Protein AF-0000000078789907 (afdb_homodimer)

Sequence (528 aa):
MSQSPAKFERLNEIIQILRETPEISIAQLSKQMFTSKSTLRRDLIELENSNIIRRHYGTVQLLQGNNLEFTYEKRRNENARLKRVISRQIAAKIPSKAAFFIDGSSTFFSLPELLHEQVGLHVITNNVNMGMQFNSLNNVETIILGGKMAPRTASTLGATTINEIQSFRPDFALLSIGSIDADGIYVADPEQAAVKEAMIDAAKCVILGIDSTKFNQSDYIRITNMDQISEIITDTQPAPEYGNLFDDHHIQLTYPKAHHHLADMSQSPAKFERLNEIIQILRETPEISIAQLSKQMFTSKSTLRRDLIELENSNIIRRHYGTVQLLQGNNLEFTYEKRRNENARLKRVISRQIAAKIPSKAAFFIDGSSTFFSLPELLHEQVGLHVITNNVNMGMQFNSLNNVETIILGGKMAPRTASTLGATTINEIQSFRPDFALLSIGSIDADGIYVADPEQAAVKEAMIDAAKCVILGIDSTKFNQSDYIRITNMDQISEIITDTQPAPEYGNLFDDHHIQLTYPKAHHHLAD

Radius of gyration: 24.85 Å; Cα contacts (8 Å, |Δi|>4): 1049; chains: 2; bounding box: 50×87×64 Å

Nearest PDB structures (foldseek):
  7l6l-assembly1_E  TM=9.209E-01  e=3.059E-12  Escherichia coli K-12
  2fxa-assembly3_D  TM=8.749E-01  e=3.387E-02  Bacillus subtilis
  2g7u-assembly1_A  TM=6.594E-01  e=1.177E-02  Rhodococcus jostii RHA1
  4m74-assembly1_B  TM=3.392E-01  e=3.738E-05  Streptomyces hygroscopicus
  4m6x-assembly1_B  TM=3.174E-01  e=3.525E-05  Streptomyces hygroscopicus

pLDDT: mean 84.38, std 16.25, range [23.52, 98.88]

Solvent-accessible surface area (backbone atoms only — not comparable to full-atom values): 27052 Å² total; per-residue (Å²): 92,72,67,49,71,64,56,49,49,47,50,48,48,52,49,54,51,22,68,77,34,46,64,40,39,50,68,58,50,21,63,74,65,73,42,54,62,70,60,47,49,53,50,47,49,52,36,32,74,65,49,29,29,42,76,52,98,63,26,38,25,44,36,74,53,26,49,21,66,43,50,48,52,47,50,35,55,54,62,38,69,44,24,47,54,28,30,51,58,51,46,75,68,59,57,62,61,36,31,30,39,37,58,66,45,45,52,48,69,56,34,54,67,68,44,64,83,43,44,54,30,35,41,37,22,35,10,48,65,55,38,52,55,40,39,36,40,90,43,38,48,29,30,40,43,20,23,43,45,42,78,56,62,56,25,32,35,54,69,59,22,42,56,54,45,68,76,45,68,32,55,27,22,45,39,60,67,59,24,26,38,64,86,46,45,18,31,92,40,71,55,58,40,52,46,50,51,45,43,44,70,34,24,75,36,22,38,33,46,44,49,67,85,28,51,83,31,83,65,90,35,66,61,85,64,58,65,56,34,42,29,39,33,23,50,47,82,73,65,75,71,42,51,57,46,31,59,77,34,61,32,45,79,44,48,69,73,78,76,71,78,70,83,117,129,72,68,50,71,64,56,50,50,48,50,50,48,51,50,54,50,20,70,77,35,45,62,38,40,52,67,56,50,21,63,74,64,72,42,54,64,69,60,47,51,53,50,48,48,51,37,17,69,65,49,28,26,36,72,52,97,64,26,39,25,43,35,74,54,26,50,23,65,42,50,47,50,46,49,35,56,54,62,36,69,44,25,46,54,28,29,51,59,52,47,74,68,60,57,60,60,38,30,29,39,37,57,65,46,44,53,48,70,56,34,54,67,69,44,64,82,44,43,54,30,36,41,36,20,34,9,49,65,56,40,53,55,40,37,38,40,90,42,39,48,28,30,38,44,20,22,42,46,43,76,57,62,54,23,34,34,54,68,59,22,42,56,55,45,68,75,46,69,32,56,27,21,45,39,60,69,60,26,26,38,64,88,47,45,18,32,93,41,70,55,59,40,52,44,50,50,44,45,44,72,34,24,73,34,22,40,34,47,44,49,68,85,28,52,82,31,84,65,91,36,67,61,86,65,57,65,56,35,42,31,40,33,23,49,48,81,73,64,75,72,41,50,58,46,30,57,76,34,61,33,45,80,45,47,70,73,78,74,70,76,70,87,119

Structure (mmCIF, N/CA/C/O backbone):
data_AF-0000000078789907-model_v1
#
loop_
_entity.id
_entity.type
_entity.pdbx_description
1 polymer 'Transcriptional regulator, DeoR family'
#
loop_
_atom_site.group_PDB
_atom_site.id
_atom_site.type_symbol
_atom_site.label_atom_id
_atom_site.label_alt_id
_atom_site.label_comp_id
_atom_site.label_asym_id
_atom_site.label_entity_id
_atom_site.label_seq_id
_atom_site.pdbx_PDB_ins_code
_atom_site.Cartn_x
_atom_site.Cartn_y
_atom_site.Cartn_z
_atom_site.occupancy
_atom_site.B_iso_or_equiv
_atom_site.auth_seq_id
_atom_site.auth_comp_id
_atom_site.auth_asym_id
_atom_site.auth_atom_id
_atom_site.pdbx_PDB_model_num
ATOM 1 N N . MET A 1 1 ? -15.164 -0.853 -16.312 1 24.72 1 MET A N 1
ATOM 2 C CA . MET A 1 1 ? -14.961 -1.073 -17.734 1 24.72 1 MET A CA 1
ATOM 3 C C . MET A 1 1 ? -13.508 -1.444 -18.031 1 24.72 1 MET A C 1
ATOM 5 O O . MET A 1 1 ? -12.586 -0.789 -17.547 1 24.72 1 MET A O 1
ATOM 9 N N . SER A 1 2 ? -13.367 -2.43 -18.484 1 31.19 2 SER A N 1
ATOM 10 C CA . SER A 1 2 ? -12.133 -3.023 -18.969 1 31.19 2 SER A CA 1
ATOM 11 C C . SER A 1 2 ? -11.445 -2.107 -19.984 1 31.19 2 SER A C 1
ATOM 13 O O . SER A 1 2 ? -12.094 -1.546 -20.859 1 31.19 2 SER A O 1
ATOM 15 N N . GLN A 1 3 ? -10.484 -1.346 -19.578 1 38.16 3 GLN A N 1
ATOM 16 C CA . GLN A 1 3 ? -9.766 -0.727 -20.688 1 38.16 3 GLN A CA 1
ATOM 17 C C . GLN A 1 3 ? -9.859 -1.583 -21.953 1 38.16 3 GLN A C 1
ATOM 19 O O . GLN A 1 3 ? -9.742 -2.809 -21.891 1 38.16 3 GLN A O 1
ATOM 24 N N . SER A 1 4 ? -10.562 -1.113 -22.875 1 48.97 4 SER A N 1
ATOM 25 C CA . SER A 1 4 ? -10.539 -1.892 -24.109 1 48.97 4 SER A CA 1
ATOM 26 C C . SER A 1 4 ? -9.133 -2.42 -24.406 1 48.97 4 SER A C 1
ATOM 28 O O . SER A 1 4 ? -8.141 -1.746 -24.125 1 48.97 4 SER A O 1
ATOM 30 N N . PRO A 1 5 ? -9.125 -3.66 -24.703 1 47 5 PRO A N 1
ATOM 31 C CA . PRO A 1 5 ? -7.828 -4.242 -25.062 1 47 5 PRO A CA 1
ATOM 32 C C . PRO A 1 5 ? -6.996 -3.32 -25.953 1 47 5 PRO A C 1
ATOM 34 O O . PRO A 1 5 ? -5.777 -3.23 -25.797 1 47 5 PRO A O 1
ATOM 37 N N . ALA A 1 6 ? -7.625 -2.549 -26.75 1 57.84 6 ALA A N 1
ATOM 38 C CA . ALA A 1 6 ? -6.922 -1.669 -27.688 1 57.84 6 ALA A CA 1
ATOM 39 C C . ALA A 1 6 ? -6.301 -0.483 -26.953 1 57.84 6 ALA A C 1
ATOM 41 O O . ALA A 1 6 ? -5.16 -0.103 -27.234 1 57.84 6 ALA A O 1
ATOM 42 N N . LYS A 1 7 ? -7.023 0.113 -26.078 1 60.25 7 LYS A N 1
ATOM 43 C CA . LYS A 1 7 ? -6.496 1.251 -25.328 1 60.25 7 LYS A CA 1
ATOM 44 C C . LYS A 1 7 ? -5.348 0.825 -24.406 1 60.25 7 LYS A C 1
ATOM 46 O O . LYS A 1 7 ? -4.324 1.506 -24.344 1 60.25 7 LYS A O 1
ATOM 51 N N . PHE A 1 8 ? -5.594 -0.192 -23.875 1 52.69 8 PHE A N 1
ATOM 52 C CA . PHE A 1 8 ? -4.527 -0.723 -23.031 1 52.69 8 PHE A CA 1
ATOM 53 C C . PHE A 1 8 ? -3.273 -0.995 -23.859 1 52.69 8 PHE A C 1
ATOM 55 O O . PHE A 1 8 ? -2.162 -0.67 -23.438 1 52.69 8 PHE A O 1
ATOM 62 N N . GLU A 1 9 ? -3.479 -1.579 -24.953 1 60.62 9 GLU A N 1
ATOM 63 C CA . GLU A 1 9 ? -2.361 -1.835 -25.859 1 60.62 9 GLU A CA 1
ATOM 64 C C . GLU A 1 9 ? -1.681 -0.535 -26.281 1 60.62 9 GLU A C 1
ATOM 66 O O . GLU A 1 9 ? -0.453 -0.469 -26.359 1 60.62 9 GLU A O 1
ATOM 71 N N . ARG A 1 10 ? -2.471 0.448 -26.453 1 73.19 10 ARG A N 1
ATOM 72 C CA . ARG A 1 10 ? -1.938 1.732 -26.906 1 73.19 10 ARG A CA 1
ATOM 73 C C . ARG A 1 10 ? -1.144 2.408 -25.797 1 73.19 10 ARG A C 1
ATOM 75 O O . ARG A 1 10 ? -0.063 2.951 -26.031 1 73.19 10 ARG A O 1
ATOM 82 N N . LEU A 1 11 ? -1.596 2.312 -24.609 1 71.31 11 LEU A N 1
ATOM 83 C CA . LEU A 1 11 ? -0.877 2.898 -23.484 1 71.31 11 LEU A CA 1
ATOM 84 C C . LEU A 1 11 ? 0.452 2.186 -23.266 1 71.31 11 LEU A C 1
ATOM 86 O O . LEU A 1 11 ? 1.475 2.834 -23.016 1 71.31 11 LEU A O 1
ATOM 90 N N . ASN A 1 12 ? 0.333 0.953 -23.438 1 61 12 ASN A N 1
ATOM 91 C CA . ASN A 1 12 ? 1.564 0.181 -23.312 1 61 12 ASN A CA 1
ATOM 92 C C . ASN A 1 12 ? 2.551 0.52 -24.422 1 61 12 ASN A C 1
ATOM 94 O O . ASN A 1 12 ? 3.76 0.579 -24.188 1 61 12 ASN A O 1
ATOM 98 N N . GLU A 1 13 ? 1.998 0.661 -25.547 1 71.25 13 GLU A N 1
ATOM 99 C CA . GLU A 1 13 ? 2.84 1.042 -26.672 1 71.25 13 GLU A CA 1
ATOM 100 C C . GLU A 1 13 ? 3.516 2.389 -26.438 1 71.25 13 GLU A C 1
ATOM 102 O O . GLU A 1 13 ? 4.699 2.559 -26.734 1 71.25 13 GLU A O 1
ATOM 107 N N . ILE A 1 14 ? 2.805 3.312 -25.859 1 77.31 14 ILE A N 1
ATOM 108 C CA . ILE A 1 14 ? 3.361 4.621 -25.531 1 77.31 14 ILE A CA 1
ATOM 109 C C . ILE A 1 14 ? 4.531 4.457 -24.562 1 77.31 14 ILE A C 1
ATOM 111 O O . ILE A 1 14 ? 5.609 5.016 -24.797 1 77.31 14 ILE A O 1
ATOM 115 N N . ILE A 1 15 ? 4.254 3.633 -23.641 1 69.69 15 ILE A N 1
ATOM 116 C CA . ILE A 1 15 ? 5.266 3.441 -22.609 1 69.69 15 ILE A CA 1
ATOM 117 C C . ILE A 1 15 ? 6.488 2.748 -23.219 1 69.69 15 ILE A C 1
ATOM 119 O O . ILE A 1 15 ? 7.625 3.121 -22.922 1 69.69 15 ILE A O 1
ATOM 123 N N . GLN A 1 16 ? 6.219 1.802 -24.031 1 64.81 16 GLN A N 1
ATOM 124 C CA . GLN A 1 16 ? 7.312 1.102 -24.703 1 64.81 16 GLN A CA 1
ATOM 125 C C . GLN A 1 16 ? 8.141 2.061 -25.547 1 64.81 16 GLN A C 1
ATOM 127 O O . GLN A 1 16 ? 9.375 2.002 -25.531 1 64.81 16 GLN A O 1
ATOM 132 N N . ILE A 1 17 ? 7.512 2.902 -26.219 1 74.25 17 ILE A N 1
ATOM 133 C CA . ILE A 1 17 ? 8.211 3.869 -27.062 1 74.25 17 ILE A CA 1
ATOM 134 C C . ILE A 1 17 ? 9.016 4.824 -26.188 1 74.25 17 ILE A C 1
ATOM 136 O O . ILE A 1 17 ? 10.172 5.125 -26.484 1 74.25 17 ILE A O 1
ATOM 140 N N . LEU A 1 18 ? 8.406 5.168 -25.062 1 73.25 18 LEU A N 1
ATOM 141 C CA . LEU A 1 18 ? 9.062 6.145 -24.188 1 73.25 18 LEU A CA 1
ATOM 142 C C . LEU A 1 18 ? 10.234 5.52 -23.453 1 73.25 18 LEU A C 1
ATOM 144 O O . LEU A 1 18 ? 11.164 6.219 -23.031 1 73.25 18 LEU A O 1
ATOM 148 N N . ARG A 1 19 ? 10.188 4.254 -23.312 1 63.22 19 ARG A N 1
ATOM 149 C CA . ARG A 1 19 ? 11.32 3.551 -22.719 1 63.22 19 ARG A CA 1
ATOM 150 C C . ARG A 1 19 ? 12.531 3.561 -23.641 1 63.22 19 ARG A C 1
ATOM 152 O O . ARG A 1 19 ? 13.672 3.645 -23.188 1 63.22 19 ARG A O 1
ATOM 159 N N . GLU A 1 20 ? 12.266 3.445 -24.797 1 66 20 GLU A N 1
ATOM 160 C CA . GLU A 1 20 ? 13.32 3.469 -25.812 1 66 20 GLU A CA 1
ATOM 161 C C . GLU A 1 20 ? 13.758 4.898 -26.125 1 66 20 GLU A C 1
ATOM 163 O O . GLU A 1 20 ? 14.93 5.148 -26.391 1 66 20 GLU A O 1
ATOM 168 N N . THR A 1 21 ? 12.836 5.762 -26.078 1 72.31 21 THR A N 1
ATOM 169 C CA . THR A 1 21 ? 13.055 7.188 -26.297 1 72.31 21 THR A CA 1
ATOM 170 C C . THR A 1 21 ? 12.469 8.008 -25.156 1 72.31 21 THR A C 1
ATOM 172 O O . THR A 1 21 ? 11.297 8.406 -25.203 1 72.31 21 THR A O 1
ATOM 175 N N . PRO A 1 22 ? 13.219 8.117 -24.047 1 68.38 22 PRO A N 1
ATOM 176 C CA . PRO A 1 22 ? 12.672 8.641 -22.781 1 68.38 22 PRO A CA 1
ATOM 177 C C . PRO A 1 22 ? 12.016 10 -22.953 1 68.38 22 PRO A C 1
ATOM 179 O O . PRO A 1 22 ? 11.219 10.422 -22.094 1 68.38 22 PRO A O 1
ATOM 182 N N . GLU A 1 23 ? 12.406 10.648 -24.016 1 77.25 23 GLU A N 1
ATOM 183 C CA . GLU A 1 23 ? 11.742 11.898 -24.375 1 77.25 23 GLU A CA 1
ATOM 184 C C . GLU A 1 23 ? 11.391 11.938 -25.859 1 77.25 23 GLU A C 1
ATOM 186 O O . GLU A 1 23 ? 12.242 11.688 -26.703 1 77.25 23 GLU A O 1
ATOM 191 N N . ILE A 1 24 ? 10.102 12.117 -26.188 1 83.62 24 ILE A N 1
ATOM 192 C CA . ILE A 1 24 ? 9.648 12.117 -27.578 1 83.62 24 ILE A CA 1
ATOM 193 C C . ILE A 1 24 ? 8.562 13.172 -27.766 1 83.62 24 ILE A C 1
ATOM 195 O O . ILE A 1 24 ? 7.785 13.445 -26.844 1 83.62 24 ILE A O 1
ATOM 199 N N . SER A 1 25 ? 8.602 13.852 -28.891 1 85.44 25 SER A N 1
ATOM 200 C CA . SER A 1 25 ? 7.543 14.82 -29.172 1 85.44 25 SER A CA 1
ATOM 201 C C . SER A 1 25 ? 6.211 14.117 -29.406 1 85.44 25 SER A C 1
ATOM 203 O O . SER A 1 25 ? 6.172 12.977 -29.875 1 85.44 25 SER A O 1
ATOM 205 N N . ILE A 1 26 ? 5.145 14.805 -29.078 1 85.5 26 ILE A N 1
ATOM 206 C CA . ILE A 1 26 ? 3.803 14.266 -29.281 1 85.5 26 ILE A CA 1
ATOM 207 C C . ILE A 1 26 ? 3.586 13.961 -30.766 1 85.5 26 ILE A C 1
ATOM 209 O O . ILE A 1 26 ? 2.971 12.945 -31.109 1 85.5 26 ILE A O 1
ATOM 213 N N . ALA A 1 27 ? 4.152 14.844 -31.562 1 84.19 27 ALA A N 1
ATOM 214 C CA . ALA A 1 27 ? 4.039 14.648 -33 1 84.19 27 ALA A CA 1
ATOM 215 C C . ALA A 1 27 ? 4.742 13.367 -33.438 1 84.19 27 ALA A C 1
ATOM 217 O O . ALA A 1 27 ? 4.184 12.57 -34.188 1 84.19 27 ALA A O 1
ATOM 218 N N . GLN A 1 28 ? 5.922 13.102 -33.031 1 85.38 28 GLN A N 1
ATOM 219 C CA . GLN A 1 28 ? 6.676 11.898 -33.344 1 85.38 28 GLN A CA 1
ATOM 220 C C . GLN A 1 28 ? 5.996 10.656 -32.781 1 85.38 28 GLN A C 1
ATOM 222 O O . GLN A 1 28 ? 5.945 9.609 -33.438 1 85.38 28 GLN A O 1
ATOM 227 N N . LEU A 1 29 ? 5.527 10.734 -31.609 1 86.19 29 LEU A N 1
ATOM 228 C CA . LEU A 1 29 ? 4.848 9.617 -30.953 1 86.19 29 LEU A CA 1
ATOM 229 C C . LEU A 1 29 ? 3.584 9.234 -31.719 1 86.19 29 LEU A C 1
ATOM 231 O O . LEU A 1 29 ? 3.305 8.047 -31.906 1 86.19 29 LEU A O 1
ATOM 235 N N . SER A 1 30 ? 2.906 10.242 -32.125 1 85.75 30 SER A N 1
ATOM 236 C CA . SER A 1 30 ? 1.706 10.016 -32.938 1 85.75 30 SER A CA 1
ATOM 237 C C . SER A 1 30 ? 2.035 9.305 -34.25 1 85.75 30 SER A C 1
ATOM 239 O O . SER A 1 30 ? 1.325 8.383 -34.656 1 85.75 30 SER A O 1
ATOM 241 N N . LYS A 1 31 ? 3.053 9.742 -34.875 1 82.62 31 LYS A N 1
ATOM 242 C CA . LYS A 1 31 ? 3.49 9.133 -36.125 1 82.62 31 LYS A CA 1
ATOM 243 C C . LYS A 1 31 ? 3.91 7.68 -35.906 1 82.62 31 LYS A C 1
ATOM 245 O O . LYS A 1 31 ? 3.549 6.801 -36.688 1 82.62 31 LYS A O 1
ATOM 250 N N . GLN A 1 32 ? 4.578 7.453 -34.812 1 81.44 32 GLN A N 1
ATOM 251 C CA . GLN A 1 32 ? 5.105 6.117 -34.562 1 81.44 32 GLN A CA 1
ATOM 252 C C . GLN A 1 32 ? 3.982 5.145 -34.219 1 81.44 32 GLN A C 1
ATOM 254 O O . GLN A 1 32 ? 4.059 3.959 -34.531 1 81.44 32 GLN A O 1
ATOM 259 N N . MET A 1 33 ? 3.025 5.613 -33.594 1 80.25 33 MET A N 1
ATOM 260 C CA . MET A 1 33 ? 1.958 4.754 -33.094 1 80.25 33 MET A CA 1
ATOM 261 C C . MET A 1 33 ? 0.795 4.695 -34.094 1 80.25 33 MET A C 1
ATOM 263 O O . MET A 1 33 ? -0.169 3.957 -33.875 1 80.25 33 MET A O 1
ATOM 267 N N . PHE A 1 34 ? 0.854 5.445 -35.094 1 78.94 34 PHE A N 1
ATOM 268 C CA . PHE A 1 34 ? -0.23 5.543 -36.062 1 78.94 34 PHE A CA 1
ATOM 269 C C . PHE A 1 34 ? -1.552 5.852 -35.375 1 78.94 34 PHE A C 1
ATOM 271 O O . PHE A 1 34 ? -2.555 5.176 -35.625 1 78.94 34 PHE A O 1
ATOM 278 N N . THR A 1 35 ? -1.518 6.754 -34.531 1 79.12 35 THR A N 1
ATOM 279 C CA . THR A 1 35 ? -2.68 7.211 -33.781 1 79.12 35 THR A CA 1
ATOM 280 C C . THR A 1 35 ? -2.859 8.719 -33.938 1 79.12 35 THR A C 1
ATOM 282 O O . THR A 1 35 ? -1.884 9.453 -34.125 1 79.12 35 THR A O 1
ATOM 285 N N . SER A 1 36 ? -4.07 9.102 -33.938 1 78.81 36 SER A N 1
ATOM 286 C CA . SER A 1 36 ? -4.328 10.539 -34.062 1 78.81 36 SER A CA 1
ATOM 287 C C . SER A 1 36 ? -3.799 11.281 -32.844 1 78.81 36 SER A C 1
ATOM 289 O O . SER A 1 36 ? -3.709 10.711 -31.734 1 78.81 36 SER A O 1
ATOM 291 N N . LYS A 1 37 ? -3.438 12.531 -33.062 1 80.94 37 LYS A N 1
ATOM 292 C CA . LYS A 1 37 ? -2.941 13.359 -31.969 1 80.94 37 LYS A CA 1
ATOM 293 C C . LYS A 1 37 ? -3.984 13.492 -30.859 1 80.94 37 LYS A C 1
ATOM 295 O O . LYS A 1 37 ? -3.639 13.555 -29.672 1 80.94 37 LYS A O 1
ATOM 300 N N . SER A 1 38 ? -5.188 13.469 -31.234 1 80.94 38 SER A N 1
ATOM 301 C CA . SER A 1 38 ? -6.266 13.617 -30.266 1 80.94 38 SER A CA 1
ATOM 302 C C . SER A 1 38 ? -6.363 12.406 -29.344 1 80.94 38 SER A C 1
ATOM 304 O O . SER A 1 38 ? -6.473 12.539 -28.125 1 80.94 38 SER A O 1
ATOM 306 N N . THR A 1 39 ? -6.297 11.25 -29.906 1 75.5 39 THR A N 1
ATOM 307 C CA . THR A 1 39 ? -6.336 10.008 -29.141 1 75.5 39 THR A CA 1
ATOM 308 C C . THR A 1 39 ? -5.098 9.875 -28.25 1 75.5 39 THR A C 1
ATOM 310 O O . THR A 1 39 ? -5.199 9.516 -27.078 1 75.5 39 THR A O 1
ATOM 313 N N . LEU A 1 40 ? -3.961 10.195 -28.828 1 82.25 40 LEU A N 1
ATOM 314 C CA . LEU A 1 40 ? -2.699 10.109 -28.109 1 82.25 40 LEU A CA 1
ATOM 315 C C . LEU A 1 40 ? -2.701 11.047 -26.906 1 82.25 40 LEU A C 1
ATOM 317 O O . LEU A 1 40 ? -2.244 10.672 -25.812 1 82.25 40 LEU A O 1
ATOM 321 N N . ARG A 1 41 ? -3.215 12.203 -27.125 1 78.44 41 ARG A N 1
ATOM 322 C CA . ARG A 1 41 ? -3.256 13.18 -26.047 1 78.44 41 ARG A CA 1
ATOM 323 C C . ARG A 1 41 ? -4.086 12.672 -24.875 1 78.44 41 ARG A C 1
ATOM 325 O O . ARG A 1 41 ? -3.717 12.867 -23.719 1 78.44 41 ARG A O 1
ATOM 332 N N . ARG A 1 42 ? -5.055 11.969 -25.172 1 73.94 42 ARG A N 1
ATOM 333 C CA . ARG A 1 42 ? -5.883 11.406 -24.125 1 73.94 42 ARG A CA 1
ATOM 334 C C . ARG A 1 42 ? -5.125 10.328 -23.344 1 73.94 42 ARG A C 1
ATOM 336 O O . ARG A 1 42 ? -5.199 10.281 -22.109 1 73.94 42 ARG A O 1
ATOM 343 N N . ASP A 1 43 ? -4.5 9.539 -24.141 1 76.5 43 ASP A N 1
ATOM 344 C CA . ASP A 1 43 ? -3.697 8.484 -23.531 1 76.5 43 ASP A CA 1
ATOM 345 C C . ASP A 1 43 ? -2.58 9.07 -22.672 1 76.5 43 ASP A C 1
ATOM 347 O O . ASP A 1 43 ? -2.314 8.586 -21.578 1 76.5 43 ASP A O 1
ATOM 351 N N . LEU A 1 44 ? -2.002 10.156 -23.172 1 79.06 44 LEU A N 1
ATOM 352 C CA . LEU A 1 44 ? -0.875 10.766 -22.484 1 79.06 44 LEU A CA 1
ATOM 353 C C . LEU A 1 44 ? -1.335 11.453 -21.203 1 79.06 44 LEU A C 1
ATOM 355 O O . LEU A 1 44 ? -0.624 11.438 -20.188 1 79.06 44 LEU A O 1
ATOM 359 N N . ILE A 1 45 ? -2.463 11.898 -21.219 1 72.12 45 ILE A N 1
ATOM 360 C CA . ILE A 1 45 ? -3.029 12.508 -20.016 1 72.12 45 ILE A CA 1
ATOM 361 C C . ILE A 1 45 ? -3.229 11.445 -18.938 1 72.12 45 ILE A C 1
ATOM 363 O O . ILE A 1 45 ? -2.895 11.672 -17.781 1 72.12 45 ILE A O 1
ATOM 367 N N . GLU A 1 46 ? -3.639 10.352 -19.375 1 62.94 46 GLU A N 1
ATOM 368 C CA . GLU A 1 46 ? -3.82 9.234 -18.453 1 62.94 46 GLU A CA 1
ATOM 369 C C . GLU A 1 46 ? -2.488 8.797 -17.859 1 62.94 46 GLU A C 1
ATOM 371 O O . GLU A 1 46 ? -2.385 8.586 -16.641 1 62.94 46 GLU A O 1
ATOM 376 N N . LEU A 1 47 ? -1.584 8.68 -18.703 1 69.25 47 LEU A N 1
ATOM 377 C CA . LEU A 1 47 ? -0.259 8.258 -18.266 1 69.25 47 LEU A CA 1
ATOM 378 C C . LEU A 1 47 ? 0.37 9.32 -17.359 1 69.25 47 LEU A C 1
ATOM 380 O O . LEU A 1 47 ? 1.072 8.992 -16.406 1 69.25 47 LEU A O 1
ATOM 384 N N . GLU A 1 48 ? 0.084 10.539 -17.656 1 67.88 48 GLU A N 1
ATOM 385 C CA . GLU A 1 48 ? 0.648 11.633 -16.859 1 67.88 48 GLU A CA 1
ATOM 386 C C . GLU A 1 48 ? -0.008 11.711 -15.484 1 67.88 48 GLU A C 1
ATOM 388 O O . GLU A 1 48 ? 0.672 11.914 -14.477 1 67.88 48 GLU A O 1
ATOM 393 N N . ASN A 1 49 ? -1.161 11.422 -15.547 1 57.59 49 ASN A N 1
ATOM 394 C CA . ASN A 1 49 ? -1.896 11.414 -14.289 1 57.59 49 ASN A CA 1
ATOM 395 C C . ASN A 1 49 ? -1.424 10.289 -13.367 1 57.59 49 ASN A C 1
ATOM 397 O O . ASN A 1 49 ? -1.519 10.406 -12.141 1 57.59 49 ASN A O 1
ATOM 401 N N . SER A 1 50 ? -0.946 9.312 -14.055 1 51.94 50 SER A N 1
ATOM 402 C CA . SER A 1 50 ? -0.424 8.18 -13.312 1 51.94 50 SER A CA 1
ATOM 403 C C . SER A 1 50 ? 1.062 8.344 -13.016 1 51.94 50 SER A C 1
ATOM 405 O O . SER A 1 50 ? 1.727 7.398 -12.586 1 51.94 50 SER A O 1
ATOM 407 N N . ASN A 1 51 ? 1.489 9.531 -13.305 1 56.41 51 ASN A N 1
ATOM 408 C CA . ASN A 1 51 ? 2.883 9.914 -13.102 1 56.41 51 ASN A CA 1
ATOM 409 C C . ASN A 1 51 ? 3.836 8.969 -13.812 1 56.41 51 ASN A C 1
ATOM 411 O O . ASN A 1 51 ? 4.898 8.625 -13.289 1 56.41 51 ASN A O 1
ATOM 415 N N . ILE A 1 52 ? 3.357 8.453 -14.805 1 61.44 52 ILE A N 1
ATOM 416 C CA . ILE A 1 52 ? 4.195 7.582 -15.625 1 61.44 52 ILE A CA 1
ATOM 417 C C . ILE A 1 52 ? 5.008 8.422 -16.609 1 61.44 52 ILE A C 1
ATOM 419 O O . ILE A 1 52 ? 6.184 8.141 -16.859 1 61.44 52 ILE A O 1
ATOM 423 N N . ILE A 1 53 ? 4.312 9.422 -17.078 1 67.94 53 ILE A N 1
ATOM 424 C CA . ILE A 1 53 ? 4.984 10.305 -18.031 1 67.94 53 ILE A CA 1
ATOM 425 C C . ILE A 1 53 ? 4.785 11.758 -17.625 1 67.94 53 ILE A C 1
ATOM 427 O O . ILE A 1 53 ? 3.965 12.062 -16.75 1 67.94 53 ILE A O 1
ATOM 431 N N . ARG A 1 54 ? 5.609 12.586 -18.016 1 71.88 54 ARG A N 1
ATOM 432 C CA . ARG A 1 54 ? 5.473 14.039 -17.938 1 71.88 54 ARG A CA 1
ATOM 433 C C . ARG A 1 54 ? 5.438 14.656 -19.328 1 71.88 54 ARG A C 1
ATOM 435 O O . ARG A 1 54 ? 6.23 14.289 -20.203 1 71.88 54 ARG A O 1
ATOM 442 N N . ARG A 1 55 ? 4.379 15.422 -19.531 1 74.31 55 ARG A N 1
ATOM 443 C CA . ARG A 1 55 ? 4.312 16.172 -20.781 1 74.31 55 ARG A CA 1
ATOM 444 C C . ARG A 1 55 ? 4.859 17.594 -20.594 1 74.31 55 ARG A C 1
ATOM 446 O O . ARG A 1 55 ? 4.574 18.25 -19.594 1 74.31 55 ARG A O 1
ATOM 453 N N . HIS A 1 56 ? 5.812 17.969 -21.344 1 72.25 56 HIS A N 1
ATOM 454 C CA . HIS A 1 56 ? 6.422 19.297 -21.328 1 72.25 56 HIS A CA 1
ATOM 455 C C . HIS A 1 56 ? 6.645 19.812 -22.734 1 72.25 56 HIS A C 1
ATOM 457 O O . HIS A 1 56 ? 7.363 19.188 -23.531 1 72.25 56 HIS A O 1
ATOM 463 N N . TYR A 1 57 ? 6.129 21.094 -23.047 1 69.75 57 TYR A N 1
ATOM 464 C CA . TYR A 1 57 ? 6.348 21.812 -24.297 1 69.75 57 TYR A CA 1
ATOM 465 C C . TYR A 1 57 ? 6.184 20.875 -25.5 1 69.75 57 TYR A C 1
ATOM 467 O O . TYR A 1 57 ? 7.043 20.828 -26.375 1 69.75 57 TYR A O 1
ATOM 475 N N . GLY A 1 58 ? 5.18 20.094 -25.562 1 75.12 58 GLY A N 1
ATOM 476 C CA . GLY A 1 58 ? 4.914 19.234 -26.703 1 75.12 58 GLY A CA 1
ATOM 477 C C . GLY A 1 58 ? 5.695 17.938 -26.672 1 75.12 58 GLY A C 1
ATOM 478 O O . GLY A 1 58 ? 5.621 17.141 -27.609 1 75.12 58 GLY A O 1
ATOM 479 N N . THR A 1 59 ? 6.531 17.719 -25.594 1 78.44 59 THR A N 1
ATOM 480 C CA . THR A 1 59 ? 7.289 16.484 -25.438 1 78.44 59 THR A CA 1
ATOM 481 C C . THR A 1 59 ? 6.73 15.656 -24.281 1 78.44 59 THR A C 1
ATOM 483 O O . THR A 1 59 ? 6.082 16.188 -23.375 1 78.44 59 THR A O 1
ATOM 486 N N . VAL A 1 60 ? 6.84 14.312 -24.453 1 79.88 60 VAL A N 1
ATOM 487 C CA . VAL A 1 60 ? 6.473 13.344 -23.422 1 79.88 60 VAL A CA 1
ATOM 488 C C . VAL A 1 60 ? 7.727 12.656 -22.891 1 79.88 60 VAL A C 1
ATOM 490 O O . VAL A 1 60 ? 8.586 12.219 -23.672 1 79.88 60 VAL A O 1
ATOM 493 N N . GLN A 1 61 ? 7.879 12.812 -21.641 1 74.12 61 GLN A N 1
ATOM 494 C CA . GLN A 1 61 ? 9.008 12.164 -20.984 1 74.12 61 GLN A CA 1
ATOM 495 C C . GLN A 1 61 ? 8.539 11.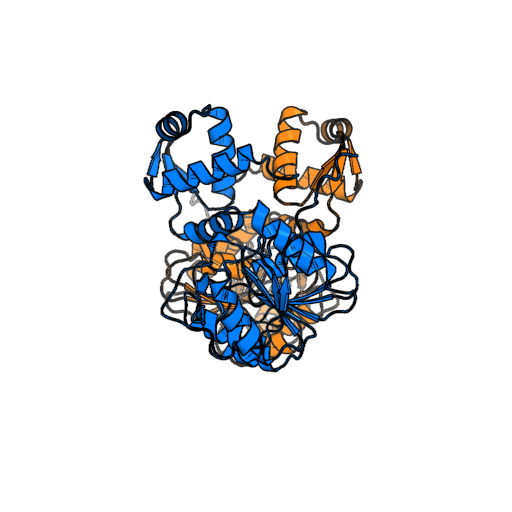086 -20.016 1 74.12 61 GLN A C 1
ATOM 497 O O . GLN A 1 61 ? 7.551 11.273 -19.312 1 74.12 61 GLN A O 1
ATOM 502 N N . LEU A 1 62 ? 9.117 9.93 -20.281 1 63.84 62 LEU A N 1
ATOM 503 C CA . LEU A 1 62 ? 8.883 8.883 -19.297 1 63.84 62 LEU A CA 1
ATOM 504 C C . LEU A 1 62 ? 9.484 9.281 -17.938 1 63.84 62 LEU A C 1
ATOM 506 O O . LEU A 1 62 ? 10.641 9.695 -17.875 1 63.84 62 LEU A O 1
ATOM 510 N N . LEU A 1 63 ? 8.695 9.508 -17.047 1 57.22 63 LEU A N 1
ATOM 511 C CA . LEU A 1 63 ? 9.227 9.812 -15.719 1 57.22 63 LEU A CA 1
ATOM 512 C C . LEU A 1 63 ? 10 8.625 -15.156 1 57.22 63 LEU A C 1
ATOM 514 O O . LEU A 1 63 ? 9.539 7.484 -15.25 1 57.22 63 LEU A O 1
ATOM 518 N N . GLN A 1 64 ? 11.203 8.734 -15.234 1 47.88 64 GLN A N 1
ATOM 519 C CA . GLN A 1 64 ? 12.133 7.688 -14.82 1 47.88 64 GLN A CA 1
ATOM 520 C C . GLN A 1 64 ? 11.586 6.891 -13.641 1 47.88 64 GLN A C 1
ATOM 522 O O . GLN A 1 64 ? 11.789 5.68 -13.555 1 47.88 64 GLN A O 1
ATOM 527 N N . GLY A 1 65 ? 11.188 7.465 -12.672 1 43.94 65 GLY A N 1
ATOM 528 C CA . GLY A 1 65 ? 10.789 6.758 -11.469 1 43.94 65 GLY A CA 1
ATOM 529 C C . GLY A 1 65 ? 9.57 5.867 -11.672 1 43.94 65 GLY A C 1
ATOM 530 O O . GLY A 1 65 ? 9.305 4.977 -10.859 1 43.94 65 GLY A O 1
ATOM 531 N N . ASN A 1 66 ? 8.695 6.121 -12.664 1 43.41 66 ASN A N 1
ATOM 532 C CA . ASN A 1 66 ? 7.391 5.543 -12.961 1 43.41 66 ASN A CA 1
ATOM 533 C C . ASN A 1 66 ? 7.516 4.273 -13.797 1 43.41 66 ASN A C 1
ATOM 535 O O . ASN A 1 66 ? 6.523 3.785 -14.344 1 43.41 66 ASN A O 1
ATOM 539 N N . ASN A 1 67 ? 8.578 3.857 -14.031 1 44.94 67 ASN A N 1
ATOM 540 C CA . ASN A 1 67 ? 8.969 2.592 -14.641 1 44.94 67 ASN A CA 1
ATOM 541 C C . ASN A 1 67 ? 8.344 1.402 -13.922 1 44.94 67 ASN A C 1
ATOM 543 O O . ASN A 1 67 ? 8.008 0.397 -14.547 1 44.94 67 ASN A O 1
ATOM 547 N N . LEU A 1 68 ? 8.156 1.691 -12.602 1 45.91 68 LEU A N 1
ATOM 548 C CA . LEU A 1 68 ? 7.77 0.585 -11.734 1 45.91 68 LEU A CA 1
ATOM 549 C C . LEU A 1 68 ? 6.336 0.151 -12.023 1 45.91 68 LEU A C 1
ATOM 551 O O . LEU A 1 68 ? 6.062 -1.04 -12.188 1 45.91 68 LEU A O 1
ATOM 555 N N . GLU A 1 69 ? 5.449 1.21 -11.953 1 49.62 69 GLU A N 1
ATOM 556 C CA . GLU A 1 69 ? 4.066 0.902 -12.312 1 49.62 69 GLU A CA 1
ATOM 557 C C . GLU A 1 69 ? 3.973 0.357 -13.734 1 49.62 69 GLU A C 1
ATOM 559 O O . GLU A 1 69 ? 3.166 -0.534 -14.008 1 49.62 69 GLU A O 1
ATOM 564 N N . PHE A 1 70 ? 4.977 0.689 -14.438 1 47.88 70 PHE A N 1
ATOM 565 C CA . PHE A 1 70 ? 5.031 0.245 -15.828 1 47.88 70 PHE A CA 1
ATOM 566 C C . PHE A 1 70 ? 5.492 -1.203 -15.914 1 47.88 70 PHE A C 1
ATOM 568 O O . PHE A 1 70 ? 4.926 -1.998 -16.672 1 47.88 70 PHE A O 1
ATOM 575 N N . THR A 1 71 ? 6.473 -1.368 -14.984 1 60.16 71 THR A N 1
ATOM 576 C CA . THR A 1 71 ? 6.969 -2.738 -15.047 1 60.16 71 THR A CA 1
ATOM 577 C C . THR A 1 71 ? 5.898 -3.723 -14.594 1 60.16 71 THR A C 1
ATOM 579 O O . THR A 1 71 ? 5.684 -4.758 -15.227 1 60.16 71 THR A O 1
ATOM 582 N N . TYR A 1 72 ? 5.223 -3.207 -13.586 1 65.44 72 TYR A N 1
ATOM 583 C CA . TYR A 1 72 ? 4.156 -4.086 -13.109 1 65.44 72 TYR A CA 1
ATOM 584 C C . TYR A 1 72 ? 3.014 -4.148 -14.117 1 65.44 72 TYR A C 1
ATOM 586 O O . TYR A 1 72 ? 2.498 -5.227 -14.414 1 65.44 72 TYR A O 1
ATOM 594 N N . GLU A 1 73 ? 2.646 -3.049 -14.555 1 63.31 73 GLU A N 1
ATOM 595 C CA . GLU A 1 73 ? 1.567 -3.004 -15.539 1 63.31 73 GLU A CA 1
ATOM 596 C C . GLU A 1 73 ? 1.939 -3.775 -16.797 1 63.31 73 GLU A C 1
ATOM 598 O O . GLU A 1 73 ? 1.102 -4.469 -17.375 1 63.31 73 GLU A O 1
ATOM 603 N N . LYS A 1 74 ? 3.156 -3.697 -17.125 1 66.56 74 LYS A N 1
ATOM 604 C CA . LYS A 1 74 ? 3.641 -4.477 -18.266 1 66.56 74 LYS A CA 1
ATOM 605 C C . LYS A 1 74 ? 3.529 -5.973 -18 1 66.56 74 LYS A C 1
ATOM 607 O O . LYS A 1 74 ? 3.014 -6.723 -18.828 1 66.56 74 LYS A O 1
ATOM 612 N N . ARG A 1 75 ? 3.947 -6.348 -16.875 1 77 75 ARG A N 1
ATOM 613 C CA . ARG A 1 75 ? 3.881 -7.758 -16.5 1 77 75 ARG A CA 1
ATOM 614 C C . ARG A 1 75 ? 2.434 -8.227 -16.406 1 77 75 ARG A C 1
ATOM 616 O O . ARG A 1 75 ? 2.109 -9.344 -16.812 1 77 75 ARG A O 1
ATOM 623 N N . ARG A 1 76 ? 1.64 -7.414 -15.844 1 74.62 76 ARG A N 1
ATOM 624 C CA . ARG A 1 76 ? 0.222 -7.73 -15.695 1 74.62 76 ARG A CA 1
ATOM 625 C C . ARG A 1 76 ? -0.419 -7.992 -17.062 1 74.62 76 ARG A C 1
ATOM 627 O O . ARG A 1 76 ? -1.223 -8.914 -17.203 1 74.62 76 ARG A O 1
ATOM 634 N N . ASN A 1 77 ? 0.005 -7.305 -17.953 1 68.56 77 ASN A N 1
ATOM 635 C CA . ASN A 1 77 ? -0.615 -7.371 -19.281 1 68.56 77 ASN A CA 1
ATOM 636 C C . ASN A 1 77 ? 0.025 -8.453 -20.141 1 68.56 77 ASN A C 1
ATOM 638 O O . ASN A 1 77 ? -0.62 -8.992 -21.047 1 68.56 77 ASN A O 1
ATOM 642 N N . GLU A 1 78 ? 1.204 -8.633 -19.875 1 74.81 78 GLU A N 1
ATOM 643 C CA . GLU A 1 78 ? 1.863 -9.727 -20.578 1 74.81 78 GLU A CA 1
ATOM 644 C C . GLU A 1 78 ? 1.205 -11.062 -20.25 1 74.81 78 GLU A C 1
ATOM 646 O O . GLU A 1 78 ? 1.058 -11.422 -19.078 1 74.81 78 GLU A O 1
ATOM 651 N N . ASN A 1 79 ? 0.673 -11.766 -21.281 1 82.69 79 ASN A N 1
ATOM 652 C CA . ASN A 1 79 ? 0.042 -13.078 -21.141 1 82.69 79 ASN A CA 1
ATOM 653 C C . ASN A 1 79 ? -1.183 -13.008 -20.234 1 82.69 79 ASN A C 1
ATOM 655 O O . ASN A 1 79 ? -1.439 -13.938 -19.469 1 82.69 79 ASN A O 1
ATOM 659 N N . ALA A 1 80 ? -1.852 -11.914 -20.266 1 82.88 80 ALA A N 1
ATOM 660 C CA . ALA A 1 80 ? -2.984 -11.656 -19.375 1 82.88 80 ALA A CA 1
ATOM 661 C C . ALA A 1 80 ? -4.035 -12.758 -19.5 1 82.88 80 ALA A C 1
ATOM 663 O O . ALA A 1 80 ? -4.629 -13.164 -18.5 1 82.88 80 ALA A O 1
ATOM 664 N N . ARG A 1 81 ? -4.277 -13.234 -20.719 1 83.5 81 ARG A N 1
ATOM 665 C CA . ARG A 1 81 ? -5.27 -14.281 -20.922 1 83.5 81 ARG A CA 1
ATOM 666 C C . ARG A 1 81 ? -4.863 -15.57 -20.203 1 83.5 81 ARG A C 1
ATOM 668 O O . ARG A 1 81 ? -5.688 -16.219 -19.562 1 83.5 81 ARG A O 1
ATOM 675 N N . LEU A 1 82 ? -3.633 -15.914 -20.328 1 90.69 82 LEU A N 1
ATOM 676 C CA . LEU A 1 82 ? -3.117 -17.094 -19.656 1 90.69 82 LEU A CA 1
ATOM 677 C C . LEU A 1 82 ? -3.223 -16.938 -18.141 1 90.69 82 LEU A C 1
ATOM 679 O O . LEU A 1 82 ? -3.645 -17.875 -17.453 1 90.69 82 LEU A O 1
ATOM 683 N N . LYS A 1 83 ? -2.873 -15.703 -17.641 1 91.69 83 LYS A N 1
ATOM 684 C CA . LYS A 1 83 ? -2.934 -15.422 -16.203 1 91.69 83 LYS A CA 1
ATOM 685 C C . LYS A 1 83 ? -4.367 -15.523 -15.68 1 91.69 83 LYS A C 1
ATOM 687 O O . LYS A 1 83 ? -4.598 -16.031 -14.586 1 91.69 83 LYS A O 1
ATOM 692 N N . ARG A 1 84 ? -5.301 -15.141 -16.484 1 90.44 84 ARG A N 1
ATOM 693 C CA . ARG A 1 84 ? -6.699 -15.203 -16.078 1 90.44 84 ARG A CA 1
ATOM 694 C C . ARG A 1 84 ? -7.176 -16.641 -15.961 1 90.44 84 ARG A C 1
ATOM 696 O O . ARG A 1 84 ? -7.926 -16.984 -15.047 1 90.44 84 ARG A O 1
ATOM 703 N N . VAL A 1 85 ? -6.777 -17.469 -16.922 1 92.19 85 VAL A N 1
ATOM 704 C CA . VAL A 1 85 ? -7.113 -18.891 -16.906 1 92.19 85 VAL A CA 1
ATOM 705 C C . VAL A 1 85 ? -6.609 -19.516 -15.602 1 92.19 85 VAL A C 1
ATOM 707 O O . VAL A 1 85 ? -7.348 -20.234 -14.93 1 92.19 85 VAL A O 1
ATOM 710 N N . ILE A 1 86 ? -5.469 -19.188 -15.258 1 96.62 86 ILE A N 1
ATOM 711 C CA . ILE A 1 86 ? -4.836 -19.703 -14.047 1 96.62 86 ILE A CA 1
ATOM 712 C C . ILE A 1 86 ? -5.578 -19.188 -12.812 1 96.62 86 ILE A C 1
ATOM 714 O O . ILE A 1 86 ? -5.93 -19.953 -11.922 1 96.62 86 ILE A O 1
ATOM 718 N N . SER A 1 87 ? -5.875 -17.891 -12.773 1 96.06 87 SER A N 1
ATOM 719 C CA . SER A 1 87 ? -6.547 -17.266 -11.641 1 96.06 87 SER A CA 1
ATOM 720 C C . SER A 1 87 ? -7.938 -17.844 -11.422 1 96.06 87 SER A C 1
ATOM 722 O O . SER A 1 87 ? -8.383 -18 -10.281 1 96.06 87 SER A O 1
ATOM 724 N N . ARG A 1 88 ? -8.602 -18.172 -12.516 1 93.75 88 ARG A N 1
ATOM 725 C CA . ARG A 1 88 ? -9.93 -18.781 -12.406 1 93.75 88 ARG A CA 1
ATOM 726 C C . ARG A 1 88 ? -9.867 -20.141 -11.719 1 93.75 88 ARG A C 1
ATOM 728 O O . ARG A 1 88 ? -10.711 -20.453 -10.875 1 93.75 88 ARG A O 1
ATOM 735 N N . GLN A 1 89 ? -8.93 -20.891 -12.109 1 96.88 89 GLN A N 1
ATOM 736 C CA . GLN A 1 89 ? -8.766 -22.203 -11.5 1 96.88 89 GLN A CA 1
ATOM 737 C C . GLN A 1 89 ? -8.43 -22.078 -10.016 1 96.88 89 GLN A C 1
ATOM 739 O O . GLN A 1 89 ? -8.922 -22.844 -9.195 1 96.88 89 GLN A O 1
ATOM 744 N N . ILE A 1 90 ? -7.605 -21.109 -9.672 1 97.81 90 ILE A N 1
ATOM 745 C CA . ILE A 1 90 ? -7.23 -20.891 -8.273 1 97.81 90 ILE A CA 1
ATOM 746 C C . ILE A 1 90 ? -8.445 -20.406 -7.488 1 97.81 90 ILE A C 1
ATOM 748 O O . ILE A 1 90 ? -8.719 -20.906 -6.395 1 97.81 90 ILE A O 1
ATOM 752 N N . ALA A 1 91 ? -9.164 -19.469 -8.039 1 96.81 91 ALA A N 1
ATOM 753 C CA . ALA A 1 91 ? -10.336 -18.906 -7.371 1 96.81 91 ALA A CA 1
ATOM 754 C C . ALA A 1 91 ? -11.336 -20 -7.02 1 96.81 91 ALA A C 1
ATOM 756 O O . ALA A 1 91 ? -11.961 -19.953 -5.957 1 96.81 91 ALA A O 1
ATOM 757 N N . ALA A 1 92 ? -11.453 -20.953 -7.926 1 96.56 92 ALA A N 1
ATOM 758 C CA . ALA A 1 92 ? -12.406 -22.047 -7.742 1 96.56 92 ALA A CA 1
ATOM 759 C C . ALA A 1 92 ? -12.031 -22.906 -6.543 1 96.56 92 ALA A C 1
ATOM 761 O O . ALA A 1 92 ? -12.875 -23.609 -5.984 1 96.56 92 ALA A O 1
ATOM 762 N N . LYS A 1 93 ? -10.859 -22.797 -6.094 1 97.19 93 LYS A N 1
ATOM 763 C CA . LYS A 1 93 ? -10.359 -23.641 -5.02 1 97.19 93 LYS A CA 1
ATOM 764 C C . LYS A 1 93 ? -10.422 -22.922 -3.674 1 97.19 93 LYS A C 1
ATOM 766 O O . LYS A 1 93 ? -10.25 -23.547 -2.623 1 97.19 93 LYS A O 1
ATOM 771 N N . ILE A 1 94 ? -10.625 -21.641 -3.609 1 97.69 94 ILE A N 1
ATOM 772 C CA . ILE A 1 94 ? -10.586 -20.844 -2.383 1 97.69 94 ILE A CA 1
ATOM 773 C C . ILE A 1 94 ? -12 -20.703 -1.812 1 97.69 94 ILE A C 1
ATOM 775 O O . ILE A 1 94 ? -12.836 -20 -2.371 1 97.69 94 ILE A O 1
ATOM 779 N N . PRO A 1 95 ? -12.281 -21.312 -0.717 1 97.31 95 PRO A N 1
ATOM 780 C CA . PRO A 1 95 ? -13.609 -21.188 -0.115 1 97.31 95 PRO A CA 1
ATOM 781 C C . PRO A 1 95 ? -13.773 -19.922 0.72 1 97.31 95 PRO A C 1
ATOM 783 O O . PRO A 1 95 ? -12.781 -19.266 1.054 1 97.31 95 PRO A O 1
ATOM 786 N N . SER A 1 96 ? -15.07 -19.594 1.008 1 96.06 96 SER A N 1
ATOM 787 C CA . SER A 1 96 ? -15.32 -18.547 1.988 1 96.06 96 SER A CA 1
ATOM 788 C C . SER A 1 96 ? -14.656 -18.875 3.324 1 96.06 96 SER A C 1
ATOM 790 O O . SER A 1 96 ? -14.375 -20.031 3.621 1 96.06 96 SER A O 1
ATOM 792 N N . LYS A 1 97 ? -14.234 -17.844 4.078 1 96.94 97 LYS A N 1
ATOM 793 C CA . LYS A 1 97 ? -13.648 -17.906 5.414 1 96.94 97 LYS A CA 1
ATOM 794 C C . LYS A 1 97 ? -12.219 -18.453 5.363 1 96.94 97 LYS A C 1
ATOM 796 O O . LYS A 1 97 ? -11.641 -18.766 6.402 1 96.94 97 LYS A O 1
ATOM 801 N N . ALA A 1 98 ? -11.688 -18.562 4.113 1 97.94 98 ALA A N 1
ATOM 802 C CA . ALA A 1 98 ? -10.305 -19.016 3.986 1 97.94 98 ALA A CA 1
ATOM 803 C C . ALA A 1 98 ? -9.328 -17.891 4.297 1 97.94 98 ALA A C 1
ATOM 805 O O . ALA A 1 98 ? -9.641 -16.719 4.109 1 97.94 98 ALA A O 1
ATOM 806 N N . ALA A 1 99 ? -8.227 -18.281 4.801 1 98.69 99 ALA A N 1
ATOM 807 C CA . ALA A 1 99 ? -7.074 -17.391 4.945 1 98.69 99 ALA A CA 1
ATOM 808 C C . ALA A 1 99 ? -5.961 -17.781 3.975 1 98.69 99 ALA A C 1
ATOM 810 O O . ALA A 1 99 ? -5.68 -18.953 3.777 1 98.69 99 ALA A O 1
ATOM 811 N N . PHE A 1 100 ? -5.355 -16.734 3.361 1 98.69 100 PHE A N 1
ATOM 812 C CA . PHE A 1 100 ? -4.277 -17.125 2.461 1 98.69 100 PHE A CA 1
ATOM 813 C C . PHE A 1 100 ? -3.254 -16 2.326 1 98.69 100 PHE A C 1
ATOM 815 O O . PHE A 1 100 ? -3.598 -14.828 2.461 1 98.69 100 PHE A O 1
ATOM 822 N N . PHE A 1 101 ? -2.01 -16.438 2.102 1 98.88 101 PHE A N 1
ATOM 823 C CA . PHE A 1 101 ? -0.977 -15.539 1.583 1 98.88 101 PHE A CA 1
ATOM 824 C C . PHE A 1 101 ? -1.161 -15.312 0.088 1 98.88 101 PHE A C 1
ATOM 826 O O . PHE A 1 101 ? -1.54 -16.219 -0.645 1 98.88 101 PHE A O 1
ATOM 833 N N . ILE A 1 102 ? -0.834 -14.109 -0.322 1 98.56 102 ILE A N 1
ATOM 834 C CA . ILE A 1 102 ? -0.754 -13.828 -1.751 1 98.56 102 ILE A CA 1
ATOM 835 C C . ILE A 1 102 ? 0.353 -12.805 -2.012 1 98.56 102 ILE A C 1
ATOM 837 O O . ILE A 1 102 ? 0.439 -11.781 -1.327 1 98.56 102 ILE A O 1
ATOM 841 N N . ASP A 1 103 ? 1.26 -13.133 -2.928 1 95.06 103 ASP A N 1
ATOM 842 C CA . ASP A 1 103 ? 2.332 -12.18 -3.209 1 95.06 103 ASP A CA 1
ATOM 843 C C . ASP A 1 103 ? 1.937 -11.219 -4.324 1 95.06 103 ASP A C 1
ATOM 845 O O . ASP A 1 103 ? 0.79 -11.227 -4.777 1 95.06 103 ASP A O 1
ATOM 849 N N . GLY A 1 104 ? 2.852 -10.375 -4.73 1 91.81 104 GLY A N 1
ATOM 850 C CA . GLY A 1 104 ? 2.559 -9.312 -5.672 1 91.81 104 GLY A CA 1
ATOM 851 C C . GLY A 1 104 ? 2.719 -9.734 -7.121 1 91.81 104 GLY A C 1
ATOM 852 O O . GLY A 1 104 ? 2.973 -8.906 -7.996 1 91.81 104 GLY A O 1
ATOM 853 N N . SER A 1 105 ? 2.529 -11.008 -7.391 1 92.25 105 SER A N 1
ATOM 854 C CA . SER A 1 105 ? 2.695 -11.5 -8.758 1 92.25 105 SER A CA 1
ATOM 855 C C . SER A 1 105 ? 1.565 -11.008 -9.656 1 92.25 105 SER A C 1
ATOM 857 O O . SER A 1 105 ? 0.398 -11.016 -9.258 1 92.25 105 SER A O 1
ATOM 859 N N . SER A 1 106 ? 1.955 -10.617 -10.844 1 88.62 106 SER A N 1
ATOM 860 C CA . SER A 1 106 ? 0.984 -10.133 -11.82 1 88.62 106 SER A CA 1
ATOM 861 C C . SER A 1 106 ? 0.014 -11.234 -12.234 1 88.62 106 SER A C 1
ATOM 863 O O . SER A 1 106 ? -1.08 -10.961 -12.727 1 88.62 106 SER A O 1
ATOM 865 N N . THR A 1 107 ? 0.36 -12.422 -12.047 1 92.56 107 THR A N 1
ATOM 866 C CA . THR A 1 107 ? -0.492 -13.562 -12.359 1 92.56 107 THR A CA 1
ATOM 867 C C . THR A 1 107 ? -1.831 -13.461 -11.633 1 92.56 107 THR A C 1
ATOM 869 O O . THR A 1 107 ? -2.855 -13.922 -12.141 1 92.56 107 THR A O 1
ATOM 872 N N . PHE A 1 108 ? -1.846 -12.805 -10.539 1 94.38 108 PHE A N 1
ATOM 873 C CA . PHE A 1 108 ? -3.008 -12.852 -9.656 1 94.38 108 PHE A CA 1
ATOM 874 C C . PHE A 1 108 ? -3.809 -11.555 -9.758 1 94.38 108 PHE A C 1
ATOM 876 O O . PHE A 1 108 ? -4.684 -11.297 -8.938 1 94.38 108 PHE A O 1
ATOM 883 N N . PHE A 1 109 ? -3.578 -10.812 -10.711 1 86.19 109 PHE A N 1
ATOM 884 C CA . PHE A 1 109 ? -4.184 -9.492 -10.812 1 86.19 109 PHE A CA 1
ATOM 885 C C . PHE A 1 109 ? -5.703 -9.594 -10.859 1 86.19 109 PHE A C 1
ATOM 887 O O . PHE A 1 109 ? -6.41 -8.695 -10.406 1 86.19 109 PHE A O 1
ATOM 894 N N . SER A 1 110 ? -6.289 -10.688 -11.344 1 88.25 110 SER A N 1
ATOM 895 C CA . SER A 1 110 ? -7.73 -10.836 -11.516 1 88.25 110 SER A CA 1
ATOM 896 C C . SER A 1 110 ? -8.367 -11.5 -10.297 1 88.25 110 SER A C 1
ATOM 898 O O . SER A 1 110 ? -9.586 -11.547 -10.172 1 88.25 110 SER A O 1
ATOM 900 N N . LEU A 1 111 ? -7.578 -11.93 -9.43 1 93.94 111 LEU A N 1
ATOM 901 C CA . LEU A 1 111 ? -8.086 -12.75 -8.344 1 93.94 111 LEU A CA 1
ATOM 902 C C . LEU A 1 111 ? -9.023 -11.945 -7.445 1 93.94 111 LEU A C 1
ATOM 904 O O . LEU A 1 111 ? -10.062 -12.453 -7.012 1 93.94 111 LEU A O 1
ATOM 908 N N . PRO A 1 112 ? -8.672 -10.695 -7.074 1 89.75 112 PRO A N 1
ATOM 909 C CA . PRO A 1 112 ? -9.617 -9.93 -6.254 1 89.75 112 PRO A CA 1
ATOM 910 C C . PRO A 1 112 ? -11.023 -9.883 -6.859 1 89.75 112 PRO A C 1
ATOM 912 O O . PRO A 1 112 ? -12.016 -10.055 -6.141 1 89.75 112 PRO A O 1
ATOM 915 N N . GLU A 1 113 ? -11.055 -9.727 -8.133 1 82.81 113 GLU A N 1
ATOM 916 C CA . GLU A 1 113 ? -12.344 -9.711 -8.828 1 82.81 113 GLU A CA 1
ATOM 917 C C . GLU A 1 113 ? -13.008 -11.078 -8.789 1 82.81 113 GLU A C 1
ATOM 919 O O . GLU A 1 113 ? -14.219 -11.18 -8.547 1 82.81 113 GLU A O 1
ATOM 924 N N . LEU A 1 114 ? -12.305 -12.078 -9.047 1 89.06 114 LEU A N 1
ATOM 925 C CA . LEU A 1 114 ? -12.836 -13.438 -9.133 1 89.06 114 LEU A CA 1
ATOM 926 C C . LEU A 1 114 ? -13.32 -13.914 -7.766 1 89.06 114 LEU A C 1
ATOM 928 O O . LEU A 1 114 ? -14.195 -14.773 -7.68 1 89.06 114 LEU A O 1
ATOM 932 N N . LEU A 1 115 ? -12.781 -13.273 -6.68 1 93.06 115 LEU A N 1
ATOM 933 C CA . LEU A 1 115 ? -13.117 -13.711 -5.328 1 93.06 115 LEU A CA 1
ATOM 934 C C . LEU A 1 115 ? -14.102 -12.758 -4.672 1 93.06 115 LEU A C 1
ATOM 936 O O . LEU A 1 115 ? -14.336 -12.828 -3.461 1 93.06 115 LEU A O 1
ATOM 940 N N . HIS A 1 116 ? -14.688 -11.914 -5.418 1 84.38 116 HIS A N 1
ATOM 941 C CA . HIS A 1 116 ? -15.5 -10.828 -4.891 1 84.38 116 HIS A CA 1
ATOM 942 C C . HIS A 1 116 ? -16.719 -11.359 -4.148 1 84.38 116 HIS A C 1
ATOM 944 O O . HIS A 1 116 ? -17.281 -10.672 -3.289 1 84.38 116 HIS A O 1
ATOM 950 N N . GLU A 1 117 ? -17.141 -12.609 -4.43 1 83.69 117 GLU A N 1
ATOM 951 C CA . GLU A 1 117 ? -18.359 -13.156 -3.822 1 83.69 117 GLU A CA 1
ATOM 952 C C . GLU A 1 117 ? -18.031 -13.93 -2.547 1 83.69 117 GLU A C 1
ATOM 954 O O . GLU A 1 117 ? -18.938 -14.258 -1.768 1 83.69 117 GLU A O 1
ATOM 959 N N . GLN A 1 118 ? -16.797 -14.242 -2.453 1 88.69 118 GLN A N 1
ATOM 960 C CA . GLN A 1 118 ? -16.406 -14.953 -1.238 1 88.69 118 GLN A CA 1
ATOM 961 C C . GLN A 1 118 ? -16.547 -14.055 -0.009 1 88.69 118 GLN A C 1
ATOM 963 O O . GLN A 1 118 ? -16.297 -12.852 -0.081 1 88.69 118 GLN A O 1
ATOM 968 N N . VAL A 1 119 ? -16.953 -14.719 1.087 1 87.5 119 VAL A N 1
ATOM 969 C CA . VAL A 1 119 ? -17.188 -13.953 2.311 1 87.5 119 VAL A CA 1
ATOM 970 C C . VAL A 1 119 ? -16.203 -14.406 3.391 1 87.5 119 VAL A C 1
ATOM 972 O O . VAL A 1 119 ? -15.891 -15.594 3.5 1 87.5 119 VAL A O 1
ATOM 975 N N . GLY A 1 120 ? -15.695 -13.453 4.148 1 93.19 120 GLY A N 1
ATOM 976 C CA . GLY A 1 120 ? -14.891 -13.758 5.32 1 93.19 120 GLY A CA 1
ATOM 977 C C . GLY A 1 120 ? -13.477 -14.172 4.98 1 93.19 120 GLY A C 1
ATOM 978 O O . GLY A 1 120 ? -12.859 -14.953 5.703 1 93.19 120 GLY A O 1
ATOM 979 N N . LEU A 1 121 ? -12.977 -13.719 3.852 1 96.31 121 LEU A N 1
ATOM 980 C CA . LEU A 1 121 ? -11.602 -14.023 3.48 1 96.31 121 LEU A CA 1
ATOM 981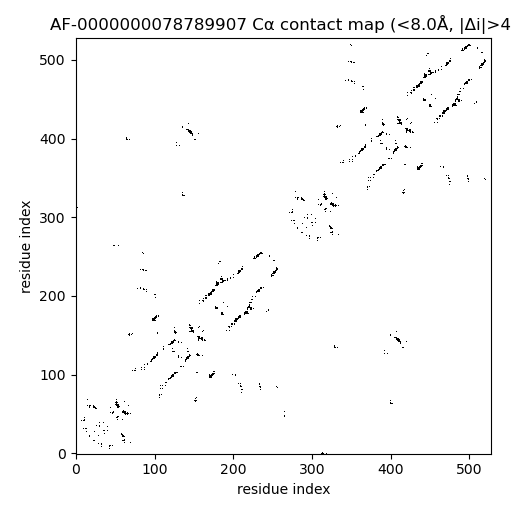 C C . LEU A 1 121 ? -10.617 -13.234 4.332 1 96.31 121 LEU A C 1
ATOM 983 O O . LEU A 1 121 ? -10.883 -12.078 4.688 1 96.31 121 LEU A O 1
ATOM 987 N N . HIS A 1 122 ? -9.578 -13.883 4.672 1 97.88 122 HIS A N 1
ATOM 988 C CA . HIS A 1 122 ? -8.414 -13.25 5.293 1 97.88 122 HIS A CA 1
ATOM 989 C C . HIS A 1 122 ? -7.219 -13.25 4.348 1 97.88 122 HIS A C 1
ATOM 991 O O . HIS A 1 122 ? -6.602 -14.289 4.125 1 97.88 122 HIS A O 1
ATOM 997 N N . VAL A 1 123 ? -6.945 -12.102 3.861 1 98.06 123 VAL A N 1
ATOM 998 C CA . VAL A 1 123 ? -5.895 -11.969 2.859 1 98.06 123 VAL A CA 1
ATOM 999 C C . VAL A 1 123 ? -4.645 -11.359 3.5 1 98.06 123 VAL A C 1
ATOM 1001 O O . VAL A 1 123 ? -4.703 -10.281 4.09 1 98.06 123 VAL A O 1
ATOM 1004 N N . ILE A 1 124 ? -3.547 -12.047 3.385 1 98.81 124 ILE A N 1
ATOM 1005 C CA . ILE A 1 124 ? -2.264 -11.578 3.898 1 98.81 124 ILE A CA 1
ATOM 1006 C C . ILE A 1 124 ? -1.286 -11.383 2.742 1 98.81 124 ILE A C 1
ATOM 1008 O O . ILE A 1 124 ? -0.984 -12.328 2.01 1 98.81 124 ILE A O 1
ATOM 1012 N N . THR A 1 125 ? -0.798 -10.156 2.559 1 98.44 125 THR A N 1
ATOM 1013 C CA . THR A 1 125 ? 0.038 -9.898 1.392 1 98.44 125 THR A CA 1
ATOM 1014 C C . THR A 1 125 ? 1.173 -8.938 1.741 1 98.44 125 THR A C 1
ATOM 1016 O O . THR A 1 125 ? 1.028 -8.094 2.627 1 98.44 125 THR A O 1
ATOM 1019 N N . ASN A 1 126 ? 2.297 -9.156 1.031 1 98.06 126 ASN A N 1
ATOM 1020 C CA . ASN A 1 126 ? 3.416 -8.227 1.158 1 98.06 126 ASN A CA 1
ATOM 1021 C C . ASN A 1 126 ? 3.438 -7.211 0.017 1 98.06 126 ASN A C 1
ATOM 1023 O O . ASN A 1 126 ? 4.453 -6.551 -0.214 1 98.06 126 ASN A O 1
ATOM 1027 N N . ASN A 1 127 ? 2.393 -7.176 -0.728 1 96.06 127 ASN A N 1
ATOM 1028 C CA . ASN A 1 127 ? 2.297 -6.273 -1.87 1 96.06 127 ASN A CA 1
ATOM 1029 C C . ASN A 1 127 ? 1.19 -5.242 -1.676 1 96.06 127 ASN A C 1
ATOM 1031 O O . ASN A 1 127 ? 0.026 -5.598 -1.491 1 96.06 127 ASN A O 1
ATOM 1035 N N . VAL A 1 128 ? 1.577 -4.039 -1.81 1 91.5 128 VAL A N 1
ATOM 1036 C CA . VAL A 1 128 ? 0.663 -2.971 -1.422 1 91.5 128 VAL A CA 1
ATOM 1037 C C . VAL A 1 128 ? -0.459 -2.852 -2.451 1 91.5 128 VAL A C 1
ATOM 1039 O O . VAL A 1 128 ? -1.603 -2.551 -2.1 1 91.5 128 VAL A O 1
ATOM 1042 N N . ASN A 1 129 ? -0.22 -3.092 -3.703 1 86.69 129 ASN A N 1
ATOM 1043 C CA . ASN A 1 129 ? -1.266 -3.057 -4.719 1 86.69 129 ASN A CA 1
ATOM 1044 C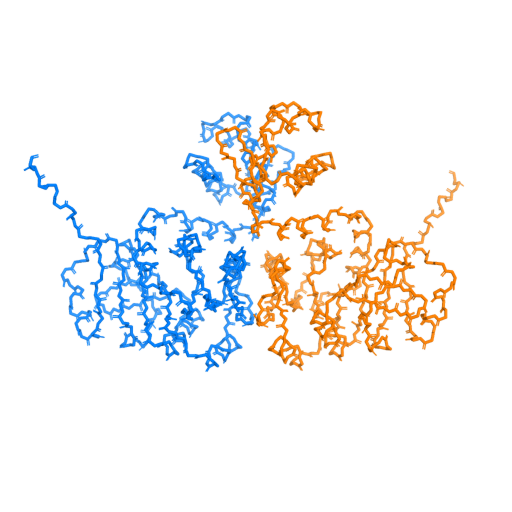 C . ASN A 1 129 ? -2.299 -4.156 -4.5 1 86.69 129 ASN A C 1
ATOM 1046 O O . ASN A 1 129 ? -3.504 -3.908 -4.574 1 86.69 129 ASN A O 1
ATOM 1050 N N . MET A 1 130 ? -1.775 -5.309 -4.234 1 91.88 130 MET A N 1
ATOM 1051 C CA . MET A 1 130 ? -2.666 -6.422 -3.924 1 91.88 130 MET A CA 1
ATOM 1052 C C . MET A 1 130 ? -3.512 -6.113 -2.691 1 91.88 130 MET A C 1
ATOM 1054 O O . MET A 1 130 ? -4.711 -6.387 -2.674 1 91.88 130 MET A O 1
ATOM 1058 N N . GLY A 1 131 ? -2.838 -5.555 -1.725 1 93.31 131 GLY A N 1
ATOM 1059 C CA . GLY A 1 131 ? -3.547 -5.168 -0.516 1 93.31 131 GLY A CA 1
ATOM 1060 C C . GLY A 1 131 ? -4.684 -4.199 -0.776 1 93.31 131 GLY A C 1
ATOM 1061 O O . GLY A 1 131 ? -5.793 -4.379 -0.266 1 93.31 131 GLY A O 1
ATOM 1062 N N . MET A 1 132 ? -4.418 -3.252 -1.567 1 86 132 MET A N 1
ATOM 1063 C CA . MET A 1 132 ? -5.418 -2.24 -1.885 1 86 132 MET A CA 1
ATOM 1064 C C . MET A 1 132 ? -6.594 -2.857 -2.637 1 86 132 MET A C 1
ATOM 1066 O O . MET A 1 132 ? -7.75 -2.543 -2.354 1 86 132 MET A O 1
ATOM 1070 N N . GLN A 1 133 ? -6.324 -3.717 -3.551 1 84.38 133 GLN A N 1
ATOM 1071 C CA . GLN A 1 133 ? -7.371 -4.352 -4.348 1 84.38 133 GLN A CA 1
ATOM 1072 C C . GLN A 1 133 ? -8.289 -5.203 -3.473 1 84.38 133 GLN A C 1
ATOM 1074 O O . GLN A 1 133 ? -9.516 -5.098 -3.557 1 84.38 133 GLN A O 1
ATOM 1079 N N . PHE A 1 134 ? -7.703 -5.957 -2.633 1 91.5 134 PHE A N 1
ATOM 1080 C CA . PHE A 1 134 ? -8.516 -6.812 -1.777 1 91.5 134 PHE A CA 1
ATOM 1081 C C . PHE A 1 134 ? -9.242 -5.988 -0.72 1 91.5 134 PHE A C 1
ATOM 1083 O O . PHE A 1 134 ? -10.367 -6.316 -0.332 1 91.5 134 PHE A O 1
ATOM 1090 N N . ASN A 1 135 ? -8.586 -4.949 -0.232 1 88.75 135 ASN A N 1
ATOM 1091 C CA . ASN A 1 135 ? -9.18 -4.109 0.805 1 88.75 135 ASN A CA 1
ATOM 1092 C C . ASN A 1 135 ? -10.398 -3.354 0.284 1 88.75 135 ASN A C 1
ATOM 1094 O O . ASN A 1 135 ? -11.18 -2.816 1.068 1 88.75 135 ASN A O 1
ATOM 1098 N N . SER A 1 136 ? -10.547 -3.307 -0.961 1 79.69 136 SER A N 1
ATOM 1099 C CA . SER A 1 136 ? -11.703 -2.639 -1.561 1 79.69 136 SER A CA 1
ATOM 1100 C C . SER A 1 136 ? -12.93 -3.543 -1.554 1 79.69 136 SER A C 1
ATOM 1102 O O . SER A 1 136 ? -14.047 -3.078 -1.773 1 79.69 136 SER A O 1
ATOM 1104 N N . LEU A 1 137 ? -12.68 -4.742 -1.268 1 78.56 137 LEU A N 1
ATOM 1105 C CA . LEU A 1 137 ? -13.781 -5.691 -1.194 1 78.56 137 LEU A CA 1
ATOM 1106 C C . LEU A 1 137 ? -14.445 -5.648 0.178 1 78.56 137 LEU A C 1
ATOM 1108 O O . LEU A 1 137 ? -13.766 -5.504 1.196 1 78.56 137 LEU A O 1
ATOM 1112 N N . ASN A 1 138 ? -15.773 -5.703 0.343 1 72.38 138 ASN A N 1
ATOM 1113 C CA . ASN A 1 138 ? -16.531 -5.523 1.571 1 72.38 138 ASN A CA 1
ATOM 1114 C C . ASN A 1 138 ? -16.406 -6.727 2.5 1 72.38 138 ASN A C 1
ATOM 1116 O O . ASN A 1 138 ? -16.547 -6.598 3.717 1 72.38 138 ASN A O 1
ATOM 1120 N N . ASN A 1 139 ? -16.125 -7.797 2.027 1 80.69 139 ASN A N 1
ATOM 1121 C CA . ASN A 1 139 ? -16.203 -8.992 2.861 1 80.69 139 ASN A CA 1
ATOM 1122 C C . ASN A 1 139 ? -14.836 -9.664 2.998 1 80.69 139 ASN A C 1
ATOM 1124 O O . ASN A 1 139 ? -14.75 -10.898 3.045 1 80.69 139 ASN A O 1
ATOM 1128 N N . VAL A 1 140 ? -13.781 -8.766 3.031 1 90.75 140 VAL A N 1
ATOM 1129 C CA . VAL A 1 140 ? -12.43 -9.312 3.105 1 90.75 140 VAL A CA 1
ATOM 1130 C C . VAL A 1 140 ? -11.625 -8.547 4.152 1 90.75 140 VAL A C 1
ATOM 1132 O O . VAL A 1 140 ? -11.711 -7.32 4.242 1 90.75 140 VAL A O 1
ATOM 1135 N N . GLU A 1 141 ? -11.039 -9.266 5.047 1 94.88 141 GLU A N 1
ATOM 1136 C CA . GLU A 1 141 ? -10.016 -8.672 5.906 1 94.88 141 GLU A CA 1
ATOM 1137 C C . GLU A 1 141 ? -8.633 -8.773 5.27 1 94.88 141 GLU A C 1
ATOM 1139 O O . GLU A 1 141 ? -8.188 -9.859 4.91 1 94.88 141 GLU A O 1
ATOM 1144 N N . THR A 1 142 ? -8.008 -7.641 5.113 1 96.38 142 THR A N 1
ATOM 1145 C CA . THR A 1 142 ? -6.711 -7.598 4.449 1 96.38 142 THR A CA 1
ATOM 1146 C C . THR A 1 142 ? -5.617 -7.184 5.43 1 96.38 142 THR A C 1
ATOM 1148 O O . THR A 1 142 ? -5.77 -6.203 6.16 1 96.38 142 THR A O 1
ATOM 1151 N N . ILE A 1 143 ? -4.57 -7.934 5.465 1 98 143 ILE A N 1
ATOM 1152 C CA . ILE A 1 143 ? -3.391 -7.645 6.273 1 98 143 ILE A CA 1
ATOM 1153 C C . ILE A 1 143 ? -2.195 -7.375 5.359 1 98 143 ILE A C 1
ATOM 1155 O O . ILE A 1 143 ? -1.907 -8.164 4.457 1 98 143 ILE A O 1
ATOM 1159 N N . ILE A 1 144 ? -1.524 -6.258 5.605 1 98.12 144 ILE A N 1
ATOM 1160 C CA . ILE A 1 144 ? -0.261 -5.949 4.945 1 98.12 144 ILE A CA 1
ATOM 1161 C C . ILE A 1 144 ? 0.903 -6.43 5.812 1 98.12 144 ILE A C 1
ATOM 1163 O O . ILE A 1 144 ? 0.95 -6.148 7.012 1 98.12 144 ILE A O 1
ATOM 1167 N N . LEU A 1 145 ? 1.767 -7.176 5.184 1 98.5 145 LEU A N 1
ATOM 1168 C CA . LEU A 1 145 ? 3.035 -7.5 5.828 1 98.5 145 LEU A CA 1
ATOM 1169 C C . LEU A 1 145 ? 4.02 -6.344 5.703 1 98.5 145 LEU A C 1
ATOM 1171 O O . LEU A 1 145 ? 4.316 -5.891 4.594 1 98.5 145 LEU A O 1
ATOM 1175 N N . GLY A 1 146 ? 4.453 -5.867 6.816 1 97.75 146 GLY A N 1
ATOM 1176 C CA . GLY A 1 146 ? 5.312 -4.695 6.844 1 97.75 146 GLY A CA 1
ATOM 1177 C C . GLY A 1 146 ? 6.75 -4.996 6.461 1 97.75 146 GLY A C 1
ATOM 1178 O O . GLY A 1 146 ? 7.109 -6.156 6.242 1 97.75 146 GLY A O 1
ATOM 1179 N N . GLY A 1 147 ? 7.57 -3.895 6.332 1 97.56 147 GLY A N 1
ATOM 1180 C CA . GLY A 1 147 ? 8.984 -3.986 5.992 1 97.56 147 GLY A CA 1
ATOM 1181 C C . GLY A 1 147 ? 9.406 -2.982 4.938 1 97.56 147 GLY A C 1
ATOM 1182 O O . GLY A 1 147 ? 8.656 -2.064 4.605 1 97.56 147 GLY A O 1
ATOM 1183 N N . LYS A 1 148 ? 10.68 -3.207 4.539 1 96.44 148 LYS A N 1
ATOM 1184 C CA . LYS A 1 148 ? 11.234 -2.324 3.52 1 96.44 148 LYS A CA 1
ATOM 1185 C C . LYS A 1 148 ? 10.609 -2.598 2.152 1 96.44 148 LYS A C 1
ATOM 1187 O O . LYS A 1 148 ? 10.516 -3.752 1.73 1 96.44 148 LYS A O 1
ATOM 1192 N N . MET A 1 149 ? 10.195 -1.481 1.571 1 94.62 149 MET A N 1
ATOM 1193 C CA . MET A 1 149 ? 9.633 -1.638 0.233 1 94.62 149 MET A CA 1
ATOM 1194 C C . MET A 1 149 ? 10.742 -1.775 -0.808 1 94.62 149 MET A C 1
ATOM 1196 O O . MET A 1 149 ? 11.664 -0.96 -0.852 1 94.62 149 MET A O 1
ATOM 1200 N N . ALA A 1 150 ? 10.586 -2.873 -1.581 1 90.12 150 ALA A N 1
ATOM 1201 C CA . ALA A 1 150 ? 11.516 -3.033 -2.697 1 90.12 150 ALA A CA 1
ATOM 1202 C C . ALA A 1 150 ? 11.258 -1.991 -3.781 1 90.12 150 ALA A C 1
ATOM 1204 O O . ALA A 1 150 ? 10.102 -1.706 -4.109 1 90.12 150 ALA A O 1
ATOM 1205 N N . PRO A 1 151 ? 12.367 -1.469 -4.242 1 76.44 151 PRO A N 1
ATOM 1206 C CA . PRO A 1 151 ? 12.195 -0.485 -5.312 1 76.44 151 PRO A CA 1
ATOM 1207 C C . PRO A 1 151 ? 11.445 -1.051 -6.516 1 76.44 151 PRO A C 1
ATOM 1209 O O . PRO A 1 151 ? 11.68 -2.191 -6.914 1 76.44 151 PRO A O 1
ATOM 1212 N N . ARG A 1 152 ? 10.414 -0.446 -6.949 1 62.72 152 ARG A N 1
ATOM 1213 C CA . ARG A 1 152 ? 9.727 -0.673 -8.219 1 62.72 152 ARG A CA 1
ATOM 1214 C C . ARG A 1 152 ? 8.867 -1.931 -8.156 1 62.72 152 ARG A C 1
ATOM 1216 O O . ARG A 1 152 ? 8.477 -2.471 -9.195 1 62.72 152 ARG A O 1
ATOM 1223 N N . THR A 1 153 ? 8.547 -2.65 -7.117 1 73.12 153 THR A N 1
ATOM 1224 C CA . THR A 1 153 ? 7.688 -3.83 -7.066 1 73.12 153 THR A CA 1
ATOM 1225 C C . THR A 1 153 ? 6.512 -3.602 -6.125 1 73.12 153 THR A C 1
ATOM 1227 O O . THR A 1 153 ? 5.594 -4.426 -6.059 1 73.12 153 THR A O 1
ATOM 1230 N N . ALA A 1 154 ? 6.477 -2.562 -5.391 1 86.06 154 ALA A N 1
ATOM 1231 C CA . ALA A 1 154 ? 5.453 -2.248 -4.398 1 86.06 154 ALA A CA 1
ATOM 1232 C C . ALA A 1 154 ? 5.387 -3.322 -3.318 1 86.06 154 ALA A C 1
ATOM 1234 O O . ALA A 1 154 ? 4.355 -3.496 -2.666 1 86.06 154 ALA A O 1
ATOM 1235 N N . SER A 1 155 ? 6.367 -4.168 -3.193 1 94.94 155 SER A N 1
ATOM 1236 C CA . SER A 1 155 ? 6.402 -5.262 -2.23 1 94.94 155 SER A CA 1
ATOM 1237 C C . SER A 1 155 ? 7.363 -4.961 -1.085 1 94.94 155 SER A C 1
ATOM 1239 O O . SER A 1 155 ? 8.398 -4.316 -1.287 1 94.94 155 SER A O 1
ATOM 1241 N N . THR A 1 156 ? 6.949 -5.422 0.018 1 97.44 156 THR A N 1
ATOM 1242 C CA . THR A 1 156 ? 7.859 -5.391 1.156 1 97.44 156 THR A CA 1
ATOM 1243 C C . THR A 1 156 ? 8.688 -6.672 1.225 1 97.44 156 THR A C 1
ATOM 1245 O O . THR A 1 156 ? 8.188 -7.758 0.929 1 97.44 156 THR A O 1
ATOM 1248 N N . LEU A 1 157 ? 9.945 -6.508 1.598 1 96.81 157 LEU A N 1
ATOM 1249 C CA . LEU A 1 157 ? 10.891 -7.613 1.71 1 96.81 157 LEU A CA 1
ATOM 1250 C C . LEU A 1 157 ? 11.742 -7.473 2.967 1 96.81 157 LEU A C 1
ATOM 1252 O O . LEU A 1 157 ? 11.57 -6.527 3.738 1 96.81 157 LEU A O 1
ATOM 1256 N N . GLY A 1 158 ? 12.523 -8.562 3.238 1 95.75 158 GLY A N 1
ATOM 1257 C CA . GLY A 1 158 ? 13.484 -8.484 4.328 1 95.75 158 GLY A CA 1
ATOM 1258 C C . GLY A 1 158 ? 13.047 -9.242 5.566 1 95.75 158 GLY A C 1
ATOM 1259 O O . GLY A 1 158 ? 11.992 -9.883 5.566 1 95.75 158 GLY A O 1
ATOM 1260 N N . ALA A 1 159 ? 13.836 -9.078 6.609 1 96.12 159 ALA A N 1
ATOM 1261 C CA . ALA A 1 159 ? 13.672 -9.859 7.832 1 96.12 159 ALA A CA 1
ATOM 1262 C C . ALA A 1 159 ? 12.352 -9.523 8.523 1 96.12 159 ALA A C 1
ATOM 1264 O O . ALA A 1 159 ? 11.672 -10.406 9.047 1 96.12 159 ALA A O 1
ATOM 1265 N N . THR A 1 160 ? 11.953 -8.266 8.508 1 95.62 160 THR A N 1
ATOM 1266 C CA . THR A 1 160 ? 10.703 -7.863 9.141 1 95.62 160 THR A CA 1
ATOM 1267 C C . THR A 1 160 ? 9.516 -8.562 8.484 1 95.62 160 THR A C 1
ATOM 1269 O O . THR A 1 160 ? 8.648 -9.102 9.172 1 95.62 160 THR A O 1
ATOM 1272 N N . THR A 1 161 ? 9.539 -8.547 7.199 1 97.81 161 THR A N 1
ATOM 1273 C CA . THR A 1 161 ? 8.484 -9.203 6.438 1 97.81 161 THR A CA 1
ATOM 1274 C C . THR A 1 161 ? 8.43 -10.695 6.754 1 97.81 161 THR A C 1
ATOM 1276 O O . THR A 1 161 ? 7.359 -11.234 7.047 1 97.81 161 THR A O 1
ATOM 1279 N N . ILE A 1 162 ? 9.57 -11.312 6.777 1 98.19 162 ILE A N 1
ATOM 1280 C CA . ILE A 1 162 ? 9.672 -12.75 7.008 1 98.19 162 ILE A CA 1
ATOM 1281 C C . ILE A 1 162 ? 9.203 -13.078 8.422 1 98.19 162 ILE A C 1
ATOM 1283 O O . ILE A 1 162 ? 8.461 -14.039 8.633 1 98.19 162 ILE A O 1
ATOM 1287 N N . ASN A 1 163 ? 9.594 -12.281 9.359 1 96.81 163 ASN A N 1
ATOM 1288 C CA . ASN A 1 163 ? 9.18 -12.5 10.742 1 96.81 163 ASN A CA 1
ATOM 1289 C C . ASN A 1 163 ? 7.664 -12.406 10.891 1 96.81 163 ASN A C 1
ATOM 1291 O O . ASN A 1 163 ? 7.062 -13.195 11.625 1 96.81 163 ASN A O 1
ATOM 1295 N N . GLU A 1 164 ? 7.047 -11.492 10.266 1 97.31 164 GLU A N 1
ATOM 1296 C CA . GLU A 1 164 ? 5.594 -11.367 10.328 1 97.31 164 GLU A CA 1
ATOM 1297 C C . GLU A 1 164 ? 4.91 -12.586 9.703 1 97.31 164 GLU A C 1
ATOM 1299 O O . GLU A 1 164 ? 3.904 -13.07 10.227 1 97.31 164 GLU A O 1
ATOM 1304 N N . ILE A 1 165 ? 5.477 -13.047 8.625 1 98.44 165 ILE A N 1
ATOM 1305 C CA . ILE A 1 165 ? 4.922 -14.219 7.961 1 98.44 165 ILE A CA 1
ATOM 1306 C C . ILE A 1 165 ? 4.859 -15.391 8.945 1 98.44 165 ILE A C 1
ATOM 1308 O O . ILE A 1 165 ? 3.873 -16.125 8.977 1 98.44 165 ILE A O 1
ATOM 1312 N N . GLN A 1 166 ? 5.816 -15.523 9.734 1 97.44 166 GLN A N 1
ATOM 1313 C CA . GLN A 1 166 ? 5.957 -16.656 10.641 1 97.44 166 GLN A CA 1
ATOM 1314 C C . GLN A 1 166 ? 4.891 -16.625 11.734 1 97.44 166 GLN A C 1
ATOM 1316 O O . GLN A 1 166 ? 4.668 -17.625 12.422 1 97.44 166 GLN A O 1
ATOM 1321 N N . SER A 1 167 ? 4.203 -15.523 11.859 1 96.56 167 SER A N 1
ATOM 1322 C CA . SER A 1 167 ? 3.152 -15.398 12.859 1 96.56 167 SER A CA 1
ATOM 1323 C C . SER A 1 167 ? 1.817 -15.906 12.328 1 96.56 167 SER A C 1
ATOM 1325 O O . SER A 1 167 ? 0.812 -15.891 13.047 1 96.56 167 SER A O 1
ATOM 1327 N N . PHE A 1 168 ? 1.813 -16.391 11.125 1 98.06 168 PHE A N 1
ATOM 1328 C CA . PHE A 1 168 ? 0.586 -16.859 10.5 1 98.06 168 PHE A CA 1
ATOM 1329 C C . PHE A 1 168 ? 0.715 -18.328 10.086 1 98.06 168 PHE A C 1
ATOM 1331 O O . PHE A 1 168 ? 1.823 -18.812 9.867 1 98.06 168 PHE A O 1
ATOM 1338 N N . ARG A 1 169 ? -0.412 -18.984 10.031 1 98.5 169 ARG A N 1
ATOM 1339 C CA . ARG A 1 169 ? -0.553 -20.328 9.461 1 98.5 169 ARG A CA 1
ATOM 1340 C C . ARG A 1 169 ? -1.833 -20.438 8.641 1 98.5 169 ARG A C 1
ATOM 1342 O O . ARG A 1 169 ? -2.766 -21.141 9.023 1 98.5 169 ARG A O 1
ATOM 1349 N N . PRO A 1 170 ? -1.855 -19.828 7.492 1 98.69 170 PRO A N 1
ATOM 1350 C CA . PRO A 1 170 ? -3.098 -19.781 6.719 1 98.69 170 PRO A CA 1
ATOM 1351 C C . PRO A 1 170 ? -3.383 -21.078 5.965 1 98.69 170 PRO A C 1
ATOM 1353 O O . PRO A 1 170 ? -2.537 -21.969 5.934 1 98.69 170 PRO A O 1
ATOM 1356 N N . ASP A 1 171 ? -4.578 -21.094 5.402 1 98.75 171 ASP A N 1
ATOM 1357 C CA . ASP A 1 171 ? -5.023 -22.266 4.645 1 98.75 171 ASP A CA 1
ATOM 1358 C C . ASP A 1 171 ? -4.234 -22.406 3.346 1 98.75 171 ASP A C 1
ATOM 1360 O O . ASP A 1 171 ? -3.889 -23.516 2.947 1 98.75 171 ASP A O 1
ATOM 1364 N N . PHE A 1 172 ? -3.895 -21.266 2.717 1 98.81 172 PHE A N 1
ATOM 1365 C CA . PHE A 1 172 ? -3.262 -21.328 1.404 1 98.81 172 PHE A CA 1
ATOM 1366 C C . PHE A 1 172 ? -2.135 -20.312 1.294 1 98.81 172 PHE A C 1
ATOM 1368 O O . PHE A 1 172 ? -2.104 -19.328 2.041 1 98.81 172 PHE A O 1
ATOM 1375 N N . ALA A 1 173 ? -1.213 -20.594 0.438 1 98.88 173 ALA A N 1
ATOM 1376 C CA . ALA A 1 173 ? -0.324 -19.609 -0.169 1 98.88 173 ALA A CA 1
ATOM 1377 C C . ALA A 1 173 ? -0.463 -19.594 -1.688 1 98.88 173 ALA A C 1
ATOM 1379 O O . ALA A 1 173 ? -0.288 -20.641 -2.336 1 98.88 173 ALA A O 1
ATOM 1380 N N . LEU A 1 174 ? -0.878 -18.469 -2.201 1 98.81 174 LEU A N 1
ATOM 1381 C CA . LEU A 1 174 ? -0.987 -18.266 -3.641 1 98.81 174 LEU A CA 1
ATOM 1382 C C . LEU A 1 174 ? 0.212 -17.484 -4.168 1 98.81 174 LEU A C 1
ATOM 1384 O O . LEU A 1 174 ? 0.331 -16.281 -3.924 1 98.81 174 LEU A O 1
ATOM 1388 N N . LEU A 1 175 ? 1.082 -18.172 -4.895 1 98.5 175 LEU A N 1
ATOM 1389 C CA . LEU A 1 175 ? 2.355 -17.594 -5.301 1 98.5 175 LEU A CA 1
ATOM 1390 C C . LEU A 1 175 ? 2.639 -17.875 -6.77 1 98.5 175 LEU A C 1
ATOM 1392 O O . LEU A 1 175 ? 2.041 -18.781 -7.359 1 98.5 175 LEU A O 1
ATOM 1396 N N . SER A 1 176 ? 3.414 -17.062 -7.328 1 97.12 176 SER A N 1
ATOM 1397 C CA . SER A 1 176 ? 3.988 -17.312 -8.641 1 97.12 176 SER A CA 1
ATOM 1398 C C . SER A 1 176 ? 5.508 -17.188 -8.617 1 97.12 176 SER A C 1
ATOM 1400 O O . SER A 1 176 ? 6.098 -16.953 -7.562 1 97.12 176 SER A O 1
ATOM 1402 N N . ILE A 1 177 ? 6.148 -17.516 -9.773 1 95.06 177 ILE A N 1
ATOM 1403 C CA . ILE A 1 177 ? 7.605 -17.562 -9.844 1 95.06 177 ILE A CA 1
ATOM 1404 C C . ILE A 1 177 ? 8.07 -17 -11.18 1 95.06 177 ILE A C 1
ATOM 1406 O O . ILE A 1 177 ? 7.254 -16.656 -12.039 1 95.06 177 ILE A O 1
ATOM 1410 N N . GLY A 1 178 ? 9.312 -16.875 -11.297 1 92.94 178 GLY A N 1
ATOM 1411 C CA . GLY A 1 178 ? 9.898 -16.344 -12.516 1 92.94 178 GLY A CA 1
ATOM 1412 C C . GLY A 1 178 ? 10.055 -17.375 -13.609 1 92.94 178 GLY A C 1
ATOM 1413 O O . GLY A 1 178 ? 9.719 -17.109 -14.766 1 92.94 178 GLY A O 1
ATOM 1414 N N . SER A 1 179 ? 10.594 -18.5 -13.234 1 94.31 179 SER A N 1
ATOM 1415 C CA . SER A 1 179 ? 10.844 -19.547 -14.234 1 94.31 179 SER A CA 1
ATOM 1416 C C . SER A 1 179 ? 10.906 -20.922 -13.586 1 94.31 179 SER A C 1
ATOM 1418 O O . SER A 1 179 ? 11.062 -21.047 -12.367 1 94.31 179 SER A O 1
ATOM 1420 N N . ILE A 1 180 ? 10.703 -21.906 -14.438 1 95.62 180 ILE A N 1
ATOM 1421 C CA . ILE A 1 180 ? 10.758 -23.297 -14 1 95.62 180 ILE A CA 1
ATOM 1422 C C . ILE A 1 180 ? 11.383 -24.156 -15.102 1 95.62 180 ILE A C 1
ATOM 1424 O O . ILE A 1 180 ? 11.109 -23.953 -16.281 1 95.62 180 ILE A O 1
ATOM 1428 N N . ASP A 1 181 ? 12.234 -25.062 -14.703 1 93.31 181 ASP A N 1
ATOM 1429 C CA . ASP A 1 181 ? 12.742 -26.094 -15.602 1 93.31 181 ASP A CA 1
ATOM 1430 C C . ASP A 1 181 ? 12.719 -27.469 -14.93 1 93.31 181 ASP A C 1
ATOM 1432 O O . ASP A 1 181 ? 12.125 -27.625 -13.867 1 93.31 181 ASP A O 1
ATOM 1436 N N . ALA A 1 182 ? 13.234 -28.453 -15.594 1 89.62 182 ALA A N 1
ATOM 1437 C CA . ALA A 1 182 ? 13.141 -29.844 -15.133 1 89.62 182 ALA A CA 1
ATOM 1438 C C . ALA A 1 182 ? 13.867 -30.031 -13.805 1 89.62 182 ALA A C 1
ATOM 1440 O O . ALA A 1 182 ? 13.633 -31 -13.094 1 89.62 182 ALA A O 1
ATOM 1441 N N . ASP A 1 183 ? 14.75 -28.984 -13.445 1 88.44 183 ASP A N 1
ATOM 1442 C CA . ASP A 1 183 ? 15.602 -29.156 -12.273 1 88.44 183 ASP A CA 1
ATOM 1443 C C . ASP A 1 183 ? 15.039 -28.391 -11.07 1 88.44 183 ASP A C 1
ATOM 1445 O O . ASP A 1 183 ? 15.438 -28.641 -9.93 1 88.44 183 ASP A O 1
ATOM 1449 N N . GLY A 1 184 ? 14.195 -27.406 -11.461 1 93.5 184 GLY A N 1
ATOM 1450 C CA . GLY A 1 184 ? 13.719 -26.688 -10.297 1 93.5 184 GLY A CA 1
ATOM 1451 C C . GLY A 1 184 ? 12.906 -25.453 -10.648 1 93.5 184 GLY A C 1
ATOM 1452 O O . GLY A 1 184 ? 12.516 -25.281 -11.805 1 93.5 184 GLY A O 1
ATOM 1453 N N . ILE A 1 185 ? 12.547 -24.703 -9.547 1 95.88 185 ILE A N 1
ATOM 1454 C CA . ILE A 1 185 ? 11.758 -23.484 -9.617 1 95.88 185 ILE A CA 1
ATOM 1455 C C . ILE A 1 185 ? 12.617 -22.281 -9.211 1 95.88 185 ILE A C 1
ATOM 1457 O O . ILE A 1 185 ? 13.344 -22.344 -8.211 1 95.88 185 ILE A O 1
ATOM 1461 N N . TYR A 1 186 ? 12.508 -21.188 -9.992 1 95.06 186 TYR A N 1
ATOM 1462 C CA . TYR A 1 186 ? 13.477 -20.094 -9.828 1 95.06 186 TYR A CA 1
ATOM 1463 C C . TYR A 1 186 ? 12.766 -18.766 -9.625 1 95.06 186 TYR A C 1
ATOM 1465 O O . TYR A 1 186 ? 11.656 -18.562 -10.117 1 95.06 186 TYR A O 1
ATOM 1473 N N . VAL A 1 187 ? 13.398 -17.891 -8.805 1 92.75 187 VAL A N 1
ATOM 1474 C CA . VAL A 1 187 ? 12.969 -16.531 -8.547 1 92.75 187 VAL A CA 1
ATOM 1475 C C . VAL A 1 187 ? 14.094 -15.555 -8.898 1 92.75 187 VAL A C 1
ATOM 1477 O O . VAL A 1 187 ? 15.273 -15.898 -8.789 1 92.75 187 VAL A O 1
ATOM 1480 N N . ALA A 1 188 ? 13.766 -14.359 -9.367 1 85.62 188 ALA A N 1
ATOM 1481 C CA . ALA A 1 188 ? 14.742 -13.43 -9.922 1 85.62 188 ALA A CA 1
ATOM 1482 C C . ALA A 1 188 ? 15.523 -12.727 -8.82 1 85.62 188 ALA A C 1
ATOM 1484 O O . ALA A 1 188 ? 16.656 -12.273 -9.039 1 85.62 188 ALA A O 1
ATOM 1485 N N . ASP A 1 189 ? 15.016 -12.656 -7.648 1 89.12 189 ASP A N 1
ATOM 1486 C CA . ASP A 1 189 ? 15.586 -11.867 -6.559 1 89.12 189 ASP A CA 1
ATOM 1487 C C . ASP A 1 189 ? 15.641 -12.68 -5.266 1 89.12 189 ASP A C 1
ATOM 1489 O O . ASP A 1 189 ? 14.641 -13.242 -4.836 1 89.12 189 ASP A O 1
ATOM 1493 N N . PRO A 1 190 ? 16.891 -12.695 -4.664 1 92.12 190 PRO A N 1
ATOM 1494 C CA . PRO A 1 190 ? 17.031 -13.539 -3.479 1 92.12 190 PRO A CA 1
ATOM 1495 C C . PRO A 1 190 ? 16.094 -13.125 -2.338 1 92.12 190 PRO A C 1
ATOM 1497 O O . PRO A 1 190 ? 15.641 -13.977 -1.572 1 92.12 190 PRO A O 1
ATOM 1500 N N . GLU A 1 191 ? 15.844 -11.844 -2.186 1 93.94 191 GLU A N 1
ATOM 1501 C CA . GLU A 1 191 ? 14.945 -11.398 -1.129 1 93.94 191 GLU A CA 1
ATOM 1502 C C . GLU A 1 191 ? 13.508 -11.82 -1.409 1 93.94 191 GLU A C 1
ATOM 1504 O O . GLU A 1 191 ? 12.766 -12.18 -0.489 1 93.94 191 GLU A O 1
ATOM 1509 N N . GLN A 1 192 ? 13.172 -11.766 -2.607 1 94.56 192 GLN A N 1
ATOM 1510 C CA . GLN A 1 192 ? 11.852 -12.266 -2.992 1 94.56 192 GLN A CA 1
ATOM 1511 C C . GLN A 1 192 ? 11.742 -13.766 -2.756 1 94.56 192 GLN A C 1
ATOM 1513 O O . GLN A 1 192 ? 10.711 -14.258 -2.299 1 94.56 192 GLN A O 1
ATOM 1518 N N . ALA A 1 193 ? 12.812 -14.453 -3.098 1 95.75 193 ALA A N 1
ATOM 1519 C CA . ALA A 1 193 ? 12.836 -15.891 -2.867 1 95.75 193 ALA A CA 1
ATOM 1520 C C . ALA A 1 193 ? 12.641 -16.219 -1.389 1 95.75 193 ALA A C 1
ATOM 1522 O O . ALA A 1 193 ? 11.852 -17.094 -1.036 1 95.75 193 ALA A O 1
ATOM 1523 N N . ALA A 1 194 ? 13.312 -15.461 -0.55 1 97.5 194 ALA A N 1
ATOM 1524 C CA . ALA A 1 194 ? 13.234 -15.695 0.891 1 97.5 194 ALA A CA 1
ATOM 1525 C C . ALA A 1 194 ? 11.812 -15.477 1.403 1 97.5 194 ALA A C 1
ATOM 1527 O O . ALA A 1 194 ? 11.32 -16.25 2.229 1 97.5 194 ALA A O 1
ATOM 1528 N N . VAL A 1 195 ? 11.156 -14.477 0.948 1 97.88 195 VAL A N 1
ATOM 1529 C CA . VAL A 1 195 ? 9.789 -14.172 1.356 1 97.88 195 VAL A CA 1
ATOM 1530 C C . VAL A 1 195 ? 8.852 -15.281 0.875 1 97.88 195 VAL A C 1
ATOM 1532 O O . VAL A 1 195 ? 8 -15.758 1.634 1 97.88 195 VAL A O 1
ATOM 1535 N N . LYS A 1 196 ? 9.039 -15.703 -0.348 1 97.94 196 LYS A N 1
ATOM 1536 C CA . LYS A 1 196 ? 8.203 -16.781 -0.878 1 97.94 196 LYS A CA 1
ATOM 1537 C C . LYS A 1 196 ? 8.414 -18.078 -0.098 1 97.94 196 LYS A C 1
ATOM 1539 O O . LYS A 1 196 ? 7.457 -18.766 0.227 1 97.94 196 LYS A O 1
ATOM 1544 N N . GLU A 1 197 ? 9.641 -18.359 0.197 1 98.5 197 GLU A N 1
ATOM 1545 C CA . GLU A 1 197 ? 9.945 -19.562 0.957 1 98.5 197 GLU A CA 1
ATOM 1546 C C . GLU A 1 197 ? 9.305 -19.516 2.342 1 98.5 197 GLU A C 1
ATOM 1548 O O . GLU A 1 197 ? 8.805 -20.531 2.832 1 98.5 197 GLU A O 1
ATOM 1553 N N . ALA A 1 198 ? 9.305 -18.359 2.945 1 98.69 198 ALA A N 1
ATOM 1554 C CA . ALA A 1 198 ? 8.656 -18.203 4.242 1 98.69 198 ALA A CA 1
ATOM 1555 C C . ALA A 1 198 ? 7.152 -18.469 4.133 1 98.69 198 ALA A C 1
ATOM 1557 O O . ALA A 1 198 ? 6.562 -19.109 5.004 1 98.69 198 ALA A O 1
ATOM 1558 N N . MET A 1 199 ? 6.535 -17.969 3.082 1 98.75 199 MET A N 1
ATOM 1559 C CA . MET A 1 199 ? 5.109 -18.188 2.867 1 98.75 199 MET A CA 1
ATOM 1560 C C . MET A 1 199 ? 4.82 -19.672 2.619 1 98.75 199 MET A C 1
ATOM 1562 O O . MET A 1 199 ? 3.836 -20.203 3.129 1 98.75 199 MET A O 1
ATOM 1566 N N . ILE A 1 200 ? 5.684 -20.281 1.845 1 98.69 200 ILE A N 1
ATOM 1567 C CA . ILE A 1 200 ? 5.551 -21.703 1.548 1 98.69 200 ILE A CA 1
ATOM 1568 C C . ILE A 1 200 ? 5.625 -22.5 2.842 1 98.69 200 ILE A C 1
ATOM 1570 O O . ILE A 1 200 ? 4.801 -23.391 3.078 1 98.69 200 ILE A O 1
ATOM 1574 N N . ASP A 1 201 ? 6.52 -22.141 3.697 1 98.5 201 ASP A N 1
ATOM 1575 C CA . ASP A 1 201 ? 6.734 -22.859 4.949 1 98.5 201 ASP A CA 1
ATOM 1576 C C . ASP A 1 201 ? 5.527 -22.719 5.875 1 98.5 201 ASP A C 1
ATOM 1578 O O . ASP A 1 201 ? 5.195 -23.656 6.617 1 98.5 201 ASP A O 1
ATOM 1582 N N . ALA A 1 202 ? 4.875 -21.656 5.82 1 98.56 202 ALA A N 1
ATOM 1583 C CA . ALA A 1 202 ? 3.879 -21.312 6.832 1 98.56 202 ALA A CA 1
ATOM 1584 C C . ALA A 1 202 ? 2.488 -21.781 6.418 1 98.56 202 ALA A C 1
ATOM 1586 O O . ALA A 1 202 ? 1.636 -22.047 7.27 1 98.56 202 ALA A O 1
ATOM 1587 N N . ALA A 1 203 ? 2.217 -21.953 5.141 1 98.69 203 ALA A N 1
ATOM 1588 C CA . ALA A 1 203 ? 0.869 -22.234 4.652 1 98.69 203 ALA A CA 1
ATOM 1589 C C . ALA A 1 203 ? 0.571 -23.734 4.691 1 98.69 203 ALA A C 1
ATOM 1591 O O . ALA A 1 203 ? 1.473 -24.562 4.512 1 98.69 203 ALA A O 1
ATOM 1592 N N . LYS A 1 204 ? -0.696 -24.062 4.848 1 98.56 204 LYS A N 1
ATOM 1593 C CA . LYS A 1 204 ? -1.119 -25.469 4.844 1 98.56 204 LYS A CA 1
ATOM 1594 C C . LYS A 1 204 ? -1.087 -26.047 3.432 1 98.56 204 LYS A C 1
ATOM 1596 O O . LYS A 1 204 ? -0.705 -27.203 3.24 1 98.56 204 LYS A O 1
ATOM 1601 N N . CYS A 1 205 ? -1.505 -25.281 2.518 1 98.69 205 CYS A N 1
ATOM 1602 C CA . CYS A 1 205 ? -1.556 -25.672 1.113 1 98.69 205 CYS A CA 1
ATOM 1603 C C . CYS A 1 205 ? -0.941 -24.594 0.227 1 98.69 205 CYS A C 1
ATOM 1605 O O . CYS A 1 205 ? -1.405 -23.453 0.216 1 98.69 205 CYS A O 1
ATOM 1607 N N . VAL A 1 206 ? 0.074 -24.984 -0.546 1 98.81 206 VAL A N 1
ATOM 1608 C CA . VAL A 1 206 ? 0.776 -24.031 -1.398 1 98.81 206 VAL A CA 1
ATOM 1609 C C . VAL A 1 206 ? 0.385 -24.25 -2.857 1 98.81 206 VAL A C 1
ATOM 1611 O O . VAL A 1 206 ? 0.589 -25.344 -3.4 1 98.81 206 VAL A O 1
ATOM 1614 N N . ILE A 1 207 ? -0.157 -23.203 -3.488 1 98.69 207 ILE A N 1
ATOM 1615 C CA . ILE A 1 207 ? -0.538 -23.234 -4.895 1 98.69 207 ILE A CA 1
ATOM 1616 C C . ILE A 1 207 ? 0.316 -22.234 -5.684 1 98.69 207 ILE A C 1
ATOM 1618 O O . ILE A 1 207 ? 0.319 -21.047 -5.391 1 98.69 207 ILE A O 1
ATOM 1622 N N . LEU A 1 208 ? 1.003 -22.734 -6.699 1 98.31 208 LEU A N 1
ATOM 1623 C CA . LEU A 1 208 ? 1.764 -21.891 -7.613 1 98.31 208 LEU A CA 1
ATOM 1624 C C . LEU A 1 208 ? 1.028 -21.719 -8.938 1 98.31 208 LEU A C 1
ATOM 1626 O O . LEU A 1 208 ? 0.65 -22.703 -9.57 1 98.31 208 LEU A O 1
ATOM 1630 N N . GLY A 1 209 ? 0.759 -20.453 -9.289 1 97.75 209 GLY A N 1
ATOM 1631 C CA . GLY A 1 209 ? 0.28 -20.141 -10.625 1 97.75 209 GLY A CA 1
ATOM 1632 C C . GLY A 1 209 ? 1.395 -19.797 -11.594 1 97.75 209 GLY A C 1
ATOM 1633 O O . GLY A 1 209 ? 2.061 -18.766 -11.43 1 97.75 209 GLY A O 1
ATOM 1634 N N . ILE A 1 210 ? 1.556 -20.609 -12.633 1 96.19 210 ILE A N 1
ATOM 1635 C CA . ILE A 1 210 ? 2.658 -20.422 -13.562 1 96.19 210 ILE A CA 1
ATOM 1636 C C . ILE A 1 210 ? 2.148 -20.547 -15 1 96.19 210 ILE A C 1
ATOM 1638 O O . ILE A 1 210 ? 1.659 -21.609 -15.398 1 96.19 210 ILE A O 1
ATOM 1642 N N . ASP A 1 211 ? 2.293 -19.453 -15.719 1 95.12 211 ASP A N 1
ATOM 1643 C CA . ASP A 1 211 ? 1.873 -19.578 -17.109 1 95.12 211 ASP A CA 1
ATOM 1644 C C . ASP A 1 211 ? 2.936 -20.297 -17.938 1 95.12 211 ASP A C 1
ATOM 1646 O O . ASP A 1 211 ? 4.117 -20.297 -17.578 1 95.12 211 ASP A O 1
ATOM 1650 N N . SER A 1 212 ? 2.537 -20.844 -19.078 1 94.31 212 SER A N 1
ATOM 1651 C CA . SER A 1 212 ? 3.344 -21.75 -19.875 1 94.31 212 SER A CA 1
ATOM 1652 C C . SER A 1 212 ? 4.617 -21.078 -20.375 1 94.31 212 SER A C 1
ATOM 1654 O O . SER A 1 212 ? 5.609 -21.734 -20.672 1 94.31 212 SER A O 1
ATOM 1656 N N . THR A 1 213 ? 4.633 -19.75 -20.422 1 92.81 213 THR A N 1
ATOM 1657 C CA . THR A 1 213 ? 5.777 -19.031 -20.969 1 92.81 213 THR A CA 1
ATOM 1658 C C . THR A 1 213 ? 6.941 -19.047 -19.969 1 92.81 213 THR A C 1
ATOM 1660 O O . THR A 1 213 ? 8.07 -18.719 -20.328 1 92.81 213 THR A O 1
ATOM 1663 N N . LYS A 1 214 ? 6.75 -19.516 -18.766 1 94.06 214 LYS A N 1
ATOM 1664 C CA . LYS A 1 214 ? 7.777 -19.531 -17.734 1 94.06 214 LYS A CA 1
ATOM 1665 C C . LYS A 1 214 ? 8.477 -20.891 -17.656 1 94.06 214 LYS A C 1
ATOM 1667 O O . LYS A 1 214 ? 9.414 -21.062 -16.875 1 94.06 214 LYS A O 1
ATOM 1672 N N . PHE A 1 215 ? 8.039 -21.828 -18.469 1 94.56 215 PHE A N 1
ATOM 1673 C CA . PHE A 1 215 ? 8.625 -23.172 -18.484 1 94.56 215 PHE A CA 1
ATOM 1674 C C . PHE A 1 215 ? 9.867 -23.203 -19.359 1 94.56 215 PHE A C 1
ATOM 1676 O O . PHE A 1 215 ? 10.031 -22.359 -20.25 1 94.56 215 PHE A O 1
ATOM 1683 N N . ASN A 1 216 ? 10.734 -24.109 -19.109 1 93 216 ASN A N 1
ATOM 1684 C CA . ASN A 1 216 ? 11.977 -24.344 -19.844 1 93 216 ASN A CA 1
ATOM 1685 C C . ASN A 1 216 ? 12.922 -23.141 -19.734 1 93 216 ASN A C 1
ATOM 1687 O O . ASN A 1 216 ? 13.562 -22.766 -20.719 1 93 216 ASN A O 1
ATOM 1691 N N . GLN A 1 217 ? 12.852 -22.531 -18.656 1 91.75 217 GLN A N 1
ATOM 1692 C CA . GLN A 1 217 ? 13.727 -21.422 -18.312 1 91.75 217 GLN A CA 1
ATOM 1693 C C . GLN A 1 217 ? 14.328 -21.594 -16.922 1 91.75 217 GLN A C 1
ATOM 1695 O O . GLN A 1 217 ? 13.641 -22.031 -16 1 91.75 217 GLN A O 1
ATOM 1700 N N . SER A 1 218 ? 15.609 -21.328 -16.891 1 90.25 218 SER A N 1
ATOM 1701 C CA . SER A 1 218 ? 16.312 -21.438 -15.602 1 90.25 218 SER A CA 1
ATOM 1702 C C . SER A 1 218 ? 16.844 -20.078 -15.156 1 90.25 218 SER A C 1
ATOM 1704 O O . SER A 1 218 ? 16.906 -19.141 -15.945 1 90.25 218 SER A O 1
ATOM 1706 N N . ASP A 1 219 ? 17.062 -19.984 -13.859 1 91.31 219 ASP A N 1
ATOM 1707 C CA . ASP A 1 219 ? 17.719 -18.844 -13.242 1 91.31 219 ASP A CA 1
ATOM 1708 C C . ASP A 1 219 ? 18.641 -19.281 -12.102 1 91.31 219 ASP A C 1
ATOM 1710 O O . ASP A 1 219 ? 18.812 -20.484 -11.859 1 91.31 219 ASP A O 1
ATOM 1714 N N . TYR A 1 220 ? 19.312 -18.422 -11.453 1 89.19 220 TYR A N 1
ATOM 1715 C CA . TYR A 1 220 ? 20.344 -18.859 -10.516 1 89.19 220 TYR A CA 1
ATOM 1716 C C . TYR A 1 220 ? 19.828 -18.812 -9.086 1 89.19 220 TYR A C 1
ATOM 1718 O O . TYR A 1 220 ? 20.516 -19.234 -8.156 1 89.19 220 TYR A O 1
ATOM 1726 N N . ILE A 1 221 ? 18.672 -18.266 -8.836 1 92.38 221 ILE A N 1
ATOM 1727 C CA . ILE A 1 221 ? 18.078 -18.312 -7.504 1 92.38 221 ILE A CA 1
ATOM 1728 C C . ILE A 1 221 ? 16.953 -19.344 -7.477 1 92.38 221 ILE A C 1
ATOM 1730 O O . ILE A 1 221 ? 15.914 -19.156 -8.102 1 92.38 221 ILE A O 1
ATOM 1734 N N . ARG A 1 222 ? 17.172 -20.344 -6.688 1 93.62 222 ARG A N 1
ATOM 1735 C CA . ARG A 1 222 ? 16.25 -21.453 -6.648 1 93.62 222 ARG A CA 1
ATOM 1736 C C . ARG A 1 222 ? 15.414 -21.438 -5.371 1 93.62 222 ARG A C 1
ATOM 1738 O O . ARG A 1 222 ? 15.93 -21.141 -4.293 1 93.62 222 ARG A O 1
ATOM 1745 N N . ILE A 1 223 ? 14.133 -21.828 -5.512 1 94.5 223 ILE A N 1
ATOM 1746 C CA . ILE A 1 223 ? 13.328 -22.109 -4.328 1 94.5 223 ILE A CA 1
ATOM 1747 C C . ILE A 1 223 ? 13.82 -23.406 -3.668 1 94.5 223 ILE A C 1
ATOM 1749 O O . ILE A 1 223 ? 13.898 -24.453 -4.316 1 94.5 223 ILE A O 1
ATOM 1753 N N . THR A 1 224 ? 14.07 -23.328 -2.342 1 90.44 224 THR A N 1
ATOM 1754 C CA . THR A 1 224 ? 14.766 -24.438 -1.698 1 90.44 224 THR A CA 1
ATOM 1755 C C . THR A 1 224 ? 13.773 -25.406 -1.053 1 90.44 224 THR A C 1
ATOM 1757 O O . THR A 1 224 ? 14.125 -26.531 -0.733 1 90.44 224 THR A O 1
ATOM 1760 N N . ASN A 1 225 ? 12.586 -25.062 -0.839 1 94.19 225 ASN A N 1
ATOM 1761 C CA . ASN A 1 225 ? 11.594 -25.906 -0.171 1 94.19 225 ASN A CA 1
ATOM 1762 C C . ASN A 1 225 ? 10.453 -26.281 -1.108 1 94.19 225 ASN A C 1
ATOM 1764 O O . ASN A 1 225 ? 9.281 -26.203 -0.726 1 94.19 225 ASN A O 1
ATOM 1768 N N . MET A 1 226 ? 10.844 -26.766 -2.264 1 91.44 226 MET A N 1
ATOM 1769 C CA . MET A 1 226 ? 9.867 -27.109 -3.289 1 91.44 226 MET A CA 1
ATOM 1770 C C . MET A 1 226 ? 9.016 -28.297 -2.844 1 91.44 226 MET A C 1
ATOM 1772 O O . MET A 1 226 ? 7.895 -28.484 -3.328 1 91.44 226 MET A O 1
ATOM 1776 N N . ASP A 1 227 ? 9.516 -29.062 -1.935 1 94.5 227 ASP A N 1
ATOM 1777 C CA . ASP A 1 227 ? 8.805 -30.234 -1.449 1 94.5 227 ASP A CA 1
ATOM 1778 C C . ASP A 1 227 ? 7.531 -29.844 -0.699 1 94.5 227 ASP A C 1
ATOM 1780 O O . ASP A 1 227 ? 6.66 -30.688 -0.465 1 94.5 227 ASP A O 1
ATOM 1784 N N . GLN A 1 228 ? 7.43 -28.609 -0.377 1 96.31 228 GLN A N 1
ATOM 1785 C CA . GLN A 1 228 ? 6.273 -28.141 0.376 1 96.31 228 GLN A CA 1
ATOM 1786 C C . GLN A 1 228 ? 5.227 -27.531 -0.551 1 96.31 228 GLN A C 1
ATOM 1788 O O . GLN A 1 228 ? 4.176 -27.078 -0.095 1 96.31 228 GLN A O 1
ATOM 1793 N N . ILE A 1 229 ? 5.504 -27.594 -1.834 1 97.81 229 ILE A N 1
ATOM 1794 C CA . ILE A 1 229 ? 4.535 -27.094 -2.809 1 97.81 229 ILE A CA 1
ATOM 1795 C C . ILE A 1 229 ? 3.475 -28.172 -3.062 1 97.81 229 ILE A C 1
ATOM 1797 O O . ILE A 1 229 ? 3.803 -29.312 -3.398 1 97.81 229 ILE A O 1
ATOM 1801 N N . SER A 1 230 ? 2.234 -27.75 -2.947 1 98.31 230 SER A N 1
ATOM 1802 C CA . SER A 1 230 ? 1.14 -28.719 -3.07 1 98.31 230 SER A CA 1
ATOM 1803 C C . SER A 1 230 ? 0.689 -28.859 -4.52 1 98.31 230 SER A C 1
ATOM 1805 O O . SER A 1 230 ? 0.41 -29.969 -4.984 1 98.31 230 SER A O 1
ATOM 1807 N N . GLU A 1 231 ? 0.638 -27.766 -5.168 1 98 231 GLU A N 1
ATOM 1808 C CA . GLU A 1 231 ? 0.008 -27.75 -6.484 1 98 231 GLU A CA 1
ATOM 1809 C C . GLU A 1 231 ? 0.603 -26.672 -7.379 1 98 231 GLU A C 1
ATOM 1811 O O . GLU A 1 231 ? 0.924 -25.578 -6.906 1 98 231 GLU A O 1
ATOM 1816 N N . ILE A 1 232 ? 0.754 -27.047 -8.633 1 97.56 232 ILE A N 1
ATOM 1817 C CA . ILE A 1 232 ? 1.055 -26.078 -9.68 1 97.56 232 ILE A CA 1
ATOM 1818 C C . ILE A 1 232 ? -0.113 -26 -10.664 1 97.56 232 ILE A C 1
ATOM 1820 O O . ILE A 1 232 ? -0.572 -27.031 -11.172 1 97.56 232 ILE A O 1
ATOM 1824 N N . ILE A 1 233 ? -0.581 -24.781 -10.844 1 97.75 233 ILE A N 1
ATOM 1825 C CA . ILE A 1 233 ? -1.643 -24.516 -11.812 1 97.75 233 ILE A CA 1
ATOM 1826 C C . ILE A 1 233 ? -1.084 -23.734 -13 1 97.75 233 ILE A C 1
ATOM 1828 O O . ILE A 1 233 ? -0.457 -22.688 -12.82 1 97.75 233 ILE A O 1
ATOM 1832 N N . THR A 1 234 ? -1.229 -24.312 -14.203 1 97.31 234 THR A N 1
ATOM 1833 C CA . THR A 1 234 ? -0.746 -23.703 -15.43 1 97.31 234 THR A CA 1
ATOM 1834 C C . THR A 1 234 ? -1.836 -23.688 -16.5 1 97.31 234 THR A C 1
ATOM 1836 O O . THR A 1 234 ? -2.957 -24.141 -16.25 1 97.31 234 THR A O 1
ATOM 1839 N N . ASP A 1 235 ? -1.552 -23.016 -17.609 1 95.5 235 ASP A N 1
ATOM 1840 C CA . ASP A 1 235 ? -2.578 -22.781 -18.609 1 95.5 235 ASP A CA 1
ATOM 1841 C C . ASP A 1 235 ? -2.619 -23.938 -19.625 1 95.5 235 ASP A C 1
ATOM 1843 O O . ASP A 1 235 ? -3.6 -24.094 -20.359 1 95.5 235 ASP A O 1
ATOM 1847 N N . THR A 1 236 ? -1.556 -24.688 -19.719 1 93.75 236 THR A N 1
ATOM 1848 C CA . THR A 1 236 ? -1.474 -25.812 -20.641 1 93.75 236 THR A CA 1
ATOM 1849 C C . THR A 1 236 ? -0.62 -26.938 -20.062 1 93.75 236 THR A C 1
ATOM 1851 O O . THR A 1 236 ? 0.134 -26.719 -19.109 1 93.75 236 THR A O 1
ATOM 1854 N N . GLN A 1 237 ? -0.845 -28.109 -20.609 1 92.62 237 GLN A N 1
ATOM 1855 C CA . GLN A 1 237 ? -0.052 -29.25 -20.156 1 92.62 237 GLN A CA 1
ATOM 1856 C C . GLN A 1 237 ? 1.429 -29.047 -20.469 1 92.62 237 GLN A C 1
ATOM 1858 O O . GLN A 1 237 ? 1.803 -28.797 -21.609 1 92.62 237 GLN A O 1
ATOM 1863 N N . PRO A 1 238 ? 2.25 -29.125 -19.438 1 91.88 238 PRO A N 1
ATOM 1864 C CA . PRO A 1 238 ? 3.688 -29.016 -19.703 1 91.88 238 PRO A CA 1
ATOM 1865 C C . PRO A 1 238 ? 4.254 -30.234 -20.406 1 91.88 238 PRO A C 1
ATOM 1867 O O . PRO A 1 238 ? 3.59 -31.281 -20.484 1 91.88 238 PRO A O 1
ATOM 1870 N N . ALA A 1 239 ? 5.477 -30.141 -20.891 1 90.56 239 ALA A N 1
ATOM 1871 C CA . ALA A 1 239 ? 6.176 -31.25 -21.531 1 90.56 239 ALA A CA 1
ATOM 1872 C C . ALA A 1 239 ? 6.391 -32.406 -20.562 1 90.56 239 ALA A C 1
ATOM 1874 O O . ALA A 1 239 ? 6.449 -32.219 -19.344 1 90.56 239 ALA A O 1
ATOM 1875 N N . PRO A 1 240 ? 6.535 -33.594 -21.062 1 89.19 240 PRO A N 1
ATOM 1876 C CA . PRO A 1 240 ? 6.648 -34.781 -20.234 1 89.19 240 PRO A CA 1
ATOM 1877 C C . PRO A 1 240 ? 7.855 -34.75 -19.312 1 89.19 240 PRO A C 1
ATOM 1879 O O . PRO A 1 240 ? 7.859 -35.406 -18.266 1 89.19 240 PRO A O 1
ATOM 1882 N N . GLU A 1 241 ? 8.859 -33.969 -19.656 1 88.94 241 GLU A N 1
ATOM 1883 C CA . GLU A 1 241 ? 10.086 -33.906 -18.875 1 88.94 241 GLU A CA 1
ATOM 1884 C C . GLU A 1 241 ? 9.812 -33.375 -17.469 1 88.94 241 GLU A C 1
ATOM 1886 O O . GLU A 1 241 ? 10.609 -33.562 -16.547 1 88.94 241 GLU A O 1
ATOM 1891 N N . TYR A 1 242 ? 8.695 -32.719 -17.281 1 90.75 242 TYR A N 1
ATOM 1892 C CA . TYR A 1 242 ? 8.383 -32.125 -15.992 1 90.75 242 TYR A CA 1
ATOM 1893 C C . TYR A 1 242 ? 7.715 -33.156 -15.07 1 90.75 242 TYR A C 1
ATOM 1895 O O . TYR A 1 242 ? 7.566 -32.906 -13.867 1 90.75 242 TYR A O 1
ATOM 1903 N N . GLY A 1 243 ? 7.281 -34.219 -15.68 1 84.19 243 GLY A N 1
ATOM 1904 C CA . GLY A 1 243 ? 6.621 -35.25 -14.891 1 84.19 243 GLY A CA 1
ATOM 1905 C C . GLY A 1 243 ? 7.449 -35.75 -13.711 1 84.19 243 GLY A C 1
ATOM 1906 O O . GLY A 1 243 ? 6.934 -35.875 -12.602 1 84.19 243 GLY A O 1
ATOM 1907 N N . ASN A 1 244 ? 8.719 -35.969 -13.906 1 86.75 244 ASN A N 1
ATOM 1908 C CA . ASN A 1 244 ? 9.602 -36.438 -12.836 1 86.75 244 ASN A CA 1
ATOM 1909 C C . ASN A 1 244 ? 9.719 -35.406 -11.719 1 86.75 244 ASN A C 1
ATOM 1911 O O . ASN A 1 244 ? 9.68 -35.75 -10.539 1 86.75 244 ASN A O 1
ATOM 1915 N N . LEU A 1 245 ? 9.867 -34.156 -12.164 1 89.06 245 LEU A N 1
ATOM 1916 C CA . LEU A 1 245 ? 9.977 -33.062 -11.18 1 89.06 245 LEU A CA 1
ATOM 1917 C C . LEU A 1 245 ? 8.75 -33.062 -10.273 1 89.06 245 LEU A C 1
ATOM 1919 O O . LEU A 1 245 ? 8.883 -33 -9.047 1 89.06 245 LEU A O 1
ATOM 1923 N N . PHE A 1 246 ? 7.598 -33.125 -10.797 1 91.75 246 PHE A N 1
ATOM 1924 C CA . PHE A 1 246 ? 6.352 -33 -10.047 1 91.75 246 PHE A CA 1
ATOM 1925 C C . PHE A 1 246 ? 6.105 -34.25 -9.227 1 91.75 246 PHE A C 1
ATOM 1927 O O . PHE A 1 246 ? 5.676 -34.188 -8.07 1 91.75 246 PHE A O 1
ATOM 1934 N N . ASP A 1 247 ? 6.418 -35.406 -9.805 1 90.81 247 ASP A N 1
ATOM 1935 C CA . ASP A 1 247 ? 6.234 -36.688 -9.102 1 90.81 247 ASP A CA 1
ATOM 1936 C C . ASP A 1 247 ? 7.199 -36.812 -7.922 1 90.81 247 ASP A C 1
ATOM 1938 O O . ASP A 1 247 ? 6.793 -37.188 -6.82 1 90.81 247 ASP A O 1
ATOM 1942 N N . ASP A 1 248 ? 8.438 -36.438 -8.164 1 90.75 248 ASP A N 1
ATOM 1943 C CA . ASP A 1 248 ? 9.469 -36.562 -7.145 1 90.75 248 ASP A CA 1
ATOM 1944 C C . ASP A 1 248 ? 9.141 -35.688 -5.934 1 90.75 248 ASP A C 1
ATOM 1946 O O . ASP A 1 248 ? 9.484 -36.031 -4.801 1 90.75 248 ASP A O 1
ATOM 1950 N N . HIS A 1 249 ? 8.43 -34.625 -6.133 1 92.31 249 HIS A N 1
ATOM 1951 C CA . HIS A 1 249 ? 8.141 -33.688 -5.059 1 92.31 249 HIS A CA 1
ATOM 1952 C C . HIS A 1 249 ? 6.672 -33.719 -4.656 1 92.31 249 HIS A C 1
ATOM 1954 O O . HIS A 1 249 ? 6.211 -32.906 -3.854 1 92.31 249 HIS A O 1
ATOM 1960 N N . HIS A 1 250 ? 5.969 -34.656 -5.254 1 94.69 250 HIS A N 1
ATOM 1961 C CA . HIS A 1 250 ? 4.562 -34.906 -4.934 1 94.69 250 HIS A CA 1
ATOM 1962 C C . HIS A 1 250 ? 3.729 -33.656 -5.168 1 94.69 250 HIS A C 1
ATOM 1964 O O . HIS A 1 250 ? 2.908 -33.281 -4.324 1 94.69 250 HIS A O 1
ATOM 1970 N N . ILE A 1 251 ? 4.012 -32.938 -6.23 1 96.31 251 ILE A N 1
ATOM 1971 C CA . ILE A 1 251 ? 3.281 -31.719 -6.617 1 96.31 251 ILE A CA 1
ATOM 1972 C C . ILE A 1 251 ? 2.141 -32.094 -7.562 1 96.31 251 ILE A C 1
ATOM 1974 O O . ILE A 1 251 ? 2.359 -32.75 -8.586 1 96.31 251 ILE A O 1
ATOM 1978 N N . GLN A 1 252 ? 0.982 -31.734 -7.207 1 96.69 252 GLN A N 1
ATOM 1979 C CA . GLN A 1 252 ? -0.154 -31.906 -8.102 1 96.69 252 GLN A CA 1
ATOM 1980 C C . GLN A 1 252 ? -0.111 -30.891 -9.25 1 96.69 252 GLN A C 1
ATOM 1982 O O . GLN A 1 252 ? 0.085 -29.688 -9.016 1 96.69 252 GLN A O 1
ATOM 1987 N N . LEU A 1 253 ? -0.262 -31.359 -10.5 1 95.69 253 LEU A N 1
ATOM 1988 C CA . LEU A 1 253 ? -0.303 -30.484 -11.672 1 95.69 253 LEU A CA 1
ATOM 1989 C C . LEU A 1 253 ? -1.731 -30.328 -12.18 1 95.69 253 LEU A C 1
ATOM 1991 O O . LEU A 1 253 ? -2.436 -31.328 -12.391 1 95.69 253 LEU A O 1
ATOM 1995 N N . THR A 1 254 ? -2.145 -29.047 -12.32 1 96.5 254 THR A N 1
ATOM 1996 C CA . THR A 1 254 ? -3.484 -28.75 -12.812 1 96.5 254 THR A CA 1
ATOM 1997 C C . THR A 1 254 ? -3.418 -27.828 -14.016 1 96.5 254 THR A C 1
ATOM 1999 O O . THR A 1 254 ? -2.646 -26.859 -14.031 1 96.5 254 THR A O 1
ATOM 2002 N N . TYR A 1 255 ? -4.152 -28.109 -15.133 1 94.81 255 TYR A N 1
ATOM 2003 C CA . TYR A 1 255 ? -4.293 -27.297 -16.328 1 94.81 255 TYR A CA 1
ATOM 2004 C C . TYR A 1 255 ? -5.633 -27.547 -17.016 1 94.81 255 TYR A C 1
ATOM 2006 O O . TYR A 1 255 ? -6.289 -28.562 -16.75 1 94.81 255 TYR A O 1
ATOM 2014 N N . PRO A 1 256 ? -6.164 -26.438 -17.75 1 91.31 256 PRO A N 1
ATOM 2015 C CA . PRO A 1 256 ? -7.445 -26.656 -18.422 1 91.31 256 PRO A CA 1
ATOM 2016 C C . PRO A 1 256 ? -7.43 -27.875 -19.344 1 91.31 256 PRO A C 1
ATOM 2018 O O . PRO A 1 256 ? -6.422 -28.156 -20 1 91.31 256 PRO A O 1
ATOM 2021 N N . LYS A 1 257 ? -8.516 -28.75 -19.172 1 81.94 257 LYS A N 1
ATOM 2022 C CA . LYS A 1 257 ? -8.656 -29.906 -20.047 1 81.94 257 LYS A CA 1
ATOM 2023 C C . LYS A 1 257 ? -9.211 -29.484 -21.406 1 81.94 257 LYS A C 1
ATOM 2025 O O . LYS A 1 257 ? -10 -28.547 -21.5 1 81.94 257 LYS A O 1
ATOM 2030 N N . ALA A 1 258 ? -8.625 -29.719 -22.5 1 63.09 258 ALA A N 1
ATOM 2031 C CA . ALA A 1 258 ? -9.109 -29.469 -23.859 1 63.09 258 ALA A CA 1
ATOM 2032 C C . ALA A 1 258 ? -10.578 -29.844 -24 1 63.09 258 ALA A C 1
ATOM 2034 O O . ALA A 1 258 ? -11 -30.906 -23.531 1 63.09 258 ALA A O 1
ATOM 2035 N N . HIS A 1 259 ? -11.5 -28.875 -23.828 1 53.53 259 HIS A N 1
ATOM 2036 C CA . HIS A 1 259 ? -12.844 -29.266 -24.266 1 53.53 259 HIS A CA 1
ATOM 2037 C C . HIS A 1 259 ? -12.805 -30 -25.594 1 53.53 259 HIS A C 1
ATOM 2039 O O . HIS A 1 259 ? -12.242 -29.5 -26.578 1 53.53 259 HIS A O 1
ATOM 2045 N N . HIS A 1 260 ? -12.727 -31.219 -25.562 1 42.34 260 HIS A N 1
ATOM 2046 C CA . HIS A 1 260 ? -13.094 -31.969 -26.766 1 42.34 260 HIS A CA 1
ATOM 2047 C C . HIS A 1 260 ? -14.422 -31.5 -27.328 1 42.34 260 HIS A C 1
ATOM 2049 O O . HIS A 1 260 ? -15.438 -31.484 -26.609 1 42.34 260 HIS A O 1
ATOM 2055 N N . HIS A 1 261 ? -14.508 -30.531 -28.266 1 42.09 261 HIS A N 1
ATOM 2056 C CA . HIS A 1 261 ? -15.672 -30.469 -29.125 1 42.09 261 HIS A CA 1
ATOM 2057 C C . HIS A 1 261 ? -16.172 -31.859 -29.5 1 42.09 261 HIS A C 1
ATOM 2059 O O . HIS A 1 261 ? -15.445 -32.625 -30.141 1 42.09 261 HIS A O 1
ATOM 2065 N N . LEU A 1 262 ? -16.875 -32.594 -28.719 1 29.59 262 LEU A N 1
ATOM 2066 C CA . LEU A 1 262 ? -17.734 -33.625 -29.344 1 29.59 262 LEU A CA 1
ATOM 2067 C C . LEU A 1 262 ? -18.625 -33 -30.406 1 29.59 262 LEU A C 1
ATOM 2069 O O . LEU A 1 262 ? -19.359 -32.031 -30.125 1 29.59 262 LEU A O 1
ATOM 2073 N N . ALA A 1 263 ? -18.172 -32.938 -31.641 1 38.84 263 ALA A N 1
ATOM 2074 C CA . ALA A 1 263 ? -19.047 -32.906 -32.812 1 38.84 263 ALA A CA 1
ATOM 2075 C C . ALA A 1 263 ? -20.234 -33.844 -32.625 1 38.84 263 ALA A C 1
ATOM 2077 O O . ALA A 1 263 ? -20.078 -35.062 -32.562 1 38.84 263 ALA A O 1
ATOM 2078 N N . ASP A 1 264 ? -21.031 -33.531 -31.422 1 23.52 264 ASP A N 1
ATOM 2079 C CA . ASP A 1 264 ? -22.328 -33.938 -31.969 1 23.52 264 ASP A CA 1
ATOM 2080 C C . ASP A 1 264 ? -22.766 -33 -33.094 1 23.52 264 ASP A C 1
ATOM 2082 O O . ASP A 1 264 ? -22.609 -31.797 -32.969 1 23.52 264 ASP A O 1
ATOM 2086 N N . MET B 1 1 ? 0.535 17.766 -15.445 1 24.75 1 MET B N 1
ATOM 2087 C CA . MET B 1 1 ? -0.505 18.781 -15.617 1 24.75 1 MET B CA 1
ATOM 2088 C C . MET B 1 1 ? -1.582 18.641 -14.547 1 24.75 1 MET B C 1
ATOM 2090 O O . MET B 1 1 ? -2.08 17.531 -14.297 1 24.75 1 MET B O 1
ATOM 2094 N N . SER B 1 2 ? -1.699 19.516 -13.828 1 31.52 2 SER B N 1
ATOM 2095 C CA . SER B 1 2 ? -2.662 19.734 -12.758 1 31.52 2 SER B CA 1
ATOM 2096 C C . SER B 1 2 ? -4.094 19.562 -13.258 1 31.52 2 SER B C 1
ATOM 2098 O O . SER B 1 2 ? -4.445 20.047 -14.328 1 31.52 2 SER B O 1
ATOM 2100 N N . GLN B 1 3 ? -4.684 18.453 -13.031 1 39 3 GLN B N 1
ATOM 2101 C CA . GLN B 1 3 ? -6.105 18.531 -13.344 1 39 3 GLN B CA 1
ATOM 2102 C C . GLN B 1 3 ? -6.641 19.938 -13.164 1 39 3 GLN B C 1
ATOM 2104 O O . GLN B 1 3 ? -6.293 20.625 -12.195 1 39 3 GLN B O 1
ATOM 2109 N N . SER B 1 4 ? -6.965 20.531 -14.195 1 49.62 4 SER B N 1
ATOM 2110 C CA . SER B 1 4 ? -7.582 21.844 -14 1 49.62 4 SER B CA 1
ATOM 2111 C C . SER B 1 4 ? -8.57 21.828 -12.836 1 49.62 4 SER B C 1
ATOM 2113 O O . SER B 1 4 ? -9.25 20.828 -12.609 1 49.62 4 SER B O 1
ATOM 2115 N N . PRO B 1 5 ? -8.453 22.797 -12.008 1 47.53 5 PRO B N 1
ATOM 2116 C CA . PRO B 1 5 ? -9.391 22.906 -10.891 1 47.53 5 PRO B CA 1
ATOM 2117 C C . PRO B 1 5 ? -10.828 22.594 -11.305 1 47.53 5 PRO B C 1
ATOM 2119 O O . PRO B 1 5 ? -11.562 21.953 -10.547 1 47.53 5 PRO B O 1
ATOM 2122 N N . ALA B 1 6 ? -11.195 22.891 -12.492 1 58.28 6 ALA B N 1
ATOM 2123 C CA . ALA B 1 6 ? -12.562 22.703 -12.969 1 58.28 6 ALA B CA 1
ATOM 2124 C C . ALA B 1 6 ? -12.844 21.219 -13.203 1 58.28 6 ALA B C 1
ATOM 2126 O O . ALA B 1 6 ? -13.922 20.719 -12.859 1 58.28 6 ALA B O 1
ATOM 2127 N N . LYS B 1 7 ? -11.93 20.516 -13.766 1 60.5 7 LYS B N 1
ATOM 2128 C CA . LYS B 1 7 ? -12.117 19.094 -14.031 1 60.5 7 LYS B CA 1
ATOM 2129 C C . LYS B 1 7 ? -12.172 18.297 -12.734 1 60.5 7 LYS B C 1
ATOM 2131 O O . LYS B 1 7 ? -13.023 17.422 -12.57 1 60.5 7 LYS B O 1
ATOM 2136 N N . PHE B 1 8 ? -11.352 18.656 -11.953 1 53.75 8 PHE B N 1
ATOM 2137 C CA . PHE B 1 8 ? -11.352 18 -10.648 1 53.75 8 PHE B CA 1
ATOM 2138 C C . PHE B 1 8 ? -12.68 18.234 -9.93 1 53.75 8 PHE B C 1
ATOM 2140 O O . PHE B 1 8 ? -13.242 17.312 -9.352 1 53.75 8 PHE B O 1
ATOM 2147 N N . GLU B 1 9 ? -13.117 19.438 -9.992 1 61.06 9 GLU B N 1
ATOM 2148 C CA . GLU B 1 9 ? -14.414 19.75 -9.391 1 61.06 9 GLU B CA 1
ATOM 2149 C C . GLU B 1 9 ? -15.531 18.953 -10.039 1 61.06 9 GLU B C 1
ATOM 2151 O O . GLU B 1 9 ? -16.438 18.484 -9.352 1 61.06 9 GLU B O 1
ATOM 2156 N N . ARG B 1 10 ? -15.398 18.766 -11.289 1 73.19 10 ARG B N 1
ATOM 2157 C CA . ARG B 1 10 ? -16.438 18.047 -12.031 1 73.19 10 ARG B CA 1
ATOM 2158 C C . ARG B 1 10 ? -16.422 16.562 -11.68 1 73.19 10 ARG B C 1
ATOM 2160 O O . ARG B 1 10 ? -17.469 15.953 -11.484 1 73.19 10 ARG B O 1
ATOM 2167 N N . LEU B 1 11 ? -15.289 16.016 -11.5 1 71.62 11 LEU B N 1
ATOM 2168 C CA . LEU B 1 11 ? -15.188 14.617 -11.133 1 71.62 11 LEU B CA 1
ATOM 2169 C C . LEU B 1 11 ? -15.734 14.383 -9.727 1 71.62 11 LEU B C 1
ATOM 2171 O O . LEU B 1 11 ? -16.453 13.414 -9.492 1 71.62 11 LEU B O 1
ATOM 2175 N N . ASN B 1 12 ? -15.414 15.305 -8.945 1 61.41 12 ASN B N 1
ATOM 2176 C CA . ASN B 1 12 ? -15.945 15.219 -7.59 1 61.41 12 ASN B CA 1
ATOM 2177 C C . ASN B 1 12 ? -17.469 15.359 -7.574 1 61.41 12 ASN B C 1
ATOM 2179 O O . ASN B 1 12 ? -18.156 14.688 -6.805 1 61.41 12 ASN B O 1
ATOM 2183 N N . GLU B 1 13 ? -17.891 16.266 -8.375 1 71.25 13 GLU B N 1
ATOM 2184 C CA . GLU B 1 13 ? -19.328 16.453 -8.484 1 71.25 13 GLU B CA 1
ATOM 2185 C C . GLU B 1 13 ? -20.016 15.172 -8.969 1 71.25 13 GLU B C 1
ATOM 2187 O O . GLU B 1 13 ? -21.078 14.797 -8.461 1 71.25 13 GLU B O 1
ATOM 2192 N N . ILE B 1 14 ? -19.422 14.484 -9.891 1 77.31 14 ILE B N 1
ATOM 2193 C CA . ILE B 1 14 ? -19.953 13.227 -10.398 1 77.31 14 ILE B CA 1
ATOM 2194 C C . ILE B 1 14 ? -20.062 12.211 -9.258 1 77.31 14 ILE B C 1
ATOM 2196 O O . ILE B 1 14 ? -21.109 11.586 -9.07 1 77.31 14 ILE B O 1
ATOM 2200 N N . ILE B 1 15 ? -19 12.203 -8.547 1 69.88 15 ILE B N 1
ATOM 2201 C CA . ILE B 1 15 ? -18.953 11.227 -7.465 1 69.88 15 ILE B CA 1
ATOM 2202 C C . ILE B 1 15 ? -19.984 11.578 -6.395 1 69.88 15 ILE B C 1
ATOM 2204 O O . ILE B 1 15 ? -20.672 10.695 -5.875 1 69.88 15 ILE B O 1
ATOM 2208 N N . GLN B 1 16 ? -20.078 12.828 -6.141 1 65.06 16 GLN B N 1
ATOM 2209 C CA . GLN B 1 16 ? -21.078 13.281 -5.172 1 65.06 16 GLN B CA 1
ATOM 2210 C C . GLN B 1 16 ? -22.484 12.914 -5.621 1 65.06 16 GLN B C 1
ATOM 2212 O O . GLN B 1 16 ? -23.297 12.453 -4.816 1 65.06 16 GLN B O 1
ATOM 2217 N N . ILE B 1 17 ? -22.75 13.102 -6.828 1 74.25 17 ILE B N 1
ATOM 2218 C CA . ILE B 1 17 ? -24.062 12.781 -7.367 1 74.25 17 ILE B CA 1
ATOM 2219 C C . ILE B 1 17 ? -24.297 11.273 -7.289 1 74.25 17 ILE B C 1
ATOM 2221 O O . ILE B 1 17 ? -25.375 10.828 -6.895 1 74.25 17 ILE B O 1
ATOM 2225 N N . LEU B 1 18 ? -23.234 10.547 -7.543 1 73.06 18 LEU B N 1
ATOM 2226 C CA . LEU B 1 18 ? -23.375 9.094 -7.582 1 73.06 18 LEU B CA 1
ATOM 2227 C C . LEU B 1 18 ? -23.5 8.516 -6.176 1 73.06 18 LEU B C 1
ATOM 2229 O O . LEU B 1 18 ? -24.047 7.438 -5.984 1 73.06 18 LEU B O 1
ATOM 2233 N N . ARG B 1 19 ? -23.016 9.242 -5.227 1 63.41 19 ARG B N 1
ATOM 2234 C CA . ARG B 1 19 ? -23.188 8.828 -3.838 1 63.41 19 ARG B CA 1
ATOM 2235 C C . ARG B 1 19 ? -24.641 8.961 -3.396 1 63.41 19 ARG B C 1
ATOM 2237 O O . ARG B 1 19 ? -25.125 8.148 -2.613 1 63.41 19 ARG B O 1
ATOM 2244 N N . GLU B 1 20 ? -25.203 9.914 -3.854 1 66.19 20 GLU B N 1
ATOM 2245 C CA . GLU B 1 20 ? -26.609 10.148 -3.541 1 66.19 20 GLU B CA 1
ATOM 2246 C C . GLU B 1 20 ? -27.531 9.289 -4.406 1 66.19 20 GLU B C 1
ATOM 2248 O O . GLU B 1 20 ? -28.578 8.836 -3.949 1 66.19 20 GLU B O 1
ATOM 2253 N N . THR B 1 21 ? -27.125 9.094 -5.586 1 72.19 21 THR B N 1
ATOM 2254 C CA . THR B 1 21 ? -27.828 8.258 -6.551 1 72.19 21 THR B CA 1
ATOM 2255 C C . THR B 1 21 ? -26.891 7.219 -7.148 1 72.19 21 THR B C 1
ATOM 2257 O O . THR B 1 21 ? -26.25 7.469 -8.172 1 72.19 21 THR B O 1
ATOM 2260 N N . PRO B 1 22 ? -26.672 6.105 -6.414 1 68.69 22 PRO B N 1
ATOM 2261 C CA . PRO B 1 22 ? -25.609 5.16 -6.734 1 68.69 22 PRO B CA 1
ATOM 2262 C C . PRO B 1 22 ? -25.656 4.672 -8.18 1 68.69 22 PRO B C 1
ATOM 2264 O O . PRO B 1 22 ? -24.672 4.152 -8.703 1 68.69 22 PRO B O 1
ATOM 2267 N N . GLU B 1 23 ? -26.828 4.836 -8.75 1 77.25 23 GLU B N 1
ATOM 2268 C CA . GLU B 1 23 ? -26.984 4.555 -10.18 1 77.25 23 GLU B CA 1
ATOM 2269 C C . GLU B 1 23 ? -27.75 5.664 -10.883 1 77.25 23 GLU B C 1
ATOM 2271 O O . GLU B 1 23 ? -28.828 6.051 -10.445 1 77.25 23 GLU B O 1
ATOM 2276 N N . ILE B 1 24 ? -27.156 6.297 -11.922 1 83.56 24 ILE B N 1
ATOM 2277 C CA . ILE B 1 24 ? -27.766 7.41 -12.633 1 83.56 24 ILE B CA 1
ATOM 2278 C C . ILE B 1 24 ? -27.453 7.312 -14.117 1 83.56 24 ILE B C 1
ATOM 2280 O O . ILE B 1 24 ? -26.391 6.836 -14.508 1 83.56 24 ILE B O 1
ATOM 2284 N N . SER B 1 25 ? -28.453 7.633 -14.945 1 85.31 25 SER B N 1
ATOM 2285 C CA . SER B 1 25 ? -28.188 7.637 -16.391 1 85.31 25 SER B CA 1
ATOM 2286 C C . SER B 1 25 ? -27.234 8.758 -16.766 1 85.31 25 SER B C 1
ATOM 2288 O O . SER B 1 25 ? -27.188 9.805 -16.109 1 85.31 25 SER B O 1
ATOM 2290 N N . ILE B 1 26 ? -26.484 8.531 -17.812 1 85.38 26 ILE B N 1
ATOM 2291 C CA . ILE B 1 26 ? -25.547 9.539 -18.312 1 85.38 26 ILE B CA 1
ATOM 2292 C C . ILE B 1 26 ? -26.312 10.805 -18.688 1 85.38 26 ILE B C 1
ATOM 2294 O O . ILE B 1 26 ? -25.844 11.914 -18.438 1 85.38 26 ILE B O 1
ATOM 2298 N N . ALA B 1 27 ? -27.5 10.57 -19.234 1 84.31 27 ALA B N 1
ATOM 2299 C CA . ALA B 1 27 ? -28.344 11.711 -19.609 1 84.31 27 ALA B CA 1
ATOM 2300 C C . ALA B 1 27 ? -28.734 12.523 -18.391 1 84.31 27 ALA B C 1
ATOM 2302 O O . ALA B 1 27 ? -28.641 13.75 -18.391 1 84.31 27 ALA B O 1
ATOM 2303 N N . GLN B 1 28 ? -29.188 11.938 -17.344 1 85.56 28 GLN B N 1
ATOM 2304 C CA . GLN B 1 28 ? -29.578 12.609 -16.109 1 85.56 28 GLN B CA 1
ATOM 2305 C C . GLN B 1 28 ? -28.375 13.281 -15.438 1 85.56 28 GLN B C 1
ATOM 2307 O O . GLN B 1 28 ? -28.484 14.391 -14.922 1 85.56 28 GLN B O 1
ATOM 2312 N N . LEU B 1 29 ? -27.266 12.633 -15.406 1 86.19 29 LEU B N 1
ATOM 2313 C CA . LEU B 1 29 ? -26.047 13.164 -14.82 1 86.19 29 LEU B CA 1
ATOM 2314 C C . LEU B 1 29 ? -25.594 14.414 -15.555 1 86.19 29 LEU B C 1
ATOM 2316 O O . LEU B 1 29 ? -25.188 15.398 -14.922 1 86.19 29 LEU B O 1
ATOM 2320 N N . SER B 1 30 ? -25.703 14.336 -16.828 1 86 30 SER B N 1
ATOM 2321 C CA . SER B 1 30 ? -25.359 15.492 -17.656 1 86 30 SER B CA 1
ATOM 2322 C C . SER B 1 30 ? -26.25 16.688 -17.344 1 86 30 SER B C 1
ATOM 2324 O O . SER B 1 30 ? -25.781 17.812 -17.234 1 86 30 SER B O 1
ATOM 2326 N N . LYS B 1 31 ? -27.484 16.422 -17.234 1 82.88 31 LYS B N 1
ATOM 2327 C CA . LYS B 1 31 ? -28.453 17.469 -16.922 1 82.88 31 LYS B CA 1
ATOM 2328 C C . LYS B 1 31 ? -28.172 18.062 -15.547 1 82.88 31 LYS B C 1
ATOM 2330 O O . LYS B 1 31 ? -28.203 19.281 -15.375 1 82.88 31 LYS B O 1
ATOM 2335 N N . GLN B 1 32 ? -27.844 17.234 -14.633 1 81.44 32 GLN B N 1
ATOM 2336 C CA . GLN B 1 32 ? -27.641 17.672 -13.258 1 81.44 32 GLN B CA 1
ATOM 2337 C C . GLN B 1 32 ? -26.344 18.484 -13.133 1 81.44 32 GLN B C 1
ATOM 2339 O O . GLN B 1 32 ? -26.281 19.422 -12.336 1 81.44 32 GLN B O 1
ATOM 2344 N N . MET B 1 33 ? -25.422 18.156 -13.875 1 80.38 33 MET B N 1
ATOM 2345 C CA . MET B 1 33 ? -24.109 18.781 -13.742 1 80.38 33 MET B CA 1
ATOM 2346 C C . MET B 1 33 ? -23.953 19.938 -14.727 1 80.38 33 MET B C 1
ATOM 2348 O O . MET B 1 33 ? -22.938 20.641 -14.719 1 80.38 33 MET B O 1
ATOM 2352 N N . PHE B 1 34 ? -24.891 20.141 -15.555 1 79.25 34 PHE B N 1
ATOM 2353 C CA . PHE B 1 34 ? -24.844 21.156 -16.594 1 79.25 34 PHE B CA 1
ATOM 2354 C C . PHE B 1 34 ? -23.562 21.016 -17.406 1 79.25 34 PHE B C 1
ATOM 2356 O O . PHE B 1 34 ? -22.844 22 -17.609 1 79.25 34 PHE B O 1
ATOM 2363 N N . THR B 1 35 ? -23.281 19.875 -17.797 1 79.5 35 THR B N 1
ATOM 2364 C CA . THR B 1 35 ? -22.125 19.547 -18.609 1 79.5 35 THR B CA 1
ATOM 2365 C C . THR B 1 35 ? -22.547 18.766 -19.859 1 79.5 35 THR B C 1
ATOM 2367 O O . THR B 1 35 ? -23.547 18.047 -19.844 1 79.5 35 THR B O 1
ATOM 2370 N N . SER B 1 36 ? -21.828 19.031 -20.875 1 78.81 36 SER B N 1
ATOM 2371 C CA . SER B 1 36 ? -22.141 18.297 -22.109 1 78.81 36 SER B CA 1
ATOM 2372 C C . SER B 1 36 ? -21.891 16.797 -21.938 1 78.81 36 SER B C 1
ATOM 2374 O O . SER B 1 36 ? -21.062 16.391 -21.125 1 78.81 36 SER B O 1
ATOM 2376 N N . LYS B 1 37 ? -22.656 16.031 -22.672 1 81.19 37 LYS B N 1
ATOM 2377 C CA . LYS B 1 37 ? -22.5 14.578 -22.625 1 81.19 37 LYS B CA 1
ATOM 2378 C C . LYS B 1 37 ? -21.094 14.164 -23.031 1 81.19 37 LYS B C 1
ATOM 2380 O O . LYS B 1 37 ? -20.547 13.195 -22.484 1 81.19 37 LYS B O 1
ATOM 2385 N N . SER B 1 38 ? -20.5 14.898 -23.891 1 81.19 38 SER B N 1
ATOM 2386 C CA . SER B 1 38 ? -19.156 14.586 -24.359 1 81.19 38 SER B CA 1
ATOM 2387 C C . SER B 1 38 ? -18.125 14.773 -23.25 1 81.19 38 SER B C 1
ATOM 2389 O O . SER B 1 38 ? -17.266 13.914 -23.031 1 81.19 38 SER B O 1
ATOM 2391 N N . THR B 1 39 ? -18.203 15.844 -22.547 1 75.94 39 THR B N 1
ATOM 2392 C CA . THR B 1 39 ? -17.297 16.125 -21.438 1 75.94 39 THR B CA 1
ATOM 2393 C C . THR B 1 39 ? -17.516 15.125 -20.297 1 75.94 39 THR B C 1
ATOM 2395 O O . THR B 1 39 ? -16.547 14.602 -19.734 1 75.94 39 THR B O 1
ATOM 2398 N N . LEU B 1 40 ? -18.781 14.859 -20 1 82.38 40 LEU B N 1
ATOM 2399 C CA . LEU B 1 40 ? -19.125 13.93 -18.938 1 82.38 40 LEU B CA 1
ATOM 2400 C C . LEU B 1 40 ? -18.578 12.531 -19.234 1 82.38 40 LEU B C 1
ATOM 2402 O O . LEU B 1 40 ? -18.062 11.859 -18.359 1 82.38 40 LEU B O 1
ATOM 2406 N N . ARG B 1 41 ? -18.734 12.172 -20.453 1 78.56 41 ARG B N 1
ATOM 2407 C CA . ARG B 1 41 ? -18.266 10.852 -20.859 1 78.56 41 ARG B CA 1
ATOM 2408 C C . ARG B 1 41 ? -16.75 10.711 -20.641 1 78.56 41 ARG B C 1
ATOM 2410 O O . ARG B 1 41 ? -16.281 9.664 -20.188 1 78.56 41 ARG B O 1
ATOM 2417 N N . ARG B 1 42 ? -16.094 11.734 -20.812 1 74.62 42 ARG B N 1
ATOM 2418 C CA . ARG B 1 42 ? -14.648 11.711 -20.594 1 74.62 42 ARG B CA 1
ATOM 2419 C C . ARG B 1 42 ? -14.336 11.562 -19.109 1 74.62 42 ARG B C 1
ATOM 2421 O O . ARG B 1 42 ? -13.445 10.797 -18.719 1 74.62 42 ARG B O 1
ATOM 2428 N N . ASP B 1 43 ? -15.062 12.344 -18.391 1 77.06 43 ASP B N 1
ATOM 2429 C CA . ASP B 1 43 ? -14.898 12.281 -16.953 1 77.06 43 ASP B CA 1
ATOM 2430 C C . ASP B 1 43 ? -15.25 10.898 -16.406 1 77.06 43 ASP B C 1
ATOM 2432 O O . ASP B 1 43 ? -14.555 10.359 -15.555 1 77.06 43 ASP B O 1
ATOM 2436 N N . LEU B 1 44 ? -16.312 10.336 -17 1 79.12 44 LEU B N 1
ATOM 2437 C CA . LEU B 1 44 ? -16.781 9.039 -16.531 1 79.12 44 LEU B CA 1
ATOM 2438 C C . LEU B 1 44 ? -15.812 7.93 -16.906 1 79.12 44 LEU B C 1
ATOM 2440 O O . LEU B 1 44 ? -15.617 6.98 -16.141 1 79.12 44 LEU B O 1
ATOM 2444 N N . ILE B 1 45 ? -15.18 8.109 -17.922 1 72.56 45 ILE B N 1
ATOM 2445 C CA . ILE B 1 45 ? -14.172 7.148 -18.344 1 72.56 45 ILE B CA 1
ATOM 2446 C C . ILE B 1 45 ? -13 7.168 -17.359 1 72.56 45 ILE B C 1
ATOM 2448 O O . ILE B 1 45 ? -12.508 6.113 -16.953 1 72.56 45 ILE B O 1
ATOM 2452 N N . GLU B 1 46 ? -12.688 8.305 -16.953 1 63.28 46 GLU B N 1
ATOM 2453 C CA . GLU B 1 46 ? -11.617 8.445 -15.969 1 63.28 46 GLU B CA 1
ATOM 2454 C C . GLU B 1 46 ? -11.992 7.801 -14.641 1 63.28 46 GLU B C 1
ATOM 2456 O O . GLU B 1 46 ? -11.188 7.078 -14.047 1 63.28 46 GLU B O 1
ATOM 2461 N N . LEU B 1 47 ? -13.156 8.094 -14.258 1 69.44 47 LEU B N 1
ATOM 2462 C CA . LEU B 1 47 ? -13.641 7.527 -13.008 1 69.44 47 LEU B CA 1
ATOM 2463 C C . LEU B 1 47 ? -13.773 6.012 -13.102 1 69.44 47 LEU B C 1
ATOM 2465 O O . LEU B 1 47 ? -13.516 5.297 -12.133 1 69.44 47 LEU B O 1
ATOM 2469 N N . GLU B 1 48 ? -14.141 5.551 -14.25 1 68.31 48 GLU B N 1
ATOM 2470 C CA . GLU B 1 48 ? -14.305 4.113 -14.445 1 68.31 48 GLU B CA 1
ATOM 2471 C C . GLU B 1 48 ? -12.953 3.402 -14.477 1 68.31 48 GLU B C 1
ATOM 2473 O O . GLU B 1 48 ? -12.797 2.328 -13.891 1 68.31 48 GLU B O 1
ATOM 2478 N N . ASN B 1 49 ? -12.125 4.074 -14.992 1 57.66 49 ASN B N 1
ATOM 2479 C CA . ASN B 1 49 ? -10.773 3.527 -15.047 1 57.66 49 ASN B CA 1
ATOM 2480 C C . ASN B 1 49 ? -10.156 3.422 -13.656 1 57.66 49 ASN B C 1
ATOM 2482 O O . ASN B 1 49 ? -9.305 2.568 -13.414 1 57.66 49 ASN B O 1
ATOM 2486 N N . SER B 1 50 ? -10.656 4.301 -12.867 1 52.28 50 SER B N 1
ATOM 2487 C CA . SER B 1 50 ? -10.18 4.305 -11.492 1 52.28 50 SER B CA 1
ATOM 2488 C C . SER B 1 50 ? -11.039 3.406 -10.609 1 52.28 50 SER B C 1
ATOM 2490 O O . SER B 1 50 ? -10.938 3.451 -9.383 1 52.28 50 SER B O 1
ATOM 2492 N N . ASN B 1 51 ? -11.875 2.693 -11.289 1 56.34 51 ASN B N 1
ATOM 2493 C CA . ASN B 1 51 ? -12.797 1.76 -10.641 1 56.34 51 ASN B CA 1
ATOM 2494 C C . ASN B 1 51 ? -13.648 2.455 -9.586 1 56.34 51 ASN B C 1
ATOM 2496 O O . ASN B 1 51 ? -13.922 1.886 -8.531 1 56.34 51 ASN B O 1
ATOM 2500 N N . ILE B 1 52 ? -13.844 3.621 -9.828 1 61.72 52 ILE B N 1
ATOM 2501 C CA . ILE B 1 52 ? -14.719 4.383 -8.938 1 61.72 52 ILE B CA 1
ATOM 2502 C C . ILE B 1 52 ? -16.172 4.195 -9.352 1 61.72 52 ILE B C 1
ATOM 2504 O O . ILE B 1 52 ? -17.062 4.062 -8.508 1 61.72 52 ILE B O 1
ATOM 2508 N N . ILE B 1 53 ? -16.312 4.184 -10.656 1 67.38 53 ILE B N 1
ATOM 2509 C CA . ILE B 1 53 ? -17.672 4.008 -11.18 1 67.38 53 ILE B CA 1
ATOM 2510 C C . ILE B 1 53 ? -17.672 2.902 -12.234 1 67.38 53 ILE B C 1
ATOM 2512 O O . ILE B 1 53 ? -16.609 2.461 -12.688 1 67.38 53 ILE B O 1
ATOM 2516 N N . ARG B 1 54 ? -18.734 2.311 -12.445 1 71.94 54 ARG B N 1
ATOM 2517 C CA . ARG B 1 54 ? -19 1.409 -13.562 1 71.94 54 ARG B CA 1
ATOM 2518 C C . ARG B 1 54 ? -20.094 1.969 -14.469 1 71.94 54 ARG B C 1
ATOM 2520 O O . ARG B 1 54 ? -21.109 2.455 -13.984 1 71.94 54 ARG B O 1
ATOM 2527 N N . ARG B 1 55 ? -19.734 2.061 -15.742 1 73.69 55 ARG B N 1
ATOM 2528 C CA . ARG B 1 55 ? -20.734 2.453 -16.719 1 73.69 55 ARG B CA 1
ATOM 2529 C C . ARG B 1 55 ? -21.391 1.229 -17.344 1 73.69 55 ARG B C 1
ATOM 2531 O O . ARG B 1 55 ? -20.719 0.254 -17.672 1 73.69 55 ARG B O 1
ATOM 2538 N N . HIS B 1 56 ? -22.672 1.107 -17.266 1 72.38 56 HIS B N 1
ATOM 2539 C CA . HIS B 1 56 ? -23.453 0.027 -17.859 1 72.38 56 HIS B CA 1
ATOM 2540 C C . HIS B 1 56 ? -24.703 0.564 -18.531 1 72.38 56 HIS B C 1
ATOM 2542 O O . HIS B 1 56 ? -25.547 1.203 -17.891 1 72.38 56 HIS B O 1
ATOM 2548 N N . TYR B 1 57 ? -24.953 0.162 -19.859 1 70.19 57 TYR B N 1
ATOM 2549 C CA . TYR B 1 57 ? -26.156 0.466 -20.641 1 70.19 57 TYR B CA 1
ATOM 2550 C C . TYR B 1 57 ? -26.578 1.917 -20.438 1 70.19 57 TYR B C 1
ATOM 2552 O O . TYR B 1 57 ? -27.75 2.195 -20.156 1 70.19 57 TYR B O 1
ATOM 2560 N N . GLY B 1 58 ? -25.688 2.869 -20.516 1 75.06 58 GLY B N 1
ATOM 2561 C CA . GLY B 1 58 ? -26.031 4.277 -20.422 1 75.06 58 GLY B CA 1
ATOM 2562 C C . GLY B 1 58 ? -26.172 4.766 -18.984 1 75.06 58 GLY B C 1
ATOM 2563 O O . GLY B 1 58 ? -26.516 5.926 -18.75 1 75.06 58 GLY B O 1
ATOM 2564 N N . THR B 1 59 ? -25.953 3.834 -17.984 1 78.56 59 THR B N 1
ATOM 2565 C CA . THR B 1 59 ? -26.016 4.199 -16.578 1 78.56 59 THR B CA 1
ATOM 2566 C C . THR B 1 59 ? -24.609 4.164 -15.953 1 78.56 59 THR B C 1
ATOM 2568 O O . THR B 1 59 ? -23.719 3.477 -16.453 1 78.56 59 THR B O 1
ATOM 2571 N N . VAL B 1 60 ? -24.406 5.078 -14.977 1 79.88 60 VAL B N 1
ATOM 2572 C CA . VAL B 1 60 ? -23.188 5.137 -14.172 1 79.88 60 VAL B CA 1
ATOM 2573 C C . VAL B 1 60 ? -23.484 4.707 -12.742 1 79.88 60 VAL B C 1
ATOM 2575 O O . VAL B 1 60 ? -24.453 5.164 -12.141 1 79.88 60 VAL B O 1
ATOM 2578 N N . GLN B 1 61 ? -22.797 3.723 -12.375 1 74.06 61 GLN B N 1
ATOM 2579 C CA . GLN B 1 61 ? -22.938 3.232 -11.008 1 74.06 61 GLN B CA 1
ATOM 2580 C C . GLN B 1 61 ? -21.656 3.441 -10.203 1 74.06 61 GLN B C 1
ATOM 2582 O O . GLN B 1 61 ? -20.562 3.238 -10.727 1 74.06 61 GLN B O 1
ATOM 2587 N N . LEU B 1 62 ? -21.875 4.113 -9.086 1 63.5 62 LEU B N 1
ATOM 2588 C CA . LEU B 1 62 ? -20.75 4.191 -8.156 1 63.5 62 LEU B CA 1
ATOM 2589 C C . LEU B 1 62 ? -20.359 2.807 -7.66 1 63.5 62 LEU B C 1
ATOM 2591 O O . LEU B 1 62 ? -21.219 2.031 -7.227 1 63.5 62 LEU B O 1
ATOM 2595 N N . LEU B 1 63 ? -19.297 2.398 -8.031 1 56.91 63 LEU B N 1
ATOM 2596 C CA . LEU B 1 63 ? -18.844 1.114 -7.504 1 56.91 63 LEU B CA 1
ATOM 2597 C C . LEU B 1 63 ? -18.656 1.186 -5.992 1 56.91 63 LEU B C 1
ATOM 2599 O O . LEU B 1 63 ? -18.062 2.146 -5.484 1 56.91 63 LEU B O 1
ATOM 2603 N N . GLN B 1 64 ? -19.578 0.726 -5.348 1 47.84 64 GLN B N 1
ATOM 2604 C CA . GLN B 1 64 ? -19.656 0.752 -3.893 1 47.84 64 GLN B CA 1
ATOM 2605 C C . GLN B 1 64 ? -18.266 0.661 -3.273 1 47.84 64 GLN B C 1
ATOM 2607 O O . GLN B 1 64 ? -17.984 1.287 -2.246 1 47.84 64 GLN B O 1
ATOM 2612 N N . GLY B 1 65 ? -17.5 -0.193 -3.604 1 44.09 65 GLY B N 1
ATOM 2613 C CA . GLY B 1 65 ? -16.203 -0.413 -2.951 1 44.09 65 GLY B CA 1
ATOM 2614 C C . GLY B 1 65 ? -15.25 0.748 -3.119 1 44.09 65 GLY B C 1
ATOM 2615 O O . GLY B 1 65 ? -14.266 0.857 -2.387 1 44.09 65 GLY B O 1
ATOM 2616 N N . ASN B 1 66 ? -15.391 1.619 -4.152 1 43.12 66 ASN B N 1
ATOM 2617 C CA . ASN B 1 66 ? -14.523 2.672 -4.676 1 43.12 66 ASN B CA 1
ATOM 2618 C C . ASN B 1 66 ? -14.766 4 -3.963 1 43.12 66 ASN B C 1
ATOM 2620 O O . ASN B 1 66 ? -14.273 5.043 -4.398 1 43.12 66 ASN B O 1
ATOM 2624 N N . ASN B 1 67 ? -15.547 4.035 -3.098 1 44.78 67 ASN B N 1
ATOM 2625 C CA . ASN B 1 67 ? -15.828 5.156 -2.205 1 44.78 67 ASN B CA 1
ATOM 2626 C C . ASN B 1 67 ? -14.562 5.629 -1.491 1 44.78 67 ASN B C 1
ATOM 2628 O O . ASN B 1 67 ? -14.414 6.824 -1.219 1 44.78 67 ASN B O 1
ATOM 2632 N N . LEU B 1 68 ? -13.695 4.602 -1.311 1 45.69 68 LEU B N 1
ATOM 2633 C CA . LEU B 1 68 ? -12.531 4.836 -0.463 1 45.69 68 LEU B CA 1
ATOM 2634 C C . LEU B 1 68 ? -11.539 5.77 -1.15 1 45.69 68 LEU B C 1
ATOM 2636 O O . LEU B 1 68 ? -11.07 6.734 -0.547 1 45.69 68 LEU B O 1
ATOM 2640 N N . GLU B 1 69 ? -11.203 5.328 -2.406 1 49.16 69 GLU B N 1
ATOM 2641 C CA . GLU B 1 69 ? -10.336 6.207 -3.186 1 49.16 69 GLU B CA 1
ATOM 2642 C C . GLU B 1 69 ? -10.984 7.574 -3.396 1 49.16 69 GLU B C 1
ATOM 2644 O O . GLU B 1 69 ? -10.305 8.602 -3.387 1 49.16 69 GLU B O 1
ATOM 2649 N N . PHE B 1 70 ? -12.234 7.52 -3.26 1 48 70 PHE B N 1
ATOM 2650 C CA . PHE B 1 70 ? -13 8.75 -3.434 1 48 70 PHE B CA 1
ATOM 2651 C C . PHE B 1 70 ? -12.938 9.609 -2.178 1 48 70 PHE B C 1
ATOM 2653 O O . PHE B 1 70 ? -12.75 10.828 -2.262 1 48 70 PHE B O 1
ATOM 2660 N N . THR B 1 71 ? -13.016 8.773 -1.106 1 60.31 71 THR B N 1
ATOM 2661 C CA . THR B 1 71 ? -12.984 9.562 0.121 1 60.31 71 THR B CA 1
ATOM 2662 C C . THR B 1 71 ? -11.617 10.219 0.308 1 60.31 71 THR B C 1
ATOM 2664 O O . THR B 1 71 ? -11.539 11.406 0.643 1 60.31 71 THR B O 1
ATOM 2667 N N . TYR B 1 72 ? -10.641 9.398 -0.084 1 65.69 72 TYR B N 1
ATOM 2668 C CA . TYR B 1 72 ? -9.305 9.977 0.036 1 65.69 72 TYR B CA 1
ATOM 2669 C C . TYR B 1 72 ? -9.086 11.062 -1.012 1 65.69 72 TYR B C 1
ATOM 2671 O O . TYR B 1 72 ? -8.562 12.133 -0.703 1 65.69 72 TYR B O 1
ATOM 2679 N N . GLU B 1 73 ? -9.445 10.75 -2.158 1 63.34 73 GLU B N 1
ATOM 2680 C CA . GLU B 1 73 ? -9.297 11.734 -3.23 1 63.34 73 GLU B CA 1
ATOM 2681 C C . GLU B 1 73 ? -10.102 12.992 -2.943 1 63.34 73 GLU B C 1
ATOM 2683 O O . GLU B 1 73 ? -9.641 14.109 -3.203 1 63.34 73 GLU B O 1
ATOM 2688 N N . LYS B 1 74 ? -11.203 12.797 -2.377 1 66.38 74 LYS B N 1
ATOM 2689 C CA . LYS B 1 74 ? -12.016 13.938 -1.968 1 66.38 74 LYS B CA 1
ATOM 2690 C C . LYS B 1 74 ? -11.305 14.766 -0.902 1 66.38 74 LYS B C 1
ATOM 2692 O O . LYS B 1 74 ? -11.211 15.992 -1.018 1 66.38 74 LYS B O 1
ATOM 2697 N N . ARG B 1 75 ? -10.789 14.109 0.048 1 77.06 75 ARG B N 1
ATOM 2698 C CA . ARG B 1 75 ? -10.078 14.805 1.115 1 77.06 75 ARG B CA 1
ATOM 2699 C C . ARG B 1 75 ? -8.82 15.492 0.582 1 77.06 75 ARG B C 1
ATOM 2701 O O . ARG B 1 75 ? -8.492 16.609 0.999 1 77.06 75 ARG B O 1
ATOM 2708 N N . ARG B 1 76 ? -8.156 14.805 -0.269 1 75.06 76 ARG B N 1
ATOM 2709 C CA . ARG B 1 76 ? -6.949 15.352 -0.877 1 75.06 76 ARG B CA 1
ATOM 2710 C C . ARG B 1 76 ? -7.246 16.656 -1.603 1 75.06 76 ARG B C 1
ATOM 2712 O O . ARG B 1 76 ? -6.469 17.609 -1.516 1 75.06 76 ARG B O 1
ATOM 2719 N N . ASN B 1 77 ? -8.32 16.703 -2.146 1 67.69 77 ASN B N 1
ATOM 2720 C CA . ASN B 1 77 ? -8.672 17.844 -2.984 1 67.69 77 ASN B CA 1
ATOM 2721 C C . ASN B 1 77 ? -9.336 18.953 -2.172 1 67.69 77 ASN B C 1
ATOM 2723 O O . ASN B 1 77 ? -9.258 20.125 -2.533 1 67.69 77 ASN B O 1
ATOM 2727 N N . GLU B 1 78 ? -9.969 18.531 -1.21 1 74.94 78 GLU B N 1
ATOM 2728 C CA . GLU B 1 78 ? -10.539 19.531 -0.309 1 74.94 78 GLU B CA 1
ATOM 2729 C C . GLU B 1 78 ? -9.445 20.375 0.331 1 74.94 78 GLU B C 1
ATOM 2731 O O . GLU B 1 78 ? -8.5 19.844 0.918 1 74.94 78 GLU B O 1
ATOM 2736 N N . ASN B 1 79 ? -9.469 21.719 0.096 1 82.81 79 ASN B N 1
ATOM 2737 C CA . ASN B 1 79 ? -8.523 22.672 0.662 1 82.81 79 ASN B CA 1
ATOM 2738 C C . ASN B 1 79 ? -7.094 22.375 0.201 1 82.81 79 ASN B C 1
ATOM 2740 O O . ASN B 1 79 ? -6.148 22.531 0.975 1 82.81 79 ASN B O 1
ATOM 2744 N N . ALA B 1 80 ? -6.977 21.891 -0.979 1 82.88 80 ALA B N 1
ATOM 2745 C CA . ALA B 1 80 ? -5.691 21.469 -1.526 1 82.88 80 ALA B CA 1
ATOM 2746 C C . ALA B 1 80 ? -4.664 22.594 -1.462 1 82.88 80 ALA B C 1
ATOM 2748 O O . ALA B 1 80 ? -3.488 22.344 -1.174 1 82.88 80 ALA B O 1
ATOM 2749 N N . ARG B 1 81 ? -5.098 23.812 -1.743 1 83.62 81 ARG B N 1
ATOM 2750 C CA . ARG B 1 81 ? -4.184 24.953 -1.709 1 83.62 81 ARG B CA 1
ATOM 2751 C C . ARG B 1 81 ? -3.637 25.172 -0.302 1 83.62 81 ARG B C 1
ATOM 2753 O O . ARG B 1 81 ? -2.438 25.391 -0.123 1 83.62 81 ARG B O 1
ATOM 2760 N N . LEU B 1 82 ? -4.496 25.094 0.656 1 90.81 82 LEU B N 1
ATOM 2761 C CA . LEU B 1 82 ? -4.082 25.234 2.047 1 90.81 82 LEU B CA 1
ATOM 2762 C C . LEU B 1 82 ? -3.117 24.125 2.443 1 90.81 82 LEU B C 1
ATOM 2764 O O . LEU B 1 82 ? -2.096 24.391 3.084 1 90.81 82 LEU B O 1
ATOM 2768 N N . LYS B 1 83 ? -3.438 22.875 1.987 1 91.75 83 LYS B N 1
ATOM 2769 C CA . LYS B 1 83 ? -2.596 21.719 2.297 1 91.75 83 LYS B CA 1
ATOM 2770 C C . LYS B 1 83 ? -1.21 21.875 1.677 1 91.75 83 LYS B C 1
ATOM 2772 O O . LYS B 1 83 ? -0.204 21.516 2.297 1 91.75 83 LYS B O 1
ATOM 2777 N N . ARG B 1 84 ? -1.152 22.469 0.531 1 90.62 84 ARG B N 1
ATOM 2778 C CA . ARG B 1 84 ? 0.134 22.641 -0.134 1 90.62 84 ARG B CA 1
ATOM 2779 C C . ARG B 1 84 ? 0.992 23.672 0.608 1 90.62 84 ARG B C 1
ATOM 2781 O O . ARG B 1 84 ? 2.205 23.484 0.732 1 90.62 84 ARG B O 1
ATOM 2788 N N . VAL B 1 85 ? 0.354 24.734 1.067 1 92.5 85 VAL B N 1
ATOM 2789 C CA . VAL B 1 85 ? 1.053 25.75 1.852 1 92.5 85 VAL B CA 1
ATOM 2790 C C . VAL B 1 85 ? 1.686 25.109 3.082 1 92.5 85 VAL B C 1
ATOM 2792 O O . VAL B 1 85 ? 2.857 25.344 3.383 1 92.5 85 VAL B O 1
ATOM 2795 N N . ILE B 1 86 ? 0.982 24.297 3.701 1 96.69 86 ILE B N 1
ATOM 2796 C CA . ILE B 1 86 ? 1.435 23.594 4.902 1 96.69 86 ILE B CA 1
ATOM 2797 C C . ILE B 1 86 ? 2.568 22.641 4.547 1 96.69 86 ILE B C 1
ATOM 2799 O O . ILE B 1 86 ? 3.613 22.641 5.199 1 96.69 86 ILE B O 1
ATOM 2803 N N . SER B 1 87 ? 2.408 21.859 3.49 1 96.25 87 SER B N 1
ATOM 2804 C CA . SER B 1 87 ? 3.396 20.875 3.064 1 96.25 87 SER B CA 1
ATOM 2805 C C . SER B 1 87 ? 4.719 21.547 2.691 1 96.25 87 SER B C 1
ATOM 2807 O O . SER B 1 87 ? 5.789 21 2.955 1 96.25 87 SER B O 1
ATOM 2809 N N . ARG B 1 88 ? 4.629 22.719 2.096 1 94.06 88 ARG B N 1
ATOM 2810 C CA . ARG B 1 88 ? 5.836 23.453 1.732 1 94.06 88 ARG B CA 1
ATOM 2811 C C . ARG B 1 88 ? 6.637 23.844 2.973 1 94.06 88 ARG B C 1
ATOM 2813 O O . ARG B 1 88 ? 7.863 23.719 2.988 1 94.06 88 ARG B O 1
ATOM 2820 N N . GLN B 1 89 ? 5.945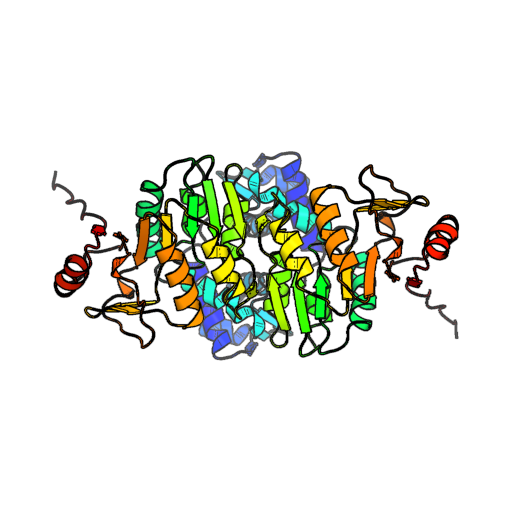 24.312 3.918 1 96.81 89 GLN B N 1
ATOM 2821 C CA . GLN B 1 89 ? 6.613 24.688 5.16 1 96.81 89 GLN B CA 1
ATOM 2822 C C . GLN B 1 89 ? 7.242 23.484 5.84 1 96.81 89 GLN B C 1
ATOM 2824 O O . GLN B 1 89 ? 8.352 23.578 6.379 1 96.81 89 GLN B O 1
ATOM 2829 N N . ILE B 1 90 ? 6.574 22.359 5.801 1 97.81 90 ILE B N 1
ATOM 2830 C CA . ILE B 1 90 ? 7.094 21.141 6.398 1 97.81 90 ILE B CA 1
ATOM 2831 C C . ILE B 1 90 ? 8.305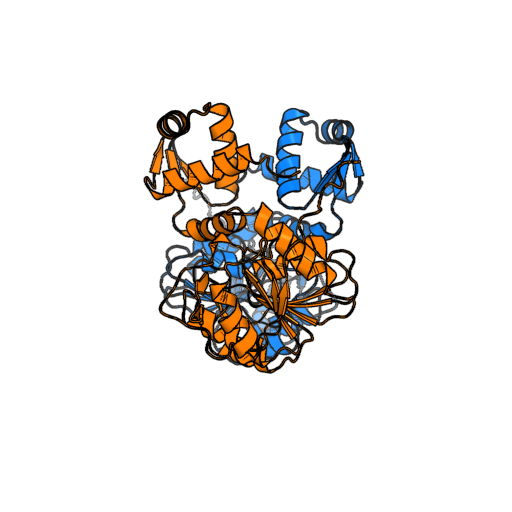 20.656 5.613 1 97.81 90 ILE B C 1
ATOM 2833 O O . ILE B 1 90 ? 9.336 20.312 6.199 1 97.81 90 ILE B O 1
ATOM 2837 N N . ALA B 1 91 ? 8.195 20.641 4.309 1 96.88 91 ALA B N 1
ATOM 2838 C CA . ALA B 1 91 ? 9.281 20.172 3.451 1 96.88 91 ALA B CA 1
ATOM 2839 C C . ALA B 1 91 ? 10.562 20.969 3.715 1 96.88 91 ALA B C 1
ATOM 2841 O O . ALA B 1 91 ? 11.664 20.391 3.699 1 96.88 91 ALA B O 1
ATOM 2842 N N . ALA B 1 92 ? 10.391 22.25 3.969 1 96.56 92 ALA B N 1
ATOM 2843 C CA . ALA B 1 92 ? 11.531 23.125 4.199 1 96.56 92 ALA B CA 1
ATOM 2844 C C . ALA B 1 92 ? 12.266 22.75 5.48 1 96.56 92 ALA B C 1
ATOM 2846 O O . ALA B 1 92 ? 13.438 23.078 5.656 1 96.56 92 ALA B O 1
ATOM 2847 N N . LYS B 1 93 ? 11.656 22 6.305 1 97.19 93 LYS B N 1
ATOM 2848 C CA . LYS B 1 93 ? 12.234 21.656 7.602 1 97.19 93 LYS B CA 1
ATOM 2849 C C . LYS B 1 93 ? 12.883 20.281 7.574 1 97.19 93 LYS B C 1
ATOM 2851 O O . LYS B 1 93 ? 13.594 19.906 8.508 1 97.19 93 LYS B O 1
ATOM 2856 N N . ILE B 1 94 ? 12.68 19.469 6.578 1 97.69 94 ILE B N 1
ATOM 2857 C CA . ILE B 1 94 ? 13.164 18.094 6.52 1 97.69 94 ILE B CA 1
ATOM 2858 C C . ILE B 1 94 ? 14.492 18.047 5.77 1 97.69 94 ILE B C 1
ATOM 2860 O O . ILE B 1 94 ? 14.531 18.234 4.551 1 97.69 94 ILE B O 1
ATOM 2864 N N . PRO B 1 95 ? 15.555 17.766 6.418 1 97.38 95 PRO B N 1
ATOM 2865 C CA . PRO B 1 95 ? 16.859 17.688 5.742 1 97.38 95 PRO B CA 1
ATOM 2866 C C . PRO B 1 95 ? 17.094 16.328 5.082 1 97.38 95 PRO B C 1
ATOM 2868 O O . PRO B 1 95 ? 16.391 15.367 5.371 1 97.38 95 PRO B O 1
ATOM 2871 N N . SER B 1 96 ? 18.109 16.328 4.164 1 96.12 96 SER B N 1
ATOM 2872 C CA . SER B 1 96 ? 18.562 15.039 3.652 1 96.12 96 SER B CA 1
ATOM 2873 C C . SER B 1 96 ? 19.016 14.125 4.785 1 96.12 96 SER B C 1
ATOM 2875 O O . SER B 1 96 ? 19.359 14.594 5.871 1 96.12 96 SER B O 1
ATOM 2877 N N . LYS B 1 97 ? 18.859 12.805 4.629 1 97.06 97 LYS B N 1
ATOM 2878 C CA . LYS B 1 97 ? 19.281 11.742 5.539 1 97.06 97 LYS B CA 1
ATOM 2879 C C . LYS B 1 97 ? 18.375 11.688 6.773 1 97.06 97 LYS B C 1
ATOM 2881 O O . LYS B 1 97 ? 18.688 11 7.742 1 97.06 97 LYS B O 1
ATOM 2886 N N . ALA B 1 98 ? 17.266 12.461 6.719 1 97.94 98 ALA B N 1
ATOM 2887 C CA . ALA B 1 98 ? 16.328 12.414 7.836 1 97.94 98 ALA B CA 1
ATOM 2888 C C . ALA B 1 98 ? 15.461 11.156 7.777 1 97.94 98 ALA B C 1
ATOM 2890 O O . ALA B 1 98 ? 15.211 10.617 6.695 1 97.94 98 ALA B O 1
ATOM 2891 N N . ALA B 1 99 ? 15.094 10.719 8.906 1 98.69 99 ALA B N 1
ATOM 2892 C CA . ALA B 1 99 ? 14.078 9.68 9.062 1 98.69 99 ALA B CA 1
ATOM 2893 C C . ALA B 1 99 ? 12.789 10.258 9.648 1 98.69 99 ALA B C 1
ATOM 2895 O O . ALA B 1 99 ? 12.836 11.078 10.562 1 98.69 99 ALA B O 1
ATOM 2896 N N . PHE B 1 100 ? 11.656 9.812 9.07 1 98.69 100 PHE B N 1
ATOM 2897 C CA . PHE B 1 100 ? 10.438 10.352 9.664 1 98.69 100 PHE B CA 1
ATOM 2898 C C . PHE B 1 100 ? 9.266 9.391 9.469 1 98.69 100 PHE B C 1
ATOM 2900 O O . PHE B 1 100 ? 9.234 8.641 8.492 1 98.69 100 PHE B O 1
ATOM 2907 N N . PHE B 1 101 ? 8.359 9.438 10.461 1 98.88 101 PHE B N 1
ATOM 2908 C CA . PHE B 1 101 ? 7.02 8.891 10.289 1 98.88 101 PHE B CA 1
ATOM 2909 C C . PHE B 1 101 ? 6.156 9.836 9.453 1 98.88 101 PHE B C 1
ATOM 2911 O O . PHE B 1 101 ? 6.262 11.055 9.578 1 98.88 101 PHE B O 1
ATOM 2918 N N . ILE B 1 102 ? 5.297 9.234 8.664 1 98.56 102 ILE B N 1
ATOM 2919 C CA . ILE B 1 102 ? 4.266 10.016 7.984 1 98.56 102 ILE B CA 1
ATOM 2920 C C . ILE B 1 102 ? 2.99 9.188 7.863 1 98.56 102 ILE B C 1
ATOM 2922 O O . ILE B 1 102 ? 3.035 8.016 7.465 1 98.56 102 ILE B O 1
ATOM 2926 N N . ASP B 1 103 ? 1.869 9.742 8.305 1 95.12 103 ASP B N 1
ATOM 2927 C CA . ASP B 1 103 ? 0.627 8.984 8.211 1 95.12 103 ASP B CA 1
ATOM 2928 C C . ASP B 1 103 ? -0.076 9.25 6.879 1 95.12 103 ASP B C 1
ATOM 2930 O O . ASP B 1 103 ? 0.476 9.922 6.004 1 95.12 103 ASP B O 1
ATOM 2934 N N . GLY B 1 104 ? -1.249 8.695 6.707 1 91.88 104 GLY B N 1
ATOM 2935 C CA . GLY B 1 104 ? -1.953 8.742 5.434 1 91.88 104 GLY B CA 1
ATOM 2936 C C . GLY B 1 104 ? -2.828 9.977 5.281 1 91.88 104 GLY B C 1
ATOM 2937 O O . GLY B 1 104 ? -3.811 9.953 4.539 1 91.88 104 GLY B O 1
ATOM 2938 N N . SER B 1 105 ? -2.461 11.055 5.949 1 92.25 105 SER B N 1
ATOM 2939 C CA . SER B 1 105 ? -3.271 12.266 5.875 1 92.25 105 SER B CA 1
ATOM 2940 C C . SER B 1 105 ? -3.168 12.914 4.5 1 92.25 105 SER B C 1
ATOM 2942 O O . SER B 1 105 ? -2.076 13.023 3.938 1 92.25 105 SER B O 1
ATOM 2944 N N . SER B 1 106 ? -4.301 13.359 4.027 1 88.56 106 SER B N 1
ATOM 2945 C CA . SER B 1 106 ? -4.355 14.016 2.727 1 88.56 106 SER B CA 1
ATOM 2946 C C . SER B 1 106 ? -3.568 15.32 2.732 1 88.56 106 SER B C 1
ATOM 2948 O O . SER B 1 106 ? -3.17 15.812 1.678 1 88.56 106 SER B O 1
ATOM 2950 N N . THR B 1 107 ? -3.342 15.852 3.836 1 92.5 107 THR B N 1
ATOM 2951 C CA . THR B 1 107 ? -2.568 17.078 3.979 1 92.5 107 THR B CA 1
ATOM 2952 C C . THR B 1 107 ? -1.188 16.938 3.348 1 92.5 107 THR B C 1
ATOM 2954 O O . THR B 1 107 ? -0.618 17.906 2.844 1 92.5 107 THR B O 1
ATOM 2957 N N . PHE B 1 108 ? -0.69 15.758 3.293 1 94.5 108 PHE B N 1
ATOM 2958 C CA . PHE B 1 108 ? 0.706 15.539 2.934 1 94.5 108 PHE B CA 1
ATOM 2959 C C . PHE B 1 108 ? 0.823 15.016 1.51 1 94.5 108 PHE B C 1
ATOM 2961 O O . PHE B 1 108 ? 1.889 14.547 1.1 1 94.5 108 PHE B O 1
ATOM 2968 N N . PHE B 1 109 ? -0.166 15.102 0.774 1 86.44 109 PHE B N 1
ATOM 2969 C CA . PHE B 1 109 ? -0.197 14.492 -0.551 1 86.44 109 PHE B CA 1
ATOM 2970 C C . PHE B 1 109 ? 0.901 15.07 -1.436 1 86.44 109 PHE B C 1
ATOM 2972 O O . PHE B 1 109 ? 1.417 14.383 -2.32 1 86.44 109 PHE B O 1
ATOM 2979 N N . SER B 1 110 ? 1.369 16.297 -1.221 1 88.31 110 SER B N 1
ATOM 2980 C CA . SER B 1 110 ? 2.355 16.969 -2.068 1 88.31 110 SER B CA 1
ATOM 2981 C C . SER B 1 110 ? 3.77 16.75 -1.542 1 88.31 110 SER B C 1
ATOM 2983 O O . SER B 1 110 ? 4.746 17.078 -2.221 1 88.31 110 SER B O 1
ATOM 2985 N N . LEU B 1 111 ? 3.863 16.203 -0.435 1 93.94 111 LEU B N 1
ATOM 2986 C CA . LEU B 1 111 ? 5.16 16.141 0.232 1 93.94 111 LEU B CA 1
ATOM 2987 C C . LEU B 1 111 ? 6.141 15.281 -0.562 1 93.94 111 LEU B C 1
ATOM 2989 O O . LEU B 1 111 ? 7.316 15.633 -0.689 1 93.94 111 LEU B O 1
ATOM 2993 N N . PRO B 1 112 ? 5.73 14.102 -1.077 1 89.94 112 PRO B N 1
ATOM 2994 C CA . PRO B 1 112 ? 6.684 13.328 -1.877 1 89.94 112 PRO B CA 1
ATOM 2995 C C . PRO B 1 112 ? 7.312 14.148 -3 1 89.94 112 PRO B C 1
ATOM 2997 O O . PRO B 1 112 ? 8.523 14.07 -3.221 1 89.94 112 PRO B O 1
ATOM 3000 N N . GLU B 1 113 ? 6.496 14.945 -3.609 1 83.25 113 GLU B N 1
ATOM 3001 C CA . GLU B 1 113 ? 6.992 15.805 -4.676 1 83.25 113 GLU B CA 1
ATOM 3002 C C . GLU B 1 113 ? 7.926 16.875 -4.129 1 83.25 113 GLU B C 1
ATOM 3004 O O . GLU B 1 113 ? 8.977 17.156 -4.715 1 83.25 113 GLU B O 1
ATOM 3009 N N . LEU B 1 114 ? 7.566 17.5 -3.098 1 89.38 114 LEU B N 1
ATOM 3010 C CA . LEU B 1 114 ? 8.32 18.594 -2.518 1 89.38 114 LEU B CA 1
ATOM 3011 C C . LEU B 1 114 ? 9.656 18.125 -1.968 1 89.38 114 LEU B C 1
ATOM 3013 O O . LEU B 1 114 ? 10.609 18.891 -1.877 1 89.38 114 LEU B O 1
ATOM 3017 N N . LEU B 1 115 ? 9.75 16.781 -1.673 1 93.25 115 LEU B N 1
ATOM 3018 C CA . LEU B 1 115 ? 10.953 16.25 -1.063 1 93.25 115 LEU B CA 1
ATOM 3019 C C . LEU B 1 115 ? 11.781 15.477 -2.086 1 93.25 115 LEU B C 1
ATOM 3021 O O . LEU B 1 115 ? 12.719 14.758 -1.723 1 93.25 115 LEU B O 1
ATOM 3025 N N . HIS B 1 116 ? 11.477 15.625 -3.318 1 84.81 116 HIS B N 1
ATOM 3026 C CA . HIS B 1 116 ? 12.062 14.805 -4.375 1 84.81 116 HIS B CA 1
ATOM 3027 C C . HIS B 1 116 ? 13.562 15.023 -4.48 1 84.81 116 HIS B C 1
ATOM 3029 O O . HIS B 1 116 ? 14.289 14.148 -4.973 1 84.81 116 HIS B O 1
ATOM 3035 N N . GLU B 1 117 ? 14.078 16.156 -3.977 1 84.38 117 GLU B N 1
ATOM 3036 C CA . GLU B 1 117 ? 15.5 16.469 -4.117 1 84.38 117 GLU B CA 1
ATOM 3037 C C . GLU B 1 117 ? 16.297 15.992 -2.906 1 84.38 117 GLU B C 1
ATOM 3039 O O . GLU B 1 117 ? 17.531 15.945 -2.945 1 84.38 117 GLU B O 1
ATOM 3044 N N . GLN B 1 118 ? 15.547 15.75 -1.885 1 88.81 118 GLN B N 1
ATOM 3045 C CA . GLN B 1 118 ? 16.234 15.258 -0.699 1 88.81 118 GLN B CA 1
ATOM 3046 C C . GLN B 1 118 ? 16.828 13.867 -0.938 1 88.81 118 GLN B C 1
ATOM 3048 O O . GLN B 1 118 ? 16.219 13.055 -1.64 1 88.81 118 GLN B O 1
ATOM 3053 N N . VAL B 1 119 ? 18 13.672 -0.331 1 88.31 119 VAL B N 1
ATOM 3054 C CA . VAL B 1 119 ? 18.688 12.398 -0.538 1 88.31 119 VAL B CA 1
ATOM 3055 C C . VAL B 1 119 ? 18.781 11.641 0.784 1 88.31 119 VAL B C 1
ATOM 3057 O O . VAL B 1 119 ? 18.984 12.242 1.84 1 88.31 119 VAL B O 1
ATOM 3060 N N . GLY B 1 120 ? 18.609 10.336 0.726 1 93.5 120 GLY B N 1
ATOM 3061 C CA . GLY B 1 120 ? 18.844 9.477 1.874 1 93.5 120 GLY B CA 1
ATOM 3062 C C . GLY B 1 120 ? 17.719 9.539 2.904 1 93.5 120 GLY B C 1
ATOM 3063 O O . GLY B 1 120 ? 17.969 9.359 4.098 1 93.5 120 GLY B O 1
ATOM 3064 N N . LEU B 1 121 ? 16.531 9.867 2.463 1 96.31 121 LEU B N 1
ATOM 3065 C CA . LEU B 1 121 ? 15.406 9.898 3.383 1 96.31 121 LEU B CA 1
ATOM 3066 C C . LEU B 1 121 ? 14.977 8.484 3.764 1 96.31 121 LEU B C 1
ATOM 3068 O O . LEU B 1 121 ? 15.031 7.57 2.938 1 96.31 121 LEU B O 1
ATOM 3072 N N . HIS B 1 122 ? 14.633 8.352 4.992 1 97.88 122 HIS B N 1
ATOM 3073 C CA . HIS B 1 122 ? 13.977 7.152 5.504 1 97.88 122 HIS B CA 1
ATOM 3074 C C . HIS B 1 122 ? 12.531 7.434 5.891 1 97.88 122 HIS B C 1
ATOM 3076 O O . HIS B 1 122 ? 12.273 8.078 6.906 1 97.88 122 HIS B O 1
ATOM 3082 N N . VAL B 1 123 ? 11.688 6.926 5.074 1 98.06 123 VAL B N 1
ATOM 3083 C CA . VAL B 1 123 ? 10.266 7.203 5.258 1 98.06 123 VAL B CA 1
ATOM 3084 C C . VAL B 1 123 ? 9.57 5.98 5.852 1 98.06 123 VAL B C 1
ATOM 3086 O O . VAL B 1 123 ? 9.648 4.883 5.293 1 98.06 123 VAL B O 1
ATOM 3089 N N . ILE B 1 124 ? 8.906 6.16 6.957 1 98.75 124 ILE B N 1
ATOM 3090 C CA . ILE B 1 124 ? 8.148 5.105 7.621 1 98.75 124 ILE B CA 1
ATOM 3091 C C . ILE B 1 124 ? 6.668 5.473 7.652 1 98.75 124 ILE B C 1
ATOM 3093 O O . ILE B 1 124 ? 6.293 6.504 8.219 1 98.75 124 ILE B O 1
ATOM 3097 N N . THR B 1 125 ? 5.824 4.652 7.039 1 98.44 125 THR B N 1
ATOM 3098 C CA . THR B 1 125 ? 4.422 5.031 6.938 1 98.44 125 THR B CA 1
ATOM 3099 C C . THR B 1 125 ? 3.518 3.812 7.105 1 98.44 125 THR B C 1
ATOM 3101 O O . THR B 1 125 ? 3.906 2.693 6.762 1 98.44 125 THR B O 1
ATOM 3104 N N . ASN B 1 126 ? 2.324 4.094 7.68 1 98.06 126 ASN B N 1
ATOM 3105 C CA . ASN B 1 126 ? 1.307 3.053 7.777 1 98.06 126 ASN B CA 1
ATOM 3106 C C . ASN B 1 126 ? 0.273 3.172 6.664 1 98.06 126 ASN B C 1
ATOM 3108 O O . ASN B 1 126 ? -0.807 2.586 6.746 1 98.06 126 ASN B O 1
ATOM 3112 N N . ASN B 1 127 ? 0.559 3.99 5.711 1 96.06 127 ASN B N 1
ATOM 3113 C CA . ASN B 1 127 ? -0.357 4.219 4.602 1 96.06 127 ASN B CA 1
ATOM 3114 C C . ASN B 1 127 ? 0.24 3.75 3.277 1 96.06 127 ASN B C 1
ATOM 3116 O O . ASN B 1 127 ? 1.305 4.219 2.871 1 96.06 127 ASN B O 1
ATOM 3120 N N . VAL B 1 128 ? -0.495 2.93 2.631 1 91.5 128 VAL B N 1
ATOM 3121 C CA . VAL B 1 128 ? 0.074 2.246 1.474 1 91.5 128 VAL B CA 1
ATOM 3122 C C . VAL B 1 128 ? 0.211 3.225 0.31 1 91.5 128 VAL B C 1
ATOM 3124 O O . VAL B 1 128 ? 1.159 3.137 -0.474 1 91.5 128 VAL B O 1
ATOM 3127 N N . ASN B 1 129 ? -0.659 4.184 0.155 1 86.56 129 ASN B N 1
ATOM 3128 C CA . ASN B 1 129 ? -0.541 5.188 -0.898 1 86.56 129 ASN B CA 1
ATOM 3129 C C . ASN B 1 129 ? 0.682 6.074 -0.691 1 86.56 129 ASN B C 1
ATOM 3131 O O . ASN B 1 129 ? 1.431 6.34 -1.634 1 86.56 129 ASN B O 1
ATOM 3135 N N . MET B 1 130 ? 0.82 6.473 0.52 1 91.81 130 MET B N 1
ATOM 3136 C CA . MET B 1 130 ? 2 7.266 0.859 1 91.81 130 MET B CA 1
ATOM 3137 C C . MET B 1 130 ? 3.277 6.477 0.591 1 91.81 130 MET B C 1
ATOM 3139 O O . MET B 1 130 ? 4.242 7.016 0.046 1 91.81 130 MET B O 1
ATOM 3143 N N . GLY B 1 131 ? 3.211 5.234 0.981 1 93.31 131 GLY B N 1
ATOM 3144 C CA . GLY B 1 131 ? 4.352 4.367 0.73 1 93.31 131 GLY B CA 1
ATOM 3145 C C . GLY B 1 131 ? 4.711 4.266 -0.739 1 93.31 131 GLY B C 1
ATOM 3146 O O . GLY B 1 131 ? 5.883 4.375 -1.104 1 93.31 131 GLY B O 1
ATOM 3147 N N . MET B 1 132 ? 3.736 4.117 -1.521 1 86.12 132 MET B N 1
ATOM 3148 C CA . MET B 1 132 ? 3.953 3.984 -2.959 1 86.12 132 MET B CA 1
ATOM 3149 C C . MET B 1 132 ? 4.531 5.27 -3.541 1 86.12 132 MET B C 1
ATOM 3151 O O . MET B 1 132 ? 5.445 5.227 -4.367 1 86.12 132 MET B O 1
ATOM 3155 N N . GLN B 1 133 ? 4.055 6.379 -3.129 1 84.69 133 GLN B N 1
ATOM 3156 C CA . GLN B 1 133 ? 4.516 7.664 -3.635 1 84.69 133 GLN B CA 1
ATOM 3157 C C . GLN B 1 133 ? 5.98 7.902 -3.281 1 84.69 133 GLN B C 1
ATOM 3159 O O . GLN B 1 133 ? 6.781 8.266 -4.141 1 84.69 133 GLN B O 1
ATOM 3164 N N . PHE B 1 134 ? 6.305 7.637 -2.092 1 91.69 134 PHE B N 1
ATOM 3165 C CA . PHE B 1 134 ? 7.688 7.852 -1.681 1 91.69 134 PHE B CA 1
ATOM 3166 C C . PHE B 1 134 ? 8.609 6.805 -2.301 1 91.69 134 PHE B C 1
ATOM 3168 O O . PHE B 1 134 ? 9.758 7.098 -2.621 1 91.69 134 PHE B O 1
ATOM 3175 N N . ASN B 1 135 ? 8.109 5.59 -2.43 1 88.81 135 ASN B N 1
ATOM 3176 C CA . ASN B 1 135 ? 8.922 4.508 -2.986 1 88.81 135 ASN B CA 1
ATOM 3177 C C . ASN B 1 135 ? 9.242 4.754 -4.457 1 88.81 135 ASN B C 1
ATOM 3179 O O . ASN B 1 135 ? 10.133 4.109 -5.016 1 88.81 135 ASN B O 1
ATOM 3183 N N . SER B 1 136 ? 8.578 5.629 -5.051 1 80.25 136 SER B N 1
ATOM 3184 C CA . SER B 1 136 ? 8.828 5.965 -6.445 1 80.25 136 SER B CA 1
ATOM 3185 C C . SER B 1 136 ? 10.008 6.93 -6.578 1 80.25 136 SER B C 1
ATOM 3187 O O . SER B 1 136 ? 10.539 7.125 -7.672 1 80.25 136 SER B O 1
ATOM 3189 N N . LEU B 1 137 ? 10.367 7.445 -5.484 1 79.25 137 LEU B N 1
ATOM 3190 C CA . LEU B 1 137 ? 11.508 8.352 -5.484 1 79.25 137 LEU B CA 1
ATOM 3191 C C . LEU B 1 137 ? 12.82 7.578 -5.41 1 79.25 137 LEU B C 1
ATOM 3193 O O . LEU B 1 137 ? 12.906 6.566 -4.707 1 79.25 137 LEU B O 1
ATOM 3197 N N . ASN B 1 138 ? 13.891 7.91 -6.117 1 73.19 138 ASN B N 1
ATOM 3198 C CA . ASN B 1 138 ? 15.148 7.176 -6.254 1 73.19 138 ASN B CA 1
ATOM 3199 C C . ASN B 1 138 ? 16 7.277 -4.992 1 73.19 138 ASN B C 1
ATOM 3201 O O . ASN B 1 138 ? 16.812 6.402 -4.719 1 73.19 138 ASN B O 1
ATOM 3205 N N . ASN B 1 139 ? 15.844 8.211 -4.277 1 80.88 139 ASN B N 1
ATOM 3206 C CA . ASN B 1 139 ? 16.781 8.438 -3.188 1 80.88 139 ASN B CA 1
ATOM 3207 C C . ASN B 1 139 ? 16.094 8.367 -1.826 1 80.88 139 ASN B C 1
ATOM 3209 O O . ASN B 1 139 ? 16.453 9.109 -0.908 1 80.88 139 ASN B O 1
ATOM 3213 N N . VAL B 1 140 ? 15.07 7.445 -1.777 1 90.75 140 VAL B N 1
ATOM 3214 C CA . VAL B 1 140 ? 14.312 7.328 -0.535 1 90.75 140 VAL B CA 1
ATOM 3215 C C . VAL B 1 140 ? 14.141 5.855 -0.17 1 90.75 140 VAL B C 1
ATOM 3217 O O . VAL B 1 140 ? 13.875 5.02 -1.039 1 90.75 140 VAL B O 1
ATOM 3220 N N . GLU B 1 141 ? 14.484 5.523 1.031 1 94.88 141 GLU B N 1
ATOM 3221 C CA . GLU B 1 141 ? 14.094 4.227 1.573 1 94.88 141 GLU B CA 1
ATOM 3222 C C . GLU B 1 141 ? 12.734 4.301 2.256 1 94.88 141 GLU B C 1
ATOM 3224 O O . GLU B 1 141 ? 12.523 5.125 3.15 1 94.88 141 GLU B O 1
ATOM 3229 N N . THR B 1 142 ? 11.836 3.475 1.799 1 96.31 142 THR B N 1
ATOM 3230 C CA . THR B 1 142 ? 10.477 3.504 2.326 1 96.31 142 THR B CA 1
ATOM 3231 C C . THR B 1 142 ? 10.156 2.217 3.082 1 96.31 142 THR B C 1
ATOM 3233 O O . THR B 1 142 ? 10.406 1.119 2.58 1 96.31 142 THR B O 1
ATOM 3236 N N . ILE B 1 143 ? 9.656 2.357 4.27 1 97.94 143 ILE B N 1
ATOM 3237 C CA . ILE B 1 143 ? 9.211 1.247 5.102 1 97.94 143 ILE B CA 1
ATOM 3238 C C . ILE B 1 143 ? 7.699 1.33 5.305 1 97.94 143 ILE B C 1
ATOM 3240 O O . ILE B 1 143 ? 7.176 2.381 5.684 1 97.94 143 ILE B O 1
ATOM 3244 N N . ILE B 1 144 ? 7.02 0.221 5.043 1 98.06 144 ILE B N 1
ATOM 3245 C CA . ILE B 1 144 ? 5.602 0.082 5.359 1 98.06 144 ILE B CA 1
ATOM 3246 C C . ILE B 1 144 ? 5.441 -0.567 6.734 1 98.06 144 ILE B C 1
ATOM 3248 O O . ILE B 1 144 ? 6.062 -1.595 7.016 1 98.06 144 ILE B O 1
ATOM 3252 N N . LEU B 1 145 ? 4.664 0.095 7.543 1 98.5 145 LEU B N 1
ATOM 3253 C CA . LEU B 1 145 ? 4.246 -0.535 8.789 1 98.5 145 LEU B CA 1
ATOM 3254 C C . LEU B 1 145 ? 3.096 -1.508 8.547 1 98.5 145 LEU B C 1
ATOM 3256 O O . LEU B 1 145 ? 2.061 -1.129 8 1 98.5 145 LEU B O 1
ATOM 3260 N N . GLY B 1 146 ? 3.305 -2.727 8.914 1 97.75 146 GLY B N 1
ATOM 3261 C CA . GLY B 1 146 ? 2.338 -3.777 8.641 1 97.75 146 GLY B CA 1
ATOM 3262 C C . GLY B 1 146 ? 1.156 -3.764 9.594 1 97.75 146 GLY B C 1
ATOM 3263 O O . GLY B 1 146 ? 1.115 -2.961 10.531 1 97.75 146 GLY B O 1
ATOM 3264 N N . GLY B 1 147 ? 0.157 -4.641 9.289 1 97.56 147 GLY B N 1
ATOM 3265 C CA . GLY B 1 147 ? -1.045 -4.789 10.094 1 97.56 147 GLY B CA 1
ATOM 3266 C C . GLY B 1 147 ? -2.314 -4.844 9.266 1 97.56 147 GLY B C 1
ATOM 3267 O O . GLY B 1 147 ? -2.258 -4.965 8.039 1 97.56 147 GLY B O 1
ATOM 3268 N N . LYS B 1 148 ? -3.404 -4.832 10.055 1 96.5 148 LYS B N 1
ATOM 3269 C CA . LYS B 1 148 ? -4.711 -4.875 9.406 1 96.5 148 LYS B CA 1
ATOM 3270 C C . LYS B 1 148 ? -5.02 -3.555 8.703 1 96.5 148 LYS B C 1
ATOM 3272 O O . LYS B 1 148 ? -4.848 -2.48 9.281 1 96.5 148 LYS B O 1
ATOM 3277 N N . MET B 1 149 ? -5.43 -3.75 7.445 1 94.69 149 MET B N 1
ATOM 3278 C CA . MET B 1 149 ? -5.801 -2.545 6.707 1 94.69 149 MET B CA 1
ATOM 3279 C C . MET B 1 149 ? -7.199 -2.078 7.094 1 94.69 149 MET B C 1
ATOM 3281 O O . MET B 1 149 ? -8.148 -2.865 7.09 1 94.69 149 MET B O 1
ATOM 3285 N N . ALA B 1 150 ? -7.223 -0.778 7.484 1 90.19 150 ALA B N 1
ATOM 3286 C CA . ALA B 1 150 ? -8.531 -0.189 7.746 1 90.19 150 ALA B CA 1
ATOM 3287 C C . ALA B 1 150 ? -9.336 -0.037 6.453 1 90.19 150 ALA B C 1
ATOM 3289 O O . ALA B 1 150 ? -8.781 0.343 5.418 1 90.19 150 ALA B O 1
ATOM 3290 N N . PRO B 1 151 ? -10.586 -0.398 6.605 1 76.44 151 PRO B N 1
ATOM 3291 C CA . PRO B 1 151 ? -11.422 -0.24 5.418 1 76.44 151 PRO B CA 1
ATOM 3292 C C . PRO B 1 151 ? -11.438 1.194 4.891 1 76.44 151 PRO B C 1
ATOM 3294 O O . PRO B 1 151 ? -11.5 2.143 5.68 1 76.44 151 PRO B O 1
ATOM 3297 N N . ARG B 1 152 ? -11.156 1.427 3.68 1 62.53 152 ARG B N 1
ATOM 3298 C CA . ARG B 1 152 ? -11.375 2.666 2.939 1 62.53 152 ARG B CA 1
ATOM 3299 C C . ARG B 1 152 ? -10.328 3.711 3.303 1 62.53 152 ARG B C 1
ATOM 3301 O O . ARG B 1 152 ? -10.516 4.902 3.051 1 62.53 152 ARG B O 1
ATOM 3308 N N . THR B 1 153 ? -9.227 3.537 3.984 1 73.19 153 THR B N 1
ATOM 3309 C CA . THR B 1 153 ? -8.203 4.539 4.289 1 73.19 153 THR B CA 1
ATOM 3310 C C . THR B 1 153 ? -6.844 4.102 3.764 1 73.19 153 THR B C 1
ATOM 3312 O O . THR B 1 153 ? -5.887 4.875 3.783 1 73.19 153 THR B O 1
ATOM 3315 N N . ALA B 1 154 ? -6.703 2.936 3.291 1 86.25 154 ALA B N 1
ATOM 3316 C CA . ALA B 1 154 ? -5.449 2.363 2.814 1 86.25 154 ALA B CA 1
ATOM 3317 C C . ALA B 1 154 ? -4.398 2.346 3.922 1 86.25 154 ALA B C 1
ATOM 3319 O O . ALA B 1 154 ? -3.197 2.35 3.645 1 86.25 154 ALA B O 1
ATOM 3320 N N . SER B 1 155 ? -4.773 2.488 5.152 1 94.94 155 SER B N 1
ATOM 3321 C CA . SER B 1 155 ? -3.863 2.529 6.289 1 94.94 155 SER B CA 1
ATOM 3322 C C . SER B 1 155 ? -3.945 1.247 7.113 1 94.94 155 SER B C 1
ATOM 3324 O O . SER B 1 155 ? -5.016 0.646 7.23 1 94.94 155 SER B O 1
ATOM 3326 N N . THR B 1 156 ? -2.822 0.912 7.586 1 97.5 156 THR B N 1
ATOM 3327 C CA . THR B 1 156 ? -2.791 -0.179 8.555 1 97.5 156 THR B CA 1
ATOM 3328 C C . THR B 1 156 ? -2.947 0.353 9.977 1 97.5 156 THR B C 1
ATOM 3330 O O . THR B 1 156 ? -2.426 1.421 10.305 1 97.5 156 THR B O 1
ATOM 3333 N N . LEU B 1 157 ? -3.676 -0.401 10.789 1 96.75 157 LEU B N 1
ATOM 3334 C CA . LEU B 1 157 ? -3.945 -0.05 12.18 1 96.75 157 LEU B CA 1
ATOM 3335 C C . LEU B 1 157 ? -3.832 -1.274 13.086 1 96.75 157 LEU B C 1
ATOM 3337 O O . LEU B 1 157 ? -3.521 -2.371 12.609 1 96.75 157 LEU B O 1
ATOM 3341 N N . GLY B 1 158 ? -3.891 -1.003 14.43 1 95.75 158 GLY B N 1
ATOM 3342 C CA . GLY B 1 158 ? -3.936 -2.105 15.375 1 95.75 158 GLY B CA 1
ATOM 3343 C C . GLY B 1 158 ? -2.617 -2.334 16.094 1 95.75 158 GLY B C 1
ATOM 3344 O O . GLY B 1 158 ? -1.655 -1.593 15.875 1 95.75 158 GLY B O 1
ATOM 3345 N N . ALA B 1 159 ? -2.6 -3.406 16.844 1 96.12 159 ALA B N 1
ATOM 3346 C CA . ALA B 1 159 ? -1.482 -3.697 17.734 1 96.12 159 ALA B CA 1
ATOM 3347 C C . ALA B 1 159 ? -0.207 -3.98 16.953 1 96.12 159 ALA B C 1
ATOM 3349 O O . ALA B 1 159 ? 0.882 -3.557 17.344 1 96.12 159 ALA B O 1
ATOM 3350 N N . THR B 1 160 ? -0.316 -4.664 15.836 1 95.75 160 THR B N 1
ATOM 3351 C CA . THR B 1 160 ? 0.851 -4.969 15.016 1 95.75 160 THR B CA 1
ATOM 3352 C C . THR B 1 160 ? 1.522 -3.689 14.523 1 95.75 160 THR B C 1
ATOM 3354 O O . THR B 1 160 ? 2.742 -3.545 14.625 1 95.75 160 THR B O 1
ATOM 3357 N N . THR B 1 161 ? 0.708 -2.816 14.047 1 97.81 161 THR B N 1
ATOM 3358 C CA . THR B 1 161 ? 1.209 -1.535 13.562 1 97.81 161 THR B CA 1
ATOM 3359 C C . THR B 1 161 ? 1.905 -0.767 14.68 1 97.81 161 THR B C 1
ATOM 3361 O O . THR B 1 161 ? 3.025 -0.284 14.508 1 97.81 161 THR B O 1
ATOM 3364 N N . ILE B 1 162 ? 1.283 -0.736 15.82 1 98.19 162 ILE B N 1
ATOM 3365 C CA . ILE B 1 162 ? 1.797 0.011 16.969 1 98.19 162 ILE B CA 1
ATOM 3366 C C . ILE B 1 162 ? 3.109 -0.609 17.438 1 98.19 162 ILE B C 1
ATOM 3368 O O . ILE B 1 162 ? 4.074 0.106 17.719 1 98.19 162 ILE B O 1
ATOM 3372 N N . ASN B 1 163 ? 3.152 -1.896 17.469 1 96.81 163 ASN B N 1
ATOM 3373 C CA . ASN B 1 163 ? 4.371 -2.584 17.891 1 96.81 163 ASN B CA 1
ATOM 3374 C C . ASN B 1 163 ? 5.535 -2.279 16.953 1 96.81 163 ASN B C 1
ATOM 3376 O O . ASN B 1 163 ? 6.664 -2.084 17.406 1 96.81 163 ASN B O 1
ATOM 3380 N N . GLU B 1 164 ? 5.309 -2.248 15.703 1 97.31 164 GLU B N 1
ATOM 3381 C CA . GLU B 1 164 ? 6.359 -1.922 14.742 1 97.31 164 GLU B CA 1
ATOM 3382 C C . GLU B 1 164 ? 6.852 -0.488 14.93 1 97.31 164 GLU B C 1
ATOM 3384 O O . GLU B 1 164 ? 8.055 -0.221 14.844 1 97.31 164 GLU B O 1
ATOM 3389 N N . ILE B 1 165 ? 5.918 0.394 15.195 1 98.5 165 ILE B N 1
ATOM 3390 C CA . ILE B 1 165 ? 6.277 1.791 15.414 1 98.5 165 ILE B CA 1
ATOM 3391 C C . ILE B 1 165 ? 7.289 1.894 16.547 1 98.5 165 ILE B C 1
ATOM 3393 O O . ILE B 1 165 ? 8.25 2.658 16.469 1 98.5 165 ILE B O 1
ATOM 3397 N N . GLN B 1 166 ? 7.133 1.141 17.531 1 97.44 166 GLN B N 1
ATOM 3398 C CA . GLN B 1 166 ? 7.941 1.207 18.75 1 97.44 166 GLN B CA 1
ATOM 3399 C C . GLN B 1 166 ? 9.375 0.765 18.469 1 97.44 166 GLN B C 1
ATOM 3401 O O . GLN B 1 166 ? 10.273 1.01 19.281 1 97.44 166 GLN B O 1
ATOM 3406 N N . SER B 1 167 ? 9.609 0.176 17.344 1 96.56 167 SER B N 1
ATOM 3407 C CA . SER B 1 167 ? 10.953 -0.273 16.984 1 96.56 167 SER B CA 1
ATOM 3408 C C . SER B 1 167 ? 11.742 0.841 16.312 1 96.56 167 SER B C 1
ATOM 3410 O O . SER B 1 167 ? 12.906 0.648 15.945 1 96.56 167 SER B O 1
ATOM 3412 N N . PHE B 1 168 ? 11.164 1.981 16.188 1 98 168 PHE B N 1
ATOM 3413 C CA . PHE B 1 168 ? 11.805 3.105 15.516 1 98 168 PHE B CA 1
ATOM 3414 C C . PHE B 1 168 ? 11.914 4.305 16.453 1 98 168 PHE B C 1
ATOM 3416 O O . PHE B 1 168 ? 11.125 4.441 17.391 1 98 168 PHE B O 1
ATOM 3423 N N . ARG B 1 169 ? 12.906 5.137 16.203 1 98.5 169 ARG B N 1
ATOM 3424 C CA . ARG B 1 169 ? 13.07 6.445 16.812 1 98.5 169 ARG B CA 1
ATOM 3425 C C . ARG B 1 169 ? 13.523 7.484 15.797 1 98.5 169 ARG B C 1
ATOM 3427 O O . ARG B 1 169 ? 14.656 7.965 15.852 1 98.5 169 ARG B O 1
ATOM 3434 N N . PRO B 1 170 ? 12.641 7.891 14.922 1 98.69 170 PRO B N 1
ATOM 3435 C CA . PRO B 1 170 ? 13.047 8.773 13.828 1 98.69 170 PRO B CA 1
ATOM 3436 C C . PRO B 1 170 ? 13.188 10.227 14.266 1 98.69 170 PRO B C 1
ATOM 3438 O O . PRO B 1 170 ? 12.836 10.57 15.398 1 98.69 170 PRO B O 1
ATOM 3441 N N . ASP B 1 171 ? 13.703 11 13.336 1 98.75 171 ASP B N 1
ATOM 3442 C CA . ASP B 1 171 ? 13.922 12.422 13.578 1 98.75 171 ASP B CA 1
ATOM 3443 C C . ASP B 1 171 ? 12.594 13.172 13.68 1 98.75 171 ASP B C 1
ATOM 3445 O O . ASP B 1 171 ? 12.438 14.062 14.516 1 98.75 171 ASP B O 1
ATOM 3449 N N . PHE B 1 172 ? 11.602 12.758 12.859 1 98.81 172 PHE B N 1
ATOM 3450 C CA . PHE B 1 172 ? 10.359 13.508 12.797 1 98.81 172 PHE B CA 1
ATOM 3451 C C . PHE B 1 172 ? 9.156 12.57 12.75 1 98.81 172 PHE B C 1
ATOM 3453 O O . PHE B 1 172 ? 9.297 11.398 12.375 1 98.81 172 PHE B O 1
ATOM 3460 N N . ALA B 1 173 ? 8.039 13.055 13.188 1 98.88 173 ALA B N 1
ATOM 3461 C CA . ALA B 1 173 ? 6.719 12.555 12.82 1 98.88 173 ALA B CA 1
ATOM 3462 C C . ALA B 1 173 ? 5.883 13.648 12.164 1 98.88 173 ALA B C 1
ATOM 3464 O O . ALA B 1 173 ? 5.68 14.719 12.742 1 98.88 173 ALA B O 1
ATOM 3465 N N . LEU B 1 174 ? 5.516 13.398 10.938 1 98.81 174 LEU B N 1
ATOM 3466 C CA . LEU B 1 174 ? 4.641 14.289 10.188 1 98.81 174 LEU B CA 1
ATOM 3467 C C . LEU B 1 174 ? 3.205 13.773 10.188 1 98.81 174 LEU B C 1
ATOM 3469 O O . LEU B 1 174 ? 2.896 12.781 9.523 1 98.81 174 LEU B O 1
ATOM 3473 N N . LEU B 1 175 ? 2.338 14.453 10.938 1 98.5 175 LEU B N 1
ATOM 3474 C CA . LEU B 1 175 ? 0.984 13.961 11.172 1 98.5 175 LEU B CA 1
ATOM 3475 C C . LEU B 1 175 ? -0.04 15.07 10.984 1 98.5 175 LEU B C 1
ATOM 3477 O O . LEU B 1 175 ? 0.31 16.25 11.016 1 98.5 175 LEU B O 1
ATOM 3481 N N . SER B 1 176 ? -1.189 14.68 10.703 1 97.06 176 SER B N 1
ATOM 3482 C CA . SER B 1 176 ? -2.338 15.578 10.734 1 97.06 176 SER B CA 1
ATOM 3483 C C . SER B 1 176 ? -3.465 15 11.586 1 97.06 176 SER B C 1
ATOM 3485 O O . SER B 1 176 ? -3.316 13.93 12.18 1 97.06 176 SER B O 1
ATOM 3487 N N . ILE B 1 177 ? -4.535 15.82 11.789 1 95.12 177 ILE B N 1
ATOM 3488 C CA . ILE B 1 177 ? -5.617 15.445 12.688 1 95.12 177 ILE B CA 1
ATOM 3489 C C . ILE B 1 177 ? -6.961 15.852 12.078 1 95.12 177 ILE B C 1
ATOM 3491 O O . ILE B 1 177 ? -7.004 16.484 11.016 1 95.12 177 ILE B O 1
ATOM 3495 N N . GLY B 1 178 ? -7.965 15.477 12.719 1 92.94 178 GLY B N 1
ATOM 3496 C CA . GLY B 1 178 ? -9.312 15.781 12.258 1 92.94 178 GLY B CA 1
ATOM 3497 C C . GLY B 1 178 ? -9.773 17.172 12.648 1 92.94 178 GLY B C 1
ATOM 3498 O O . GLY B 1 178 ? -10.328 17.906 11.828 1 92.94 178 GLY B O 1
ATOM 3499 N N . SER B 1 179 ? -9.586 17.484 13.906 1 94.19 179 SER B N 1
ATOM 3500 C CA . SER B 1 179 ? -10.055 18.766 14.398 1 94.19 179 SER B CA 1
ATOM 3501 C C . SER B 1 179 ? -9.273 19.203 15.633 1 94.19 179 SER B C 1
ATOM 3503 O O . SER B 1 179 ? -8.602 18.391 16.266 1 94.19 179 SER B O 1
ATOM 3505 N N . ILE B 1 180 ? -9.352 20.5 15.859 1 95.62 180 ILE B N 1
ATOM 3506 C CA . ILE B 1 180 ? -8.695 21.094 17.016 1 95.62 180 ILE B CA 1
ATOM 3507 C C . ILE B 1 180 ? -9.555 22.219 17.578 1 95.62 180 ILE B C 1
ATOM 3509 O O . ILE B 1 180 ? -10.156 22.984 16.828 1 95.62 180 ILE B O 1
ATOM 3513 N N . ASP B 1 181 ? -9.648 22.266 18.891 1 93.25 181 ASP B N 1
ATOM 3514 C CA . ASP B 1 181 ? -10.25 23.406 19.578 1 93.25 181 ASP B CA 1
ATOM 3515 C C . ASP B 1 181 ? -9.398 23.859 20.766 1 93.25 181 ASP B C 1
ATOM 3517 O O . ASP B 1 181 ? -8.25 23.406 20.906 1 93.25 181 ASP B O 1
ATOM 3521 N N . ALA B 1 182 ? -9.875 24.797 21.516 1 89.56 182 ALA B N 1
ATOM 3522 C CA . ALA B 1 182 ? -9.086 25.406 22.578 1 89.56 182 ALA B CA 1
ATOM 3523 C C . ALA B 1 182 ? -8.742 24.391 23.656 1 89.56 182 ALA B C 1
ATOM 3525 O O . ALA B 1 182 ? -7.828 24.609 24.453 1 89.56 182 ALA B O 1
ATOM 3526 N N . ASP B 1 183 ? -9.477 23.188 23.609 1 88.44 183 ASP B N 1
ATOM 3527 C CA . ASP B 1 183 ? -9.32 22.219 24.703 1 88.44 183 ASP B CA 1
ATOM 3528 C C . ASP B 1 183 ? -8.414 21.062 24.281 1 88.44 183 ASP B C 1
ATOM 3530 O O . ASP B 1 183 ? -7.918 20.328 25.125 1 88.44 183 ASP B O 1
ATOM 3534 N N . GLY B 1 184 ? -8.336 20.969 22.953 1 93.56 184 GLY B N 1
ATOM 3535 C CA . GLY B 1 184 ? -7.492 19.844 22.594 1 93.56 184 GLY B CA 1
ATOM 3536 C C . GLY B 1 184 ? -7.5 19.531 21.109 1 93.56 184 GLY B C 1
ATOM 3537 O O . GLY B 1 184 ? -7.996 20.328 20.297 1 93.56 184 GLY B O 1
ATOM 3538 N N . ILE B 1 185 ? -6.801 18.375 20.781 1 95.88 185 ILE B N 1
ATOM 3539 C CA . ILE B 1 185 ? -6.652 17.875 19.422 1 95.88 185 ILE B CA 1
ATOM 3540 C C . ILE B 1 185 ? -7.395 16.547 19.281 1 95.88 18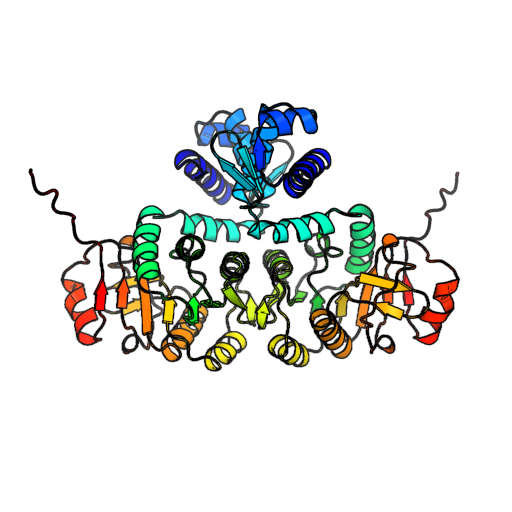5 ILE B C 1
ATOM 3542 O O . ILE B 1 185 ? -7.293 15.672 20.141 1 95.88 185 ILE B O 1
ATOM 3546 N N . TYR B 1 186 ? -8.141 16.406 18.156 1 95 186 TYR B N 1
ATOM 3547 C CA . TYR B 1 186 ? -9.07 15.289 18.062 1 95 186 TYR B CA 1
ATOM 3548 C C . TYR B 1 186 ? -8.844 14.492 16.797 1 95 186 TYR B C 1
ATOM 3550 O O . TYR B 1 186 ? -8.406 15.039 15.773 1 95 186 TYR B O 1
ATOM 3558 N N . VAL B 1 187 ? -9.07 13.164 16.875 1 92.69 187 VAL B N 1
ATOM 3559 C CA . VAL B 1 187 ? -9.023 12.219 15.766 1 92.69 187 VAL B CA 1
ATOM 3560 C C . VAL B 1 187 ? -10.359 11.477 15.664 1 92.69 187 VAL B C 1
ATOM 3562 O O . VAL B 1 187 ? -11.039 11.258 16.672 1 92.69 187 VAL B O 1
ATOM 3565 N N . ALA B 1 188 ? -10.773 11.125 14.461 1 85.5 188 ALA B N 1
ATOM 3566 C CA . ALA B 1 188 ? -12.109 10.602 14.203 1 85.5 188 ALA B CA 1
ATOM 3567 C C . ALA B 1 188 ? -12.219 9.141 14.617 1 85.5 188 ALA B C 1
ATOM 3569 O O . ALA B 1 188 ? -13.312 8.648 14.922 1 85.5 188 ALA B O 1
ATOM 3570 N N . ASP B 1 189 ? -11.156 8.438 14.695 1 89 189 ASP B N 1
ATOM 3571 C CA . ASP B 1 189 ? -11.133 6.988 14.906 1 89 189 ASP B CA 1
ATOM 3572 C C . ASP B 1 189 ? -10.125 6.609 15.992 1 89 189 ASP B C 1
ATOM 3574 O O . ASP B 1 189 ? -8.961 6.992 15.922 1 89 189 ASP B O 1
ATOM 3578 N N . PRO B 1 190 ? -10.641 5.816 17 1 92.06 190 PRO B N 1
ATOM 3579 C CA . PRO B 1 190 ? -9.75 5.512 18.125 1 92.06 190 PRO B CA 1
ATOM 3580 C C . PRO B 1 190 ? -8.508 4.734 17.688 1 92.06 190 PRO B C 1
ATOM 3582 O O . PRO B 1 190 ? -7.434 4.902 18.281 1 92.06 190 PRO B O 1
ATOM 3585 N N . GLU B 1 191 ? -8.633 3.871 16.703 1 93.88 191 GLU B N 1
ATOM 3586 C CA . GLU B 1 191 ? -7.469 3.125 16.234 1 93.88 191 GLU B CA 1
ATOM 3587 C C . GLU B 1 191 ? -6.469 4.043 15.531 1 93.88 191 GLU B C 1
ATOM 3589 O O . GLU B 1 191 ? -5.254 3.865 15.664 1 93.88 191 GLU B O 1
ATOM 3594 N N . GLN B 1 192 ? -6.984 4.941 14.828 1 94.62 192 GLN B N 1
ATOM 3595 C CA . GLN B 1 192 ? -6.117 5.938 14.219 1 94.62 192 GLN B CA 1
ATOM 3596 C C . GLN B 1 192 ? -5.422 6.793 15.273 1 94.62 192 GLN B C 1
ATOM 3598 O O . GLN B 1 192 ? -4.242 7.117 15.141 1 94.62 192 GLN B O 1
ATOM 3603 N N . ALA B 1 193 ? -6.188 7.137 16.281 1 95.75 193 ALA B N 1
ATOM 3604 C CA . ALA B 1 193 ? -5.613 7.914 17.375 1 95.75 193 ALA B CA 1
ATOM 3605 C C . ALA B 1 193 ? -4.461 7.164 18.031 1 95.75 193 ALA B C 1
ATOM 3607 O O . ALA B 1 193 ? -3.4 7.742 18.281 1 95.75 193 ALA B O 1
ATOM 3608 N N . ALA B 1 194 ? -4.66 5.887 18.25 1 97.5 194 ALA B N 1
ATOM 3609 C CA . ALA B 1 194 ? -3.643 5.07 18.891 1 97.5 194 ALA B CA 1
ATOM 3610 C C . ALA B 1 194 ? -2.365 5.016 18.062 1 97.5 194 ALA B C 1
ATOM 3612 O O . ALA B 1 194 ? -1.261 5.102 18.609 1 97.5 194 ALA B O 1
ATOM 3613 N N . VAL B 1 195 ? -2.484 4.875 16.781 1 97.94 195 VAL B N 1
ATOM 3614 C CA . VAL B 1 195 ? -1.337 4.82 15.891 1 97.94 195 VAL B CA 1
ATOM 3615 C C . VAL B 1 195 ? -0.613 6.164 15.891 1 97.94 195 VAL B C 1
ATOM 3617 O O . VAL B 1 195 ? 0.616 6.215 15.977 1 97.94 195 VAL B O 1
ATOM 3620 N N . LYS B 1 196 ? -1.372 7.23 15.836 1 97.94 196 LYS B N 1
ATOM 3621 C CA . LYS B 1 196 ? -0.764 8.562 15.867 1 97.94 196 LYS B CA 1
ATOM 3622 C C . LYS B 1 196 ? -0.033 8.797 17.188 1 97.94 196 LYS B C 1
ATOM 3624 O O . LYS B 1 196 ? 1.081 9.328 17.203 1 97.94 196 LYS B O 1
ATOM 3629 N N . GLU B 1 197 ? -0.649 8.398 18.25 1 98.5 197 GLU B N 1
ATOM 3630 C CA . GLU B 1 197 ? -0.025 8.57 19.562 1 98.5 197 GLU B CA 1
ATOM 3631 C C . GLU B 1 197 ? 1.278 7.777 19.656 1 98.5 197 GLU B C 1
ATOM 3633 O O . GLU B 1 197 ? 2.258 8.258 20.234 1 98.5 197 GLU B O 1
ATOM 3638 N N . ALA B 1 198 ? 1.287 6.602 19.094 1 98.69 198 ALA B N 1
ATOM 3639 C CA . ALA B 1 198 ? 2.512 5.805 19.062 1 98.69 198 ALA B CA 1
ATOM 3640 C C . ALA B 1 198 ? 3.609 6.512 18.281 1 98.69 198 ALA B C 1
ATOM 3642 O O . ALA B 1 198 ? 4.773 6.516 18.688 1 98.69 198 ALA B O 1
ATOM 3643 N N . MET B 1 199 ? 3.26 7.113 17.156 1 98.75 199 MET B N 1
ATOM 3644 C CA . MET B 1 199 ? 4.23 7.852 16.344 1 98.75 199 MET B CA 1
ATOM 3645 C C . MET B 1 199 ? 4.746 9.07 17.094 1 98.75 199 MET B C 1
ATOM 3647 O O . MET B 1 199 ? 5.938 9.375 17.062 1 98.75 199 MET B O 1
ATOM 3651 N N . ILE B 1 200 ? 3.834 9.734 17.766 1 98.69 200 ILE B N 1
ATOM 3652 C CA . ILE B 1 200 ? 4.188 10.914 18.562 1 98.69 200 ILE B CA 1
ATOM 3653 C C . ILE B 1 200 ? 5.184 10.516 19.641 1 98.69 200 ILE B C 1
ATOM 3655 O O . ILE B 1 200 ? 6.207 11.18 19.828 1 98.69 200 ILE B O 1
ATOM 3659 N N . ASP B 1 201 ? 4.957 9.406 20.266 1 98.5 201 ASP B N 1
ATOM 3660 C CA . ASP B 1 201 ? 5.797 8.938 21.375 1 98.5 201 ASP B CA 1
ATOM 3661 C C . ASP B 1 201 ? 7.195 8.586 20.875 1 98.5 201 ASP B C 1
ATOM 3663 O O . ASP B 1 201 ? 8.18 8.766 21.594 1 98.5 201 ASP B O 1
ATOM 3667 N N . ALA B 1 202 ? 7.301 8.141 19.719 1 98.56 202 ALA B N 1
ATOM 3668 C CA . ALA B 1 202 ? 8.539 7.523 19.234 1 98.56 202 ALA B CA 1
ATOM 3669 C C . ALA B 1 202 ? 9.43 8.555 18.547 1 98.56 202 ALA B C 1
ATOM 3671 O O . ALA B 1 202 ? 10.656 8.398 18.516 1 98.56 202 ALA B O 1
ATOM 3672 N N . ALA B 1 203 ? 8.891 9.625 18.031 1 98.69 203 ALA B N 1
ATOM 3673 C CA . ALA B 1 203 ? 9.648 10.57 17.203 1 98.69 203 ALA B CA 1
ATOM 3674 C C . ALA B 1 203 ? 10.352 11.617 18.062 1 98.69 203 ALA B C 1
ATOM 3676 O O . ALA B 1 203 ? 9.844 11.992 19.125 1 98.69 203 ALA B O 1
ATOM 3677 N N . LYS B 1 204 ? 11.469 12.133 17.578 1 98.56 204 LYS B N 1
ATOM 3678 C CA . LYS B 1 204 ? 12.203 13.18 18.281 1 98.56 204 LYS B CA 1
ATOM 3679 C C . LYS B 1 204 ? 11.484 14.523 18.172 1 98.56 204 LYS B C 1
ATOM 3681 O O . LYS B 1 204 ? 11.445 15.289 19.125 1 98.56 204 LYS B O 1
ATOM 3686 N N . CYS B 1 205 ? 10.992 14.781 17.047 1 98.69 205 CYS B N 1
ATOM 3687 C CA . CYS B 1 205 ? 10.281 16.016 16.75 1 98.69 205 CYS B CA 1
ATOM 3688 C C . CYS B 1 205 ? 8.961 15.742 16.047 1 98.69 205 CYS B C 1
ATOM 3690 O O . CYS B 1 205 ? 8.938 15.148 14.969 1 98.69 205 CYS B O 1
ATOM 3692 N N . VAL B 1 206 ? 7.863 16.203 16.656 1 98.81 206 VAL B N 1
ATOM 3693 C CA . VAL B 1 206 ? 6.531 15.945 16.109 1 98.81 206 VAL B CA 1
ATOM 3694 C C . VAL B 1 206 ? 5.98 17.219 15.484 1 98.81 206 VAL B C 1
ATOM 3696 O O . VAL B 1 206 ? 5.836 18.25 16.156 1 98.81 206 VAL B O 1
ATOM 3699 N N . ILE B 1 207 ? 5.66 17.141 14.18 1 98.69 207 ILE B N 1
ATOM 3700 C CA . ILE B 1 207 ? 5.074 18.25 13.438 1 98.69 207 ILE B CA 1
ATOM 3701 C C . ILE B 1 207 ? 3.662 17.891 12.984 1 98.69 207 ILE B C 1
ATOM 3703 O O . ILE B 1 207 ? 3.469 16.891 12.273 1 98.69 207 ILE B O 1
ATOM 3707 N N . LEU B 1 208 ? 2.682 18.688 13.367 1 98.31 208 LEU B N 1
ATOM 3708 C CA . LEU B 1 208 ? 1.307 18.531 12.906 1 98.31 208 LEU B CA 1
ATOM 3709 C C . LEU B 1 208 ? 0.967 19.562 11.836 1 98.31 208 LEU B C 1
ATOM 3711 O O . LEU B 1 208 ? 1.15 20.766 12.047 1 98.31 208 LEU B O 1
ATOM 3715 N N . GLY B 1 209 ? 0.558 19.078 10.672 1 97.75 209 GLY B N 1
ATOM 3716 C CA . GLY B 1 209 ? -0.018 19.953 9.664 1 97.75 209 GLY B CA 1
ATOM 3717 C C . GLY B 1 209 ? -1.53 20.031 9.742 1 97.75 209 GLY B C 1
ATOM 3718 O O . GLY B 1 209 ? -2.229 19.047 9.508 1 97.75 209 GLY B O 1
ATOM 3719 N N . ILE B 1 210 ? -2.037 21.234 10.016 1 96.19 210 ILE B N 1
ATOM 3720 C CA . ILE B 1 210 ? -3.471 21.422 10.219 1 96.19 210 ILE B CA 1
ATOM 3721 C C . ILE B 1 210 ? -3.947 22.656 9.445 1 96.19 210 ILE B C 1
ATOM 3723 O O . ILE B 1 210 ? -3.514 23.766 9.727 1 96.19 210 ILE B O 1
ATOM 3727 N N . ASP B 1 211 ? -4.832 22.375 8.508 1 95.12 211 ASP B N 1
ATOM 3728 C CA . ASP B 1 211 ? -5.34 23.562 7.812 1 95.12 211 ASP B CA 1
ATOM 3729 C C . ASP B 1 211 ? -6.395 24.266 8.656 1 95.12 211 ASP B C 1
ATOM 3731 O O . ASP B 1 211 ? -7.027 23.656 9.516 1 95.12 211 ASP B O 1
ATOM 3735 N N . SER B 1 212 ? -6.645 25.531 8.344 1 94.38 212 SER B N 1
ATOM 3736 C CA . SER B 1 212 ? -7.441 26.438 9.164 1 94.38 212 SER B CA 1
ATOM 3737 C C . SER B 1 212 ? -8.875 25.953 9.297 1 94.38 212 SER B C 1
ATOM 3739 O O . SER B 1 212 ? -9.57 26.281 10.266 1 94.38 212 SER B O 1
ATOM 3741 N N . THR B 1 213 ? -9.328 25.109 8.383 1 92.69 213 THR B N 1
ATOM 3742 C CA . THR B 1 213 ? -10.711 24.656 8.391 1 92.69 213 THR B CA 1
ATOM 3743 C C . THR B 1 213 ? -10.938 23.625 9.492 1 92.69 213 THR B C 1
ATOM 3745 O O . THR B 1 213 ? -12.086 23.312 9.828 1 92.69 213 THR B O 1
ATOM 3748 N N . LYS B 1 214 ? -9.914 23.172 10.156 1 94 214 LYS B N 1
ATOM 3749 C CA . LYS B 1 214 ? -10.016 22.141 11.188 1 94 214 LYS B CA 1
ATOM 3750 C C . LYS B 1 214 ? -10.047 22.766 12.578 1 94 214 LYS B C 1
ATOM 3752 O O . LYS B 1 214 ? -10.188 22.047 13.578 1 94 214 LYS B O 1
ATOM 3757 N N . PHE B 1 215 ? -9.922 24.078 12.656 1 94.5 215 PHE B N 1
ATOM 3758 C CA . PHE B 1 215 ? -9.938 24.781 13.93 1 94.5 215 PHE B CA 1
ATOM 3759 C C . PHE B 1 215 ? -11.375 25.016 14.391 1 94.5 215 PHE B C 1
ATOM 3761 O O . PHE B 1 215 ? -12.297 25.031 13.586 1 94.5 215 PHE B O 1
ATOM 3768 N N . ASN B 1 216 ? -11.57 25.172 15.656 1 92.94 216 ASN B N 1
ATOM 3769 C CA . ASN B 1 216 ? -12.844 25.438 16.312 1 92.94 216 ASN B CA 1
ATOM 3770 C C . ASN B 1 216 ? -13.836 24.297 16.109 1 92.94 216 ASN B C 1
ATOM 3772 O O . ASN B 1 216 ? -15.023 24.531 15.883 1 92.94 216 ASN B O 1
ATOM 3776 N N . GLN B 1 217 ? -13.305 23.156 16.062 1 91.62 217 GLN B N 1
ATOM 3777 C CA . GLN B 1 217 ? -14.086 21.938 15.953 1 91.62 217 GLN B CA 1
ATOM 3778 C C . GLN B 1 217 ? -13.609 20.891 16.969 1 91.62 217 GLN B C 1
ATOM 3780 O O . GLN B 1 217 ? -12.406 20.75 17.203 1 91.62 217 GLN B O 1
ATOM 3785 N N . SER B 1 218 ? -14.594 20.312 17.609 1 90.06 218 SER B N 1
ATOM 3786 C CA . SER B 1 218 ? -14.273 19.281 18.594 1 90.06 218 SER B CA 1
ATOM 3787 C C . SER B 1 218 ? -14.805 17.906 18.156 1 90.06 218 SER B C 1
ATOM 3789 O O . SER B 1 218 ? -15.609 17.828 17.234 1 90.06 218 SER B O 1
ATOM 3791 N N . ASP B 1 219 ? -14.203 16.875 18.719 1 91.19 219 ASP B N 1
ATOM 3792 C CA . ASP B 1 219 ? -14.648 15.5 18.562 1 91.19 219 ASP B CA 1
ATOM 3793 C C . ASP B 1 219 ? -14.469 14.719 19.859 1 91.19 219 ASP B C 1
ATOM 3795 O O . ASP B 1 219 ? -14.055 15.273 20.875 1 91.19 219 ASP B O 1
ATOM 3799 N N . TYR B 1 220 ? -14.812 13.508 19.938 1 88.88 220 TYR B N 1
ATOM 3800 C CA . TYR B 1 220 ? -14.836 12.828 21.219 1 88.88 220 TYR B CA 1
ATOM 3801 C C . TYR B 1 220 ? -13.602 11.953 21.391 1 88.88 220 TYR B C 1
ATOM 3803 O O . TYR B 1 220 ? -13.391 11.375 22.469 1 88.88 220 TYR B O 1
ATOM 3811 N N . ILE B 1 221 ? -12.789 11.789 20.391 1 92.25 221 ILE B N 1
ATOM 3812 C CA . ILE B 1 221 ? -11.523 11.078 20.547 1 92.25 221 ILE B CA 1
ATOM 3813 C C . ILE B 1 221 ? -10.367 12.086 20.578 1 92.25 221 ILE B C 1
ATOM 3815 O O . ILE B 1 221 ? -10.062 12.719 19.578 1 92.25 221 ILE B O 1
ATOM 3819 N N . ARG B 1 222 ? -9.727 12.117 21.688 1 93.62 222 ARG B N 1
ATOM 3820 C CA . ARG B 1 222 ? -8.68 13.117 21.906 1 93.62 222 ARG B CA 1
ATOM 3821 C C . ARG B 1 222 ? -7.297 12.477 21.844 1 93.62 222 ARG B C 1
ATOM 3823 O O . ARG B 1 222 ? -7.102 11.367 22.344 1 93.62 222 ARG B O 1
ATOM 3830 N N . ILE B 1 223 ? -6.34 13.234 21.281 1 94.5 223 ILE B N 1
ATOM 3831 C CA . ILE B 1 223 ? -4.938 12.852 21.422 1 94.5 223 ILE B CA 1
ATOM 3832 C C . ILE B 1 223 ? -4.484 13.078 22.859 1 94.5 223 ILE B C 1
ATOM 3834 O O . ILE B 1 223 ? -4.609 14.188 23.391 1 94.5 223 ILE B O 1
ATOM 3838 N N . THR B 1 224 ? -3.883 12.031 23.469 1 90.38 224 THR B N 1
ATOM 3839 C CA . THR B 1 224 ? -3.648 12.086 24.906 1 90.38 224 THR B CA 1
ATOM 3840 C C . THR B 1 224 ? -2.232 12.578 25.203 1 90.38 224 THR B C 1
ATOM 3842 O O . THR B 1 224 ? -1.933 12.984 26.328 1 90.38 224 THR B O 1
ATOM 3845 N N . ASN B 1 225 ? -1.341 12.578 24.328 1 94.19 225 ASN B N 1
ATOM 3846 C CA . ASN B 1 225 ? 0.047 12.969 24.547 1 94.19 225 ASN B CA 1
ATOM 3847 C C . ASN B 1 225 ? 0.412 14.219 23.75 1 94.19 225 ASN B C 1
ATOM 3849 O O . ASN B 1 225 ? 1.473 14.266 23.125 1 94.19 225 ASN B O 1
ATOM 3853 N N . MET B 1 226 ? -0.434 15.203 23.891 1 91.5 226 MET B N 1
ATOM 3854 C CA . MET B 1 226 ? -0.25 16.453 23.141 1 91.5 226 MET B CA 1
ATOM 3855 C C . MET B 1 226 ? 1.008 17.172 23.609 1 91.5 226 MET B C 1
ATOM 3857 O O . MET B 1 226 ? 1.572 17.984 22.859 1 91.5 226 MET B O 1
ATOM 3861 N N . ASP B 1 227 ? 1.438 16.891 24.781 1 94.44 227 ASP B N 1
ATOM 3862 C CA . ASP B 1 227 ? 2.615 17.547 25.344 1 94.44 227 ASP B CA 1
ATOM 3863 C C . ASP B 1 227 ? 3.877 17.172 24.578 1 94.44 227 ASP B C 1
ATOM 3865 O O . ASP B 1 227 ? 4.914 17.812 24.703 1 94.44 227 ASP B O 1
ATOM 3869 N N . GLN B 1 228 ? 3.771 16.172 23.781 1 96.38 228 GLN B N 1
ATOM 3870 C CA . GLN B 1 228 ? 4.926 15.703 23.031 1 96.38 228 GLN B CA 1
ATOM 3871 C C . GLN B 1 228 ? 4.926 16.266 21.609 1 96.38 228 GLN B C 1
ATOM 3873 O O . GLN B 1 228 ? 5.828 15.977 20.812 1 96.38 228 GLN B O 1
ATOM 3878 N N . ILE B 1 229 ? 3.949 17.125 21.328 1 97.81 229 ILE B N 1
ATOM 3879 C CA . ILE B 1 229 ? 3.902 17.781 20.031 1 97.81 229 ILE B CA 1
ATOM 3880 C C . ILE B 1 229 ? 4.848 18.969 20.016 1 97.81 229 ILE B C 1
ATOM 3882 O O . ILE B 1 229 ? 4.758 19.844 20.875 1 97.81 229 ILE B O 1
ATOM 3886 N N . SER B 1 230 ? 5.688 19 19.016 1 98.38 230 SER B N 1
ATOM 3887 C CA . SER B 1 230 ? 6.699 20.062 18.953 1 98.38 230 SER B CA 1
ATOM 3888 C C . SER B 1 230 ? 6.172 21.297 18.219 1 98.38 230 SER B C 1
ATOM 3890 O O . SER B 1 230 ? 6.43 22.422 18.641 1 98.38 230 SER B O 1
ATOM 3892 N N . GLU B 1 231 ? 5.461 21.031 17.188 1 98 231 GLU B N 1
ATOM 3893 C CA . GLU B 1 231 ? 5.102 22.141 16.297 1 98 231 GLU B CA 1
ATOM 3894 C C . GLU B 1 231 ? 3.785 21.859 15.578 1 98 231 GLU B C 1
ATOM 3896 O O . GLU B 1 231 ? 3.506 20.719 15.195 1 98 231 GLU B O 1
ATOM 3901 N N . ILE B 1 232 ? 3.01 22.922 15.453 1 97.56 232 ILE B N 1
ATOM 3902 C CA . ILE B 1 232 ? 1.845 22.922 14.578 1 97.56 232 ILE B CA 1
ATOM 3903 C C . ILE B 1 232 ? 2.061 23.906 13.438 1 97.56 232 ILE B C 1
ATOM 3905 O O . ILE B 1 232 ? 2.402 25.062 13.672 1 97.56 232 ILE B O 1
ATOM 3909 N N . ILE B 1 233 ? 1.903 23.391 12.242 1 97.75 233 ILE B N 1
ATOM 3910 C CA . ILE B 1 233 ? 1.998 24.219 11.047 1 97.75 233 ILE B CA 1
ATOM 3911 C C . ILE B 1 233 ? 0.62 24.359 10.398 1 97.75 233 ILE B C 1
ATOM 3913 O O . ILE B 1 233 ? -0.05 23.359 10.133 1 97.75 233 ILE B O 1
ATOM 3917 N N . THR B 1 234 ? 0.157 25.609 10.25 1 97.31 234 THR B N 1
ATOM 3918 C CA . THR B 1 234 ? -1.143 25.906 9.656 1 97.31 234 THR B CA 1
ATOM 3919 C C . THR B 1 234 ? -1.015 26.969 8.578 1 97.31 234 THR B C 1
ATOM 3921 O O . THR B 1 234 ? 0.088 27.438 8.289 1 97.31 234 THR B O 1
ATOM 3924 N N . ASP B 1 235 ? -2.104 27.203 7.867 1 95.5 235 ASP B N 1
ATOM 3925 C CA . ASP B 1 235 ? -2.059 28.078 6.695 1 95.5 235 ASP B CA 1
ATOM 3926 C C . ASP B 1 235 ? -2.293 29.531 7.078 1 95.5 235 ASP B C 1
ATOM 3928 O O . ASP B 1 235 ? -1.982 30.438 6.309 1 95.5 235 ASP B O 1
ATOM 3932 N N . THR B 1 236 ? -2.896 29.766 8.227 1 93.75 236 THR B N 1
ATOM 3933 C CA . THR B 1 236 ? -3.174 31.109 8.703 1 93.75 236 THR B CA 1
ATOM 3934 C C . THR B 1 236 ? -3.09 31.172 10.227 1 93.75 236 THR B C 1
ATOM 3936 O O . THR B 1 236 ? -3.125 30.141 10.898 1 93.75 236 THR B O 1
ATOM 3939 N N . GLN B 1 237 ? -2.895 32.406 10.695 1 92.5 237 GLN B N 1
ATOM 3940 C CA . GLN B 1 237 ? -2.842 32.594 12.141 1 92.5 237 GLN B CA 1
ATOM 3941 C C . GLN B 1 237 ? -4.164 32.219 12.797 1 92.5 237 GLN B C 1
ATOM 3943 O O . GLN B 1 237 ? -5.219 32.719 12.422 1 92.5 237 GLN B O 1
ATOM 3948 N N . PRO B 1 238 ? -4.09 31.297 13.742 1 91.69 238 PRO B N 1
ATOM 3949 C CA . PRO B 1 238 ? -5.324 30.953 14.453 1 91.69 238 PRO B CA 1
ATOM 3950 C C . PRO B 1 238 ? -5.785 32.062 15.391 1 91.69 238 PRO B C 1
ATOM 3952 O O . PRO B 1 238 ? -5.027 33 15.664 1 91.69 238 PRO B O 1
ATOM 3955 N N . ALA B 1 239 ? -7 31.953 15.914 1 90.44 239 ALA B N 1
ATOM 3956 C CA . ALA B 1 239 ? -7.562 32.906 16.859 1 90.44 239 ALA B CA 1
ATOM 3957 C C . ALA B 1 239 ? -6.758 32.938 18.156 1 90.44 239 ALA B C 1
ATOM 3959 O O . ALA B 1 239 ? -6.109 31.938 18.516 1 90.44 239 ALA B O 1
ATOM 3960 N N . PRO B 1 240 ? -6.809 34 18.875 1 88.88 240 PRO B N 1
ATOM 3961 C CA . PRO B 1 240 ? -6 34.188 20.078 1 88.88 240 PRO B CA 1
ATOM 3962 C C . PRO B 1 240 ? -6.312 33.156 21.156 1 88.88 240 PRO B C 1
ATOM 3964 O O . PRO B 1 240 ? -5.465 32.844 22 1 88.88 240 PRO B O 1
ATOM 3967 N N . GLU B 1 241 ? -7.488 32.562 21.109 1 88.69 241 GLU B N 1
ATOM 3968 C CA . GLU B 1 241 ? -7.914 31.609 22.109 1 88.69 241 GLU B CA 1
ATOM 3969 C C . GLU B 1 241 ? -7.023 30.359 22.094 1 88.69 241 GLU B C 1
ATOM 3971 O O . GLU B 1 241 ? -6.961 29.625 23.078 1 88.69 241 GLU B O 1
ATOM 3976 N N . TYR B 1 242 ? -6.293 30.156 21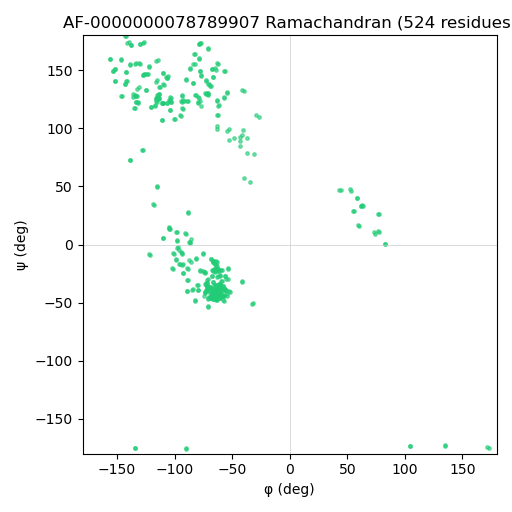.047 1 90.75 242 TYR B N 1
ATOM 3977 C CA . TYR B 1 242 ? -5.453 28.969 20.922 1 90.75 242 TYR B CA 1
ATOM 3978 C C . TYR B 1 242 ? -4.086 29.203 21.547 1 90.75 242 TYR B C 1
ATOM 3980 O O . TYR B 1 242 ? -3.316 28.266 21.734 1 90.75 242 TYR B O 1
ATOM 3988 N N . GLY B 1 243 ? -3.816 30.469 21.812 1 84.12 243 GLY B N 1
ATOM 3989 C CA . GLY B 1 243 ? -2.535 30.812 22.406 1 84.12 243 GLY B CA 1
ATOM 3990 C C . GLY B 1 243 ? -2.26 30.047 23.688 1 84.12 243 GLY B C 1
ATOM 3991 O O . GLY B 1 243 ? -1.163 29.516 23.875 1 84.12 243 GLY B O 1
ATOM 3992 N N . ASN B 1 244 ? -3.223 29.938 24.562 1 86.62 244 ASN B N 1
ATOM 3993 C CA . ASN B 1 244 ? -3.064 29.219 25.828 1 86.62 244 ASN B CA 1
ATOM 3994 C C . ASN B 1 244 ? -2.779 27.734 25.609 1 86.62 244 ASN B C 1
ATOM 3996 O O . ASN B 1 244 ? -1.923 27.156 26.281 1 86.62 244 ASN B O 1
ATOM 4000 N N . LEU B 1 245 ? -3.547 27.203 24.688 1 89.12 245 LEU B N 1
ATOM 4001 C CA . LEU B 1 245 ? -3.357 25.781 24.375 1 89.12 245 LEU B CA 1
ATOM 4002 C C . LEU B 1 245 ? -1.92 25.516 23.938 1 89.12 245 LEU B C 1
ATOM 4004 O O . LEU B 1 245 ? -1.275 24.594 24.469 1 89.12 245 LEU B O 1
ATOM 4008 N N . PHE B 1 246 ? -1.39 26.266 23.078 1 91.62 246 PHE B N 1
ATOM 4009 C CA . PHE B 1 246 ? -0.058 26.062 22.516 1 91.62 246 PHE B CA 1
ATOM 4010 C C . PHE B 1 246 ? 1.018 26.391 23.547 1 91.62 246 PHE B C 1
ATOM 4012 O O . PHE B 1 246 ? 2.012 25.672 23.656 1 91.62 246 PHE B O 1
ATOM 4019 N N . ASP B 1 247 ? 0.789 27.438 24.328 1 90.69 247 ASP B N 1
ATOM 4020 C CA . ASP B 1 247 ? 1.747 27.844 25.344 1 90.69 247 ASP B CA 1
ATOM 4021 C C . ASP B 1 247 ? 1.813 26.797 26.469 1 90.69 247 ASP B C 1
ATOM 4023 O O . ASP B 1 247 ? 2.902 26.406 26.891 1 90.69 247 ASP B O 1
ATOM 4027 N N . ASP B 1 248 ? 0.662 26.344 26.891 1 90.69 248 ASP B N 1
ATOM 4028 C CA . ASP B 1 248 ? 0.582 25.406 27.984 1 90.69 248 ASP B CA 1
ATOM 4029 C C . ASP B 1 248 ? 1.29 24.094 27.641 1 90.69 248 ASP B C 1
ATOM 4031 O O . ASP B 1 248 ? 1.846 23.422 28.516 1 90.69 248 ASP B O 1
ATOM 4035 N N . HIS B 1 249 ? 1.354 23.766 26.375 1 92.25 249 HIS B N 1
ATOM 4036 C CA . HIS B 1 249 ? 1.931 22.5 25.953 1 92.25 249 HIS B CA 1
ATOM 4037 C C . HIS B 1 249 ? 3.262 22.703 25.234 1 92.25 249 HIS B C 1
ATOM 4039 O O . HIS B 1 249 ? 3.838 21.766 24.703 1 92.25 249 HIS B O 1
ATOM 4045 N N . HIS B 1 250 ? 3.691 23.953 25.234 1 94.56 250 HIS B N 1
ATOM 4046 C CA . HIS B 1 250 ? 4.98 24.312 24.656 1 94.56 250 HIS B CA 1
ATOM 4047 C C . HIS B 1 250 ? 5.051 23.922 23.188 1 94.56 250 HIS B C 1
ATOM 4049 O O . HIS B 1 250 ? 6.047 23.344 22.734 1 94.56 250 HIS B O 1
ATOM 4055 N N . ILE B 1 251 ? 3.973 24.109 22.438 1 96.38 251 ILE B N 1
ATOM 4056 C CA . ILE B 1 251 ? 3.891 23.812 21.016 1 96.38 251 ILE B CA 1
ATOM 4057 C C . ILE B 1 251 ? 4.246 25.062 20.203 1 96.38 251 ILE B C 1
ATOM 4059 O O . ILE B 1 251 ? 3.654 26.125 20.406 1 96.38 251 ILE B O 1
ATOM 4063 N N . GLN B 1 252 ? 5.184 24.938 19.375 1 96.62 252 GLN B N 1
ATOM 4064 C CA . GLN B 1 252 ? 5.504 26.016 18.453 1 96.62 252 GLN B CA 1
ATOM 4065 C C . GLN B 1 252 ? 4.453 26.141 17.359 1 96.62 252 GLN B C 1
ATOM 4067 O O . GLN B 1 252 ? 4.086 25.141 16.734 1 96.62 252 GLN B O 1
ATOM 4072 N N . LEU B 1 253 ? 3.936 27.344 17.125 1 95.69 253 LEU B N 1
ATOM 4073 C CA . LEU B 1 253 ? 2.973 27.609 16.047 1 95.69 253 LEU B CA 1
ATOM 4074 C C . LEU B 1 253 ? 3.641 28.297 14.867 1 95.69 253 LEU B C 1
ATOM 4076 O O . LEU B 1 253 ? 4.328 29.312 15.039 1 95.69 253 LEU B O 1
ATOM 4080 N N . THR B 1 254 ? 3.469 27.688 13.68 1 96.38 254 THR B N 1
ATOM 4081 C CA . THR B 1 254 ? 4.043 28.25 12.461 1 96.38 254 THR B CA 1
ATOM 4082 C C . THR B 1 254 ? 2.963 28.453 11.398 1 96.38 254 THR B C 1
ATOM 4084 O O . THR B 1 254 ? 2.102 27.594 11.211 1 96.38 254 THR B O 1
ATOM 4087 N N . TYR B 1 255 ? 2.887 29.625 10.711 1 94.88 255 TYR B N 1
ATOM 4088 C CA . TYR B 1 255 ? 1.996 29.969 9.609 1 94.88 255 TYR B CA 1
ATOM 4089 C C . TYR B 1 255 ? 2.625 31.016 8.703 1 94.88 255 TYR B C 1
ATOM 4091 O O . TYR B 1 255 ? 3.574 31.703 9.094 1 94.88 255 TYR B O 1
ATOM 4099 N N . PRO B 1 256 ? 2.219 30.969 7.332 1 91.25 256 PRO B N 1
ATOM 4100 C CA . PRO B 1 256 ? 2.805 31.969 6.441 1 91.25 256 PRO B CA 1
ATOM 4101 C C . PRO B 1 256 ? 2.607 33.406 6.945 1 91.25 256 PRO B C 1
ATOM 4103 O O . PRO B 1 256 ? 1.555 33.719 7.504 1 91.25 256 PRO B O 1
ATOM 4106 N N . LYS B 1 257 ? 3.754 34.156 6.957 1 81.62 257 LYS B N 1
ATOM 4107 C CA . LYS B 1 257 ? 3.672 35.594 7.332 1 81.62 257 LYS B CA 1
ATOM 4108 C C . LYS B 1 257 ? 3.123 36.438 6.184 1 81.62 257 LYS B C 1
ATOM 4110 O O . LYS B 1 257 ? 3.35 36.094 5.012 1 81.62 257 LYS B O 1
ATOM 4115 N N . ALA B 1 258 ? 2.062 37.094 6.301 1 62.59 258 ALA B N 1
ATOM 4116 C CA . ALA B 1 258 ? 1.513 38.031 5.32 1 62.59 258 ALA B CA 1
ATOM 4117 C C . ALA B 1 258 ? 2.621 38.812 4.645 1 62.59 258 ALA B C 1
ATOM 4119 O O . ALA B 1 258 ? 3.51 39.344 5.316 1 62.59 258 ALA B O 1
ATOM 4120 N N . HIS B 1 259 ? 3.154 38.344 3.508 1 53.19 259 HIS B N 1
ATOM 4121 C CA . HIS B 1 259 ? 3.982 39.281 2.791 1 53.19 259 HIS B CA 1
ATOM 4122 C C . HIS B 1 259 ? 3.322 40.656 2.758 1 53.19 259 HIS B C 1
ATOM 4124 O O . HIS B 1 259 ? 2.172 40.812 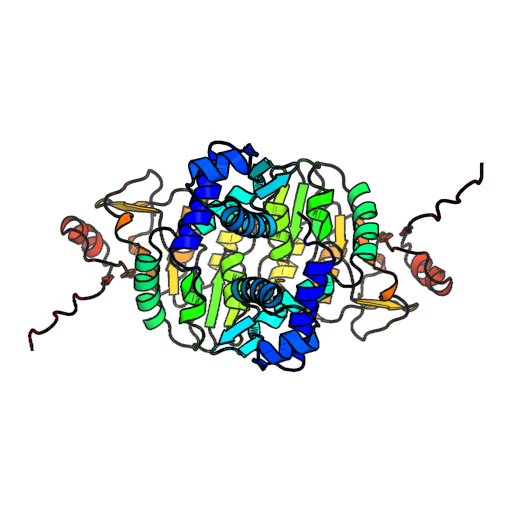2.338 1 53.19 259 HIS B O 1
ATOM 4130 N N . HIS B 1 260 ? 3.553 41.438 3.668 1 40.94 260 HIS B N 1
ATOM 4131 C CA . HIS B 1 260 ? 3.268 42.875 3.461 1 40.94 260 HIS B CA 1
ATOM 4132 C C . HIS B 1 260 ? 3.746 43.312 2.088 1 40.94 260 HIS B C 1
ATOM 4134 O O . HIS B 1 260 ? 4.934 43.219 1.775 1 40.94 260 HIS B O 1
ATOM 4140 N N . HIS B 1 261 ? 3.008 43.156 0.984 1 42.09 261 HIS B N 1
ATOM 4141 C CA . HIS B 1 261 ? 3.281 44.062 -0.134 1 42.09 261 HIS B CA 1
ATOM 4142 C C . HIS B 1 261 ? 3.76 45.406 0.356 1 42.09 261 HIS B C 1
ATOM 4144 O O . HIS B 1 261 ? 3.037 46.125 1.069 1 42.09 261 HIS B O 1
ATOM 4150 N N . LEU B 1 262 ? 4.996 45.594 0.771 1 35.94 262 LEU B N 1
ATOM 4151 C CA . LEU B 1 262 ? 5.5 46.969 0.776 1 35.94 262 LEU B CA 1
ATOM 4152 C C . LEU B 1 262 ? 5.039 47.719 -0.465 1 35.94 262 LEU B C 1
ATOM 4154 O O . LEU B 1 262 ? 5.18 47.219 -1.587 1 35.94 262 LEU B O 1
ATOM 4158 N N . ALA B 1 263 ? 3.955 48.531 -0.35 1 39.19 263 ALA B N 1
ATOM 4159 C CA . ALA B 1 263 ? 3.658 49.625 -1.261 1 39.19 263 ALA B CA 1
ATOM 4160 C C . ALA B 1 263 ? 4.938 50.281 -1.743 1 39.19 263 ALA B C 1
ATOM 4162 O O . ALA B 1 263 ? 5.613 50.969 -0.974 1 39.19 263 ALA B O 1
ATOM 4163 N N . ASP B 1 264 ? 5.996 49.562 -2.332 1 26.81 264 ASP B N 1
ATOM 4164 C CA . ASP B 1 264 ? 6.66 50.5 -3.248 1 26.81 264 ASP B CA 1
ATOM 4165 C C . ASP B 1 264 ? 5.801 50.75 -4.484 1 26.81 264 ASP B C 1
ATOM 4167 O O . ASP B 1 264 ? 5.156 49.844 -5 1 26.81 264 ASP B O 1
#

Secondary structure (DSSP, 8-state):
----HHHHHHHHHHHHHHHHSSEEEHHHHHHHHT--HHHHHHHHHHHHHTTSEEEETTEEEE-GGGHHHHHHHHHHHTTHHHHHHHHHHHHTT--TT-EEEE---GGGTTHHHHTTT--SEEEEESBHHHHHHHHTSTTEEEEEPPEEEPTTT-BEESHHHHHHHTT---SEEEE--SEEETTEEE-S-HHHHHHHHHHHHH-SEEEEE--GGGBS---S-B-S-GGG--EEE-SSPPPTTHHHHHHHTTPEEE----------/----HHHHHHHHHHHHHHHHSSEEEHHHHHHHHT--HHHHHHHHHHHHHTTSEEEETTEEEE-GGGHHHHHHHHHHHTTHHHHHHHHHHHHTT--TT-EEEE---GGGTTHHHHTTT--SEEEEESBHHHHHHHHTSTTEEEEEPPEEEPTTT-BEESHHHHHHHTT---SEEEE--SEEETTEEE-S-HHHHHHHHHHHHH-SEEEEE--GGGBT---S-B-S-GGG--EEE-SSPPPTTHHHHHHHTTPEEE----------

Foldseek 3Di:
DPCPPVLLVLLLVLLVVCVVVQKDFLVVSCVVSVHDSVSSVVSLVVCVVLVQWDDDPRMIGGPVLNVLVSVLSVQLPVCVVFLVQLLLVVLVVAAALFEEEEELHSSNVCNLVSNLPHANYEYEYQAVVVQVSNVPRPRYHYHHQDADQDRSRNGHWDDSSLVVLQVAQTAEYEEEAQADELVATFHPDQRVLSNVLSRLVRYPAYEYEDEPVRYPDDDDHGNDPLLSHAEYEYADDDDCSNVCVCVVSVYHYHYDDPPPPPPD/DPPPPVLLVLLLVLLVVCVVVQKDFLVVSCVVSVHDSVSSVVSLVVCVVLVQWDDDPRMIGGPVLNVLVSVLSVQLSVCVVFLVQQLLVVLVVAAALFEEEEELHSSNVCNLVSNLPHANYEYEYQAVVVQVSNVVRPRYHYHHQDADQDRSRNGHWDDSSLVVLQVAQTAEYEEEAQADELVATFHPDQRVLSNVLSRLVRYPAYEYEDEPVRYPDDDDHGNDPLLSHAEYEYADDDDCSNVCVCVVSVYHYHYDDPPPPPPD

InterPro domains:
  IPR001034 DeoR-type HTH domain [PF08220] (10-62)
  IPR001034 DeoR-type HTH domain [PS51000] (7-62)
  IPR001034 DeoR-type HTH domain [SM00420] (10-62)
  IPR014036 DeoR-like transcriptional repressor, C-terminal sensor domain [PF00455] (79-236)
  IPR018356 Transcription regulator, HTH DeoR-type, conserved site [PS00894] (10-44)
  IPR036388 Winged helix-like DNA-binding domain superfamily [G3DSA:1.10.10.10] (9-65)
  IPR036390 Winged helix DNA-binding domain superfamily [SSF46785] (9-62)
  IPR037171 NagB/RpiA transferase-like [SSF100950] (79-237)
  IPR050313 Carbohydrate Metabolism HTH-type Transcriptional Regulators [PTHR30363] (7-254)

Organism: Lacticaseibacillus rhamnosus (strain LMS2-1) (NCBI:txid525361)